Protein 8IEY (pdb70)

InterPro domains:
  IPR000905 Gcp-like domain [PF00814] (24-303)
  IPR000905 Gcp-like domain [PTHR11735] (2-329)
  IPR017860 Peptidase M22, conserved site [PS01016] (96-116)
  IPR017861 Kae1/TsaD family [PR00789] (4-17)
  IPR017861 Kae1/TsaD family [PR00789] (76-96)
  IPR017861 Kae1/TsaD family [PR00789] (97-116)
  IPR017861 Kae1/TsaD family [PR00789] (130-142)
  IPR017861 Kae1/TsaD family [PR00789] (153-174)
  IPR017861 Kae1/TsaD family [PR00789] (259-268)
  IPR017861 Kae1/TsaD family [TIGR00329] (4-302)
  IPR022450 tRNA N6-adenosine threonylcarbamoyltransferase, TsaD [MF_01445] (1-327)
  IPR022450 tRNA N6-adenosine threonylcarbamoyltransferase, TsaD [TIGR03723] (4-310)
  IPR043129 ATPase, nucleotide binding domain [SSF53067] (3-122)
  IPR043129 ATPase, nucleotide binding domain [SSF53067] (101-305)

Organism: Aquifex aeolicus (strain VF5) (NCBI:txid224324)

Secondary structure (DSSP, 8-state):
-EEEEEE---EEEEEEEETTTEEEEEEEEE-HHHHGGGTS--HHHHHHHHHHHHHHHHHHHHHHH---GGG--EEEEEEESS-HHHHHHHHHHHHHHHHHHT--EEEEEHHHHHHHGGGGT---PSSEEEEEEETTEEEEEEEEETTEEEEEE-BSS--HHHHHHHHHHHT---TT-HHHHHHHHTT--S------S---TT---B--TTHHHHHH----HHHHHHHHHHHHHHHHHHHHHHHHHHH---EEEEESGGGG-HHHHHHHHHHHHHHT-EEE---GGGTS--SHHHHHHHHHHHHTT--B-TT----S---HHHHHHHH-/-EEEEEE-SSSEEEEEEEETTEEEEEEEEE--S-HHHHTTHHHHHTT--GGG-SEEEEE--SS-HHHHHHHHHHHHHHHHHHT--EEEE-HHHHHHHT--PPSSEEEEEEETTEEEE--B-SS-BPPPEE--S----SEEEEEGGGTT---SSEEEEES---HHHHHHHHHHHHHHH-TT-S-GGG------S--

Foldseek 3Di:
DKEWEFEQLQKTKIFIADPVPGTLFIFMDGCCVVCQVVLDDDLVVSLVCLLVVNVVRVVVRCVRSVDDLLPHQAYFYEQDAHRQSRRVSRVVVRLVSCVVNVHFYFYDHQVLLFQQLLVSPPDDDPFAWEQAAADQWGWIWTRHDQLAIHTQETEPDGGPQVLQQVLCVLVPHTSSSPVVLLVLLVVADDADDFDAPDPDQLRLYHYQPSRSVVLVVDPDVSNSSNNSVVSVLVNSQVSVVSVCVVVVHQEYEYAAQCLLRPVSVVVNVVCCVVVVGHYTYHDNVSRYDHRVSSRVSSVVLVVVPFTDDSPRHGDNHDDSNRRSVVGD/DWEWFWEQFELFTKIFIADPLATPDMDTDRDPDDLVVVPPVVCVVVVNDLLVGQEYEYELDPGAAVSSVVRLVVRLVSCVVNVHAYAYDYDQVLQCVVDPDAPFEWEWDDYVPWIWIKTDDPPDIGDTDTDDPDEDADEYEYAPVPVVDDHHPYYDHHPDDNVRRSRVSVVVVVCVVVVRHDDSVPDHRDDDDDD

Sequence (523 aa):
MRTLAVETSDETALAIYDDQKGVLGNVILSQAVVHSPFGGVVPELSAREHTRNILPIFDRLLKESRINLEEIDFISFTLTPGLILSLVVGVAFAKALAYEYRKPLVPVHHLEGHIYSVFLEKKVEYPFLALIISGGHTDLYLVRDFGRYDFLGGTLDDAVGEAYDKVAKMLGLGYPGGPIIDRLAKEGKKLYPLPKPLMEEGNLNFSFSGLKTAILNLVRKEDIAYSFQETVVEILLEKSLWAMKKTGIKRLVVVGGVSANSRLREVFKKASQEYGFELYIPHPSLSTDNALMIAYAGMERFKRGVVAPLDVNPQPNIPLEEFGRIWTMKILSIDTSFSFINFSVIEEEKVTFLHYLKSNKKTLELLPKIFEELCIRPENFDAFAVSVGVGYLTSLRIGVTFVKTWAYTLGKPVVSYKNLELLAKKTPVPFPKIPYLKVGSNVFYQIFEESSSSEVKVFKGEELRGYGISLKEFEDIKLGEKQFFHDIFPFSAYGGIYAYEFLKENPEGENVFEIEPIYVKPP

B-factor: mean 30.65, std 13.43, range [11.19, 108.78]

Solvent-accessible surface area: 21077 Å² total

Radius of gyration: 26.32 Å; Cα contacts (8 Å, |Δi|>4): 1169; chains: 2; bounding box: 62×83×49 Å

Structure (mmCIF, N/CA/C/O backbone):
data_8IEY
#
_entry.id   8IEY
#
_cell.length_a   97.719
_cell.length_b   97.719
_cell.length_c   132.204
_cell.angle_alpha   90.000
_cell.angle_beta   90.000
_cell.angle_gamma   120.000
#
_symmetry.space_group_name_H-M   'P 31 2 1'
#
loop_
_entity.id
_entity.type
_entity.pdbx_description
1 polymer 'tRNA N6-adenosine threonylcarbamoyltransferase'
2 polymer 'Gcp-like domain-containing protein'
3 non-polymer 'FE (III) ION'
4 non-polymer DI(HYDROXYETHYL)ETHER
5 water water
#
loop_
_atom_site.group_PDB
_atom_site.id
_atom_site.type_symbol
_atom_site.label_atom_id
_atom_site.label_alt_id
_atom_site.label_comp_id
_atom_site.label_asym_id
_atom_site.label_entity_id
_atom_site.label_seq_id
_atom_site.pdbx_PDB_ins_code
_atom_site.Cartn_x
_atom_site.Cartn_y
_atom_site.Cartn_z
_atom_site.occupancy
_atom_site.B_iso_or_equiv
_atom_site.auth_seq_id
_atom_site.auth_comp_id
_atom_site.auth_asym_id
_atom_site.auth_atom_id
_atom_site.pdbx_PDB_model_num
ATOM 1 N N . MET A 1 1 ? 27.47818 4.98190 34.67729 1.000 29.50163 1 MET A N 1
ATOM 2 C CA . MET A 1 1 ? 27.43697 3.57689 34.29634 1.000 30.35669 1 MET A CA 1
ATOM 3 C C . MET A 1 1 ? 28.84495 2.98527 34.17165 1.000 28.37986 1 MET A C 1
ATOM 4 O O . MET A 1 1 ? 29.83361 3.72096 34.18950 1.000 25.59881 1 MET A O 1
ATOM 9 N N . ARG A 1 2 ? 28.94823 1.65682 34.06739 1.000 25.51016 2 ARG A N 1
ATOM 10 C CA . ARG A 1 2 ? 30.26416 1.04547 33.96122 1.000 24.07482 2 ARG A CA 1
ATOM 11 C C . ARG A 1 2 ? 30.22091 -0.23464 33.14074 1.000 25.87062 2 ARG A C 1
ATOM 12 O O . ARG A 1 2 ? 29.18674 -0.91659 33.04793 1.000 23.56295 2 ARG A O 1
ATOM 20 N N . THR A 1 3 ? 31.37860 -0.54750 32.54149 1.000 23.58243 3 THR A N 1
ATOM 21 C CA . THR A 1 3 ? 31.53084 -1.66453 31.61985 1.000 19.39295 3 THR A CA 1
ATOM 22 C C . THR A 1 3 ? 32.80426 -2.42976 31.95286 1.000 21.67931 3 THR A C 1
ATOM 23 O O . THR A 1 3 ? 33.78143 -1.86370 32.46176 1.000 20.83735 3 THR A O 1
ATOM 27 N N . LEU A 1 4 ? 32.74787 -3.73778 31.71717 1.000 19.89158 4 LEU A N 1
ATOM 28 C CA . LEU A 1 4 ? 33.91710 -4.59350 31.60776 1.000 19.17736 4 LEU A CA 1
ATOM 29 C C . LEU A 1 4 ? 34.24807 -4.73165 30.12887 1.000 20.98645 4 LEU A C 1
ATOM 30 O O . LEU A 1 4 ? 33.37590 -5.07347 29.32670 1.000 17.04631 4 LEU A O 1
ATOM 35 N N . ALA A 1 5 ? 35.49303 -4.42795 29.76489 1.000 18.86724 5 ALA A N 1
ATOM 36 C CA . ALA A 1 5 ? 35.92562 -4.43278 28.37808 1.000 17.49691 5 ALA A CA 1
ATOM 37 C C . ALA A 1 5 ? 36.92043 -5.55997 28.16130 1.000 16.35110 5 ALA A C 1
ATOM 38 O O . ALA A 1 5 ? 37.73358 -5.85897 29.03837 1.000 20.29809 5 ALA A O 1
ATOM 40 N N . VAL A 1 6 ? 36.86335 -6.16645 26.98569 1.000 15.86294 6 VAL A N 1
ATOM 41 C CA . VAL A 1 6 ? 37.64442 -7.35367 26.66004 1.000 16.44396 6 VAL A CA 1
ATOM 42 C C . VAL A 1 6 ? 38.34883 -7.09571 25.33914 1.000 18.97415 6 VAL A C 1
ATOM 43 O O . VAL A 1 6 ? 37.69858 -6.73042 24.35320 1.000 16.59960 6 VAL A O 1
ATOM 47 N N . GLU A 1 7 ? 39.67345 -7.29141 25.31602 1.000 21.12483 7 GLU A N 1
ATOM 48 C CA . GLU A 1 7 ? 40.48179 -7.05231 24.12279 1.000 19.26804 7 GLU A CA 1
ATOM 49 C C . GLU A 1 7 ? 41.46248 -8.20965 23.97177 1.000 21.42238 7 GLU A C 1
ATOM 50 O O . GLU A 1 7 ? 42.32882 -8.41505 24.83156 1.000 23.54986 7 GLU A O 1
ATOM 56 N N . THR A 1 8 ? 41.29235 -8.99680 22.90177 1.000 23.73553 8 THR A N 1
ATOM 57 C CA . THR A 1 8 ? 42.17376 -10.12243 22.56220 1.000 21.29297 8 THR A CA 1
ATOM 58 C C . THR A 1 8 ? 42.43411 -10.14813 21.06099 1.000 21.69966 8 THR A C 1
ATOM 59 O O . THR A 1 8 ? 42.50249 -11.21798 20.44707 1.000 17.51005 8 THR A O 1
ATOM 63 N N . SER A 1 9 ? 42.57037 -8.97999 20.44216 1.000 21.65972 9 SER A N 1
ATOM 64 C CA . SER A 1 9 ? 42.62746 -8.91996 18.97928 1.000 19.85680 9 SER A CA 1
ATOM 65 C C . SER A 1 9 ? 43.96953 -9.27754 18.37620 1.000 22.48019 9 SER A C 1
ATOM 66 O O . SER A 1 9 ? 44.03603 -9.59623 17.19236 1.000 23.51868 9 SER A O 1
ATOM 76 N N . ASP A 1 11 ? 48.17577 -9.77496 20.23320 1.000 26.27610 11 ASP A N 1
ATOM 77 C CA . ASP A 1 11 ? 49.02904 -10.57706 21.10215 1.000 30.12564 11 ASP A CA 1
ATOM 78 C C . ASP A 1 11 ? 49.05337 -10.07575 22.54899 1.000 34.33807 11 ASP A C 1
ATOM 79 O O . ASP A 1 11 ? 49.98038 -10.38017 23.29809 1.000 35.58814 11 ASP A O 1
ATOM 84 N N . GLU A 1 12 ? 48.02905 -9.32072 22.95146 1.000 29.13368 12 GLU A N 1
ATOM 85 C CA . GLU A 1 12 ? 47.89171 -8.89243 24.33746 1.000 26.00962 12 GLU A CA 1
ATOM 86 C C . GLU A 1 12 ? 46.50073 -9.23152 24.83167 1.000 22.94395 12 GLU A C 1
ATOM 87 O O . GLU A 1 12 ? 45.51180 -8.90096 24.16826 1.000 21.15959 12 GLU A O 1
ATOM 93 N N . THR A 1 13 ? 46.43186 -9.89002 25.98691 1.000 17.61465 13 THR A N 1
ATOM 94 C CA . THR A 1 13 ? 45.17169 -10.14417 26.66715 1.000 22.76875 13 THR A CA 1
ATOM 95 C C . THR A 1 13 ? 44.91323 -8.98444 27.62358 1.000 21.47494 13 THR A C 1
ATOM 96 O O . THR A 1 13 ? 45.67555 -8.78265 28.57278 1.000 22.51880 13 THR A O 1
ATOM 100 N N . ALA A 1 14 ? 43.84287 -8.22847 27.37593 1.000 19.70403 14 ALA A N 1
ATOM 101 C CA . ALA A 1 14 ? 43.56527 -7.00580 28.11547 1.000 21.26039 14 ALA A CA 1
ATOM 102 C C . ALA A 1 14 ? 42.13082 -7.02517 28.61041 1.000 22.03247 14 ALA A C 1
ATOM 103 O O . ALA A 1 14 ? 41.20439 -7.17918 27.80854 1.000 19.86098 14 ALA A O 1
ATOM 105 N N . LEU A 1 15 ? 41.95052 -6.85352 29.92734 1.000 20.59804 15 LEU A N 1
ATOM 106 C CA . LEU A 1 15 ? 40.63891 -6.65025 30.52523 1.000 19.89851 15 LEU A CA 1
ATOM 107 C C . LEU A 1 15 ? 40.65625 -5.37053 31.34699 1.000 23.67681 15 LEU A C 1
ATOM 108 O O . LEU A 1 15 ? 41.66708 -5.03386 31.97251 1.000 21.12508 15 LEU A O 1
ATOM 113 N N . ALA A 1 16 ? 39.52499 -4.67146 31.36469 1.000 17.43495 16 ALA A N 1
ATOM 114 C CA . ALA A 1 16 ? 39.44923 -3.42297 32.11014 1.000 23.21962 16 ALA A CA 1
ATOM 115 C C . ALA A 1 16 ? 38.02840 -3.20091 32.59329 1.000 21.86371 16 ALA A C 1
ATOM 116 O O . ALA A 1 16 ? 37.07001 -3.71783 32.01251 1.000 23.74835 16 ALA A O 1
ATOM 118 N N . ILE A 1 17 ? 37.89576 -2.42491 33.67250 1.000 17.90104 17 ILE A N 1
ATOM 119 C CA . ILE A 1 17 ? 36.59482 -1.93083 34.11884 1.000 20.67073 17 ILE A CA 1
ATOM 120 C C . ILE A 1 17 ? 36.64300 -0.40569 34.10979 1.000 20.88554 17 ILE A C 1
ATOM 121 O O . ILE A 1 17 ? 37.56477 0.19933 34.67294 1.000 20.52058 17 ILE A O 1
ATOM 126 N N . TYR A 1 18 ? 35.67079 0.21498 33.45104 1.000 21.94803 18 TYR A N 1
ATOM 127 C CA . TYR A 1 18 ? 35.64757 1.66067 33.31584 1.000 21.71111 18 TYR A CA 1
ATOM 128 C C . TYR A 1 18 ? 34.29143 2.16064 33.75248 1.000 22.95880 18 TYR A C 1
ATOM 129 O O . TYR A 1 18 ? 33.26736 1.59867 33.35848 1.000 20.85200 18 TYR A O 1
ATOM 138 N N . ASP A 1 19 ? 34.28963 3.23052 34.53812 1.000 20.30376 19 ASP A N 1
ATOM 139 C CA . ASP A 1 19 ? 33.07567 3.85602 35.04044 1.000 20.68471 19 ASP A CA 1
ATOM 140 C C . ASP A 1 19 ? 33.03651 5.28400 34.52222 1.000 23.81830 19 ASP A C 1
ATOM 141 O O . ASP A 1 19 ? 34.01734 6.01858 34.66804 1.000 23.64567 19 ASP A O 1
ATOM 146 N N . ASP A 1 20 ? 31.92482 5.68812 33.91310 1.000 24.56866 20 ASP A N 1
ATOM 147 C CA . ASP A 1 20 ? 31.96758 7.00777 33.28691 1.000 28.51642 20 ASP A CA 1
ATOM 148 C C . ASP A 1 20 ? 31.86137 8.15663 34.28945 1.000 33.27729 20 ASP A C 1
ATOM 149 O O . ASP A 1 20 ? 32.01217 9.31849 33.89311 1.000 32.35507 20 ASP A O 1
ATOM 154 N N . GLN A 1 21 ? 31.62492 7.86495 35.56668 1.000 32.42802 21 GLN A N 1
ATOM 155 C CA . GLN A 1 21 ? 31.69988 8.85410 36.63642 1.000 31.43638 21 GLN A CA 1
ATOM 156 C C . GLN A 1 21 ? 32.97657 8.72739 37.45420 1.000 32.04172 21 GLN A C 1
ATOM 157 O O .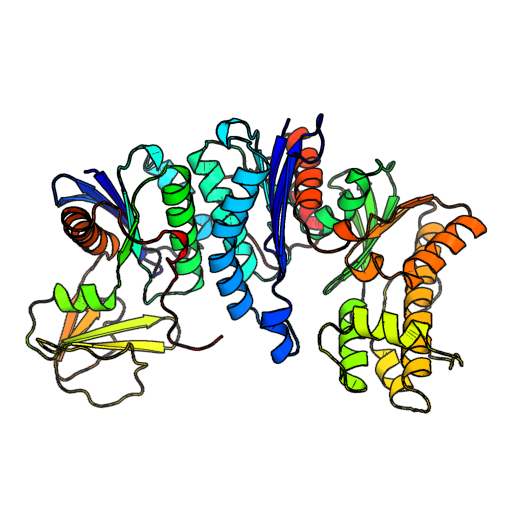 GLN A 1 21 ? 33.61623 9.74201 37.76691 1.000 29.94198 21 GLN A O 1
ATOM 163 N N . LYS A 1 22 ? 33.38975 7.49918 37.77485 1.000 27.10893 22 LYS A N 1
ATOM 164 C CA . LYS A 1 22 ? 34.53176 7.28002 38.65013 1.000 23.59734 22 LYS A CA 1
ATOM 165 C C . LYS A 1 22 ? 35.83375 7.01690 37.90859 1.000 26.78671 22 LYS A C 1
ATOM 166 O O . LYS A 1 22 ? 36.88602 7.00059 38.54888 1.000 27.98138 22 LYS A O 1
ATOM 172 N N . GLY A 1 23 ? 35.80860 6.79793 36.59164 1.000 25.60719 23 GLY A N 1
ATOM 173 C CA . GLY A 1 23 ? 37.06868 6.56275 35.89667 1.000 19.03782 23 GLY A CA 1
ATOM 174 C C . GLY A 1 23 ? 37.48101 5.10274 35.90085 1.000 24.47515 23 GLY A C 1
ATOM 175 O O . GLY A 1 23 ? 36.62432 4.20744 35.93166 1.000 23.36452 23 GLY A O 1
ATOM 176 N N . VAL A 1 24 ? 38.78830 4.84679 35.88376 1.000 22.03547 24 VAL A N 1
ATOM 177 C CA . VAL A 1 24 ? 39.30552 3.48133 35.79685 1.000 22.64727 24 VAL A CA 1
ATOM 178 C C . VAL A 1 24 ? 39.06181 2.76775 37.11817 1.000 25.61888 24 VAL A C 1
ATOM 179 O O . VAL A 1 24 ? 39.54825 3.19686 38.16711 1.000 26.59277 24 VAL A O 1
ATOM 183 N N . LEU A 1 25 ? 38.31749 1.66673 37.07859 1.000 23.61151 25 LEU A N 1
ATOM 184 C CA . LEU A 1 25 ? 38.14992 0.84242 38.27292 1.000 24.78258 25 LEU A CA 1
ATOM 185 C C . LEU A 1 25 ? 39.08316 -0.35031 38.29730 1.000 23.07889 25 LEU A C 1
ATOM 186 O O . LEU A 1 25 ? 39.39003 -0.87132 39.37629 1.000 25.90095 25 LEU A O 1
ATOM 191 N N . GLY A 1 26 ? 39.50038 -0.81182 37.12880 1.000 26.84830 26 GLY A N 1
ATOM 192 C CA . GLY A 1 26 ? 40.45138 -1.90018 37.03167 1.000 22.48280 26 GLY A CA 1
ATOM 193 C C . GLY A 1 26 ? 41.02605 -1.93439 35.63864 1.000 22.07851 26 GLY A C 1
ATOM 194 O O . GLY A 1 26 ? 40.40871 -1.47175 34.67352 1.000 24.19282 26 GLY A O 1
ATOM 195 N N . ASN A 1 27 ? 42.22052 -2.49801 35.53982 1.000 22.89071 27 ASN A N 1
ATOM 196 C CA . ASN A 1 27 ? 42.94086 -2.49694 34.27282 1.000 22.94907 27 ASN A CA 1
ATOM 197 C C . ASN A 1 27 ? 44.04525 -3.52673 34.38812 1.000 26.67739 27 ASN A C 1
ATOM 198 O O . ASN A 1 27 ? 44.92236 -3.38615 35.24207 1.000 26.70076 27 ASN A O 1
ATOM 203 N N . VAL A 1 28 ? 43.99881 -4.56580 33.56096 1.000 23.89770 28 VAL A N 1
ATOM 204 C CA . VAL A 1 28 ? 44.99935 -5.62982 33.60445 1.000 23.75791 28 VAL A CA 1
ATOM 205 C C . VAL A 1 28 ? 45.32504 -6.02704 32.16933 1.000 26.28171 28 VAL A C 1
ATOM 206 O O . VAL A 1 28 ? 44.43591 -6.12714 31.31492 1.000 25.25792 28 VAL A O 1
ATOM 210 N N . ILE A 1 29 ? 46.60954 -6.21778 31.89580 1.000 24.32709 29 ILE A N 1
ATOM 211 C CA . ILE A 1 29 ? 47.07072 -6.63274 30.58376 1.000 25.05270 29 ILE A CA 1
ATOM 212 C C . ILE A 1 29 ? 48.18052 -7.65429 30.79278 1.000 29.78620 29 ILE A C 1
ATOM 213 O O . ILE A 1 29 ? 48.85175 -7.65401 31.82726 1.000 31.21126 29 ILE A O 1
ATOM 218 N N . LEU A 1 30 ? 48.33630 -8.55576 29.82261 1.000 27.05091 30 LEU A N 1
ATOM 219 C CA . LEU A 1 30 ? 49.45842 -9.48688 29.75511 1.000 27.19048 30 LEU A CA 1
ATOM 220 C C . LEU A 1 30 ? 49.90164 -9.56594 28.30024 1.000 32.46287 30 LEU A C 1
ATOM 221 O O . LEU A 1 30 ? 49.12296 -9.97038 27.43162 1.000 31.01417 30 LEU A O 1
ATOM 226 N N . SER A 1 31 ? 51.13038 -9.14799 28.02365 1.000 31.65739 31 SER A N 1
ATOM 227 C CA . SER A 1 31 ? 51.64462 -9.21688 26.66632 1.000 31.59764 31 SER A CA 1
ATOM 228 C C . SER A 1 31 ? 52.23291 -10.59388 26.37818 1.000 28.00947 31 SER A C 1
ATOM 229 O O . SER A 1 31 ? 52.71313 -11.29042 27.27490 1.000 29.76808 31 SER A O 1
ATOM 232 N N . GLN A 1 32 ? 52.18728 -10.98637 25.10777 1.000 27.46597 32 GLN A N 1
ATOM 233 C CA . GLN A 1 32 ? 52.78575 -12.23569 24.66323 1.000 32.00940 32 GLN A CA 1
ATOM 234 C C . GLN A 1 32 ? 54.11381 -12.01602 23.94041 1.000 33.09059 32 GLN A C 1
ATOM 235 O O . GLN A 1 32 ? 54.53690 -12.88276 23.17691 1.000 32.58892 32 GLN A O 1
ATOM 241 N N . ALA A 1 33 ? 54.76266 -10.86583 24.13815 1.000 32.62974 33 ALA A N 1
ATOM 242 C CA . ALA A 1 33 ? 55.97479 -10.55690 23.37940 1.000 32.45619 33 ALA A CA 1
ATOM 243 C C . ALA A 1 33 ? 57.03653 -11.63533 23.56393 1.000 34.19575 33 ALA A C 1
ATOM 244 O O . ALA A 1 33 ? 57.62025 -12.12641 22.58690 1.000 33.34865 33 ALA A O 1
ATOM 246 N N . VAL A 1 34 ? 57.26463 -12.04718 24.81286 1.000 32.99026 34 VAL A N 1
ATOM 247 C CA . VAL A 1 34 ? 58.30977 -13.02055 25.10928 1.000 36.11480 34 VAL A CA 1
ATOM 248 C C . VAL A 1 34 ? 58.09268 -14.30452 24.32196 1.000 39.23734 34 VAL A C 1
ATOM 249 O O . VAL A 1 34 ? 59.04316 -14.88121 23.77541 1.000 40.99798 34 VAL A O 1
ATOM 253 N N . VAL A 1 35 ? 56.84153 -14.75917 24.22102 1.000 36.19770 35 VAL A N 1
ATOM 254 C CA . VAL A 1 35 ? 56.60226 -16.04451 23.57596 1.000 34.62529 35 VAL A CA 1
ATOM 255 C C . VAL A 1 35 ? 56.74474 -15.93905 22.05193 1.000 37.79235 35 VAL A C 1
ATOM 256 O O . VAL A 1 35 ? 57.21848 -16.88203 21.40598 1.000 35.52094 35 VAL A O 1
ATOM 260 N N . HIS A 1 36 ? 56.38384 -14.80053 21.44771 1.000 34.32941 36 HIS A N 1
ATOM 261 C CA . HIS A 1 36 ? 56.50987 -14.69201 19.99660 1.000 36.57790 36 HIS A CA 1
ATOM 262 C C . HIS A 1 36 ? 57.91763 -14.31208 19.55964 1.000 39.62552 36 HIS A C 1
ATOM 263 O O . HIS A 1 36 ? 58.28378 -14.56912 18.40667 1.000 39.71707 36 HIS A O 1
ATOM 270 N N . SER A 1 37 ? 58.69308 -13.69441 20.44741 1.000 38.53231 37 SER A N 1
ATOM 271 C CA . SER A 1 37 ? 60.03454 -13.21634 20.11071 1.000 46.78407 37 SER A CA 1
ATOM 272 C C . SER A 1 37 ? 60.87141 -14.23359 19.33561 1.000 44.98468 37 SER A C 1
ATOM 273 O O . SER A 1 37 ? 61.44235 -13.85598 18.30055 1.000 45.96380 37 SER A O 1
ATOM 276 N N . PRO A 1 38 ? 60.95231 -15.51667 19.72764 1.000 43.05489 38 PRO A N 1
ATOM 277 C CA . PRO A 1 38 ? 61.80667 -16.45211 18.97041 1.000 43.89865 38 PRO A CA 1
ATOM 278 C C . PRO A 1 38 ? 61.40313 -16.63491 17.51711 1.000 44.48097 38 PRO A C 1
ATOM 279 O O . PRO A 1 38 ? 62.25696 -16.98059 16.69085 1.000 46.02811 38 PRO A O 1
ATOM 283 N N . PHE A 1 39 ? 60.13596 -16.42125 17.17425 1.000 42.50773 39 PHE A N 1
ATOM 284 C CA . PHE A 1 39 ? 59.65861 -16.62111 15.81045 1.000 41.06945 39 PHE A CA 1
ATOM 285 C C . PHE A 1 39 ? 59.78638 -15.37700 14.93702 1.000 45.75776 39 PHE A C 1
ATOM 286 O O . PHE A 1 39 ? 59.44016 -15.43108 13.74922 1.000 47.21173 39 PHE A O 1
ATOM 294 N N . GLY A 1 40 ? 60.28116 -14.26647 15.48078 1.000 44.33014 40 GLY A N 1
ATOM 295 C CA . GLY A 1 40 ? 60.38778 -13.06477 14.68206 1.000 47.29992 40 GLY A CA 1
ATOM 296 C C . GLY A 1 40 ? 59.07295 -12.41444 14.32935 1.000 48.65764 40 GLY A C 1
ATOM 297 O O . GLY A 1 40 ? 59.05937 -11.48100 13.52196 1.000 49.89098 40 GLY A O 1
ATOM 298 N N . GLY A 1 41 ? 57.96923 -12.87521 14.90853 1.000 50.33065 41 GLY A N 1
ATOM 299 C CA . GLY A 1 41 ? 56.66980 -12.27510 14.66031 1.000 43.03299 41 GLY A CA 1
ATOM 300 C C . GLY A 1 41 ? 55.61664 -12.97773 15.48632 1.000 39.24617 41 GLY A C 1
ATOM 301 O O . GLY A 1 41 ? 55.90292 -13.92476 16.22848 1.000 36.95066 41 GLY A O 1
ATOM 302 N N . VAL A 1 42 ? 54.38457 -12.49166 15.36033 1.000 41.32250 42 VAL A N 1
ATOM 303 C CA . VAL A 1 42 ? 53.25550 -13.10259 16.05668 1.000 33.48662 42 VAL A CA 1
ATOM 304 C C . VAL A 1 42 ? 52.85734 -14.37112 15.30726 1.000 33.26255 42 VAL A C 1
ATOM 305 O O . VAL A 1 42 ? 52.55211 -14.32594 14.11131 1.000 40.34550 42 VAL A O 1
ATOM 309 N N . VAL A 1 43 ? 52.87908 -15.50268 16.00429 1.000 29.98638 43 VAL A N 1
ATOM 310 C CA . VAL A 1 43 ? 52.40343 -16.77177 15.45416 1.000 33.48630 43 VAL A CA 1
ATOM 311 C C . VAL A 1 43 ? 50.92292 -16.92753 15.82222 1.000 29.54205 43 VAL A C 1
ATOM 312 O O . VAL A 1 43 ? 50.60171 -17.00798 17.01624 1.000 28.58158 43 VAL A O 1
ATOM 316 N N . PRO A 1 44 ? 50.01910 -16.98110 14.84106 1.000 30.93062 44 PRO A N 1
ATOM 317 C CA . PRO A 1 44 ? 48.57191 -16.95080 15.16971 1.000 30.70239 44 PRO A CA 1
ATOM 318 C C . PRO A 1 44 ? 48.09363 -18.04980 16.10719 1.000 28.34224 44 PRO A C 1
ATOM 319 O O . PRO A 1 44 ? 47.41387 -17.75201 17.09868 1.000 23.86255 44 PRO A O 1
ATOM 323 N N . GLU A 1 45 ? 48.40956 -19.31246 15.80992 1.000 27.37741 45 GLU A N 1
ATOM 324 C CA . GLU A 1 45 ? 47.95403 -20.42240 16.64531 1.000 27.13940 45 GLU A CA 1
ATOM 325 C C . GLU A 1 45 ? 48.44942 -20.28275 18.08310 1.000 29.45460 45 GLU A C 1
ATOM 326 O O . GLU A 1 45 ? 47.67819 -20.44342 19.03701 1.000 28.24797 45 GLU A O 1
ATOM 332 N N . LEU A 1 46 ? 49.74588 -19.99897 18.25152 1.000 26.73389 46 LEU A N 1
ATOM 333 C CA . LEU A 1 46 ? 50.32729 -19.83915 19.57799 1.000 26.64572 46 LEU A CA 1
ATOM 334 C C . LEU A 1 46 ? 49.66914 -18.68690 20.33833 1.000 26.25278 46 LEU A C 1
ATOM 335 O O . LEU A 1 46 ? 49.41524 -18.78662 21.54505 1.000 26.50915 46 LEU A O 1
ATOM 340 N N . SER A 1 47 ? 49.39586 -17.58088 19.64882 1.000 21.48236 47 SER A N 1
ATOM 341 C CA . SER A 1 47 ? 48.71628 -16.46518 20.29084 1.000 25.22800 47 SER A CA 1
ATOM 342 C C . SER A 1 47 ? 47.34813 -16.89412 20.82264 1.000 22.26569 47 SER A C 1
ATOM 343 O O . SER A 1 47 ? 47.00088 -16.59209 21.97008 1.000 23.97537 47 SER A O 1
ATOM 346 N N . ALA A 1 48 ? 46.59007 -17.65677 20.02733 1.000 22.29326 48 ALA A N 1
ATOM 347 C CA . ALA A 1 48 ? 45.28370 -18.14254 20.46692 1.000 20.63131 48 ALA A CA 1
ATOM 348 C C . ALA A 1 48 ? 45.39983 -19.00662 21.71628 1.000 21.89751 48 ALA A C 1
ATOM 349 O O . ALA A 1 48 ? 44.60879 -18.86083 22.65587 1.000 19.80371 48 ALA A O 1
ATOM 351 N N . ARG A 1 49 ? 46.38644 -19.91004 21.75202 1.000 22.44084 49 ARG A N 1
ATOM 352 C CA . ARG A 1 49 ? 46.60236 -20.72201 22.94659 1.000 18.03679 49 ARG A CA 1
ATOM 353 C C . ARG A 1 49 ? 46.87667 -19.85441 24.16709 1.000 23.79701 49 ARG A C 1
ATOM 354 O O . ARG A 1 49 ? 46.34314 -20.11401 25.25307 1.000 23.79463 49 ARG A O 1
ATOM 362 N N . GLU A 1 50 ? 47.69716 -18.80590 24.00272 1.000 20.26512 50 GLU A N 1
ATOM 363 C CA . GLU A 1 50 ? 48.05696 -17.94870 25.12996 1.000 21.80953 50 GLU A CA 1
ATOM 364 C C . GLU A 1 50 ? 46.84625 -17.19333 25.67206 1.000 20.48545 50 GLU A C 1
ATOM 365 O O . GLU A 1 50 ? 46.66622 -17.07770 26.89168 1.000 23.39026 50 GLU A O 1
ATOM 371 N N . HIS A 1 51 ? 46.04381 -16.60729 24.78936 1.000 17.33914 51 HIS A N 1
ATOM 372 C CA . HIS A 1 51 ? 44.81314 -15.96848 25.25218 1.000 20.22549 51 HIS A CA 1
ATOM 373 C C . HIS A 1 51 ? 43.97120 -16.94687 26.06059 1.000 18.59147 51 HIS A C 1
ATOM 374 O O . HIS A 1 51 ? 43.54492 -16.64645 27.18200 1.000 17.05627 51 HIS A O 1
ATOM 381 N N . THR A 1 52 ? 43.75176 -18.15008 25.51881 1.000 21.00246 52 THR A N 1
ATOM 382 C CA . THR A 1 52 ? 42.94938 -19.13500 26.24448 1.000 17.70274 52 THR A CA 1
ATOM 383 C C . THR A 1 52 ? 43.51964 -19.39244 27.62700 1.000 20.01169 52 THR A C 1
ATOM 384 O O . THR A 1 52 ? 42.77892 -19.47160 28.60695 1.000 16.48663 52 THR A O 1
ATOM 388 N N . ARG A 1 53 ? 44.83745 -19.46774 27.73856 1.000 19.70126 53 ARG A N 1
ATOM 389 C CA . ARG A 1 53 ? 45.43084 -19.81506 29.01696 1.000 18.95163 53 ARG A CA 1
ATOM 390 C C . ARG A 1 53 ? 45.41693 -18.63310 29.97746 1.000 20.35904 53 ARG A C 1
ATOM 391 O O . ARG A 1 53 ? 45.12983 -18.79460 31.16799 1.000 18.94127 53 ARG A O 1
ATOM 399 N N . ASN A 1 54 ? 45.72123 -17.43509 29.47563 1.000 19.75785 54 ASN A N 1
ATOM 400 C CA . ASN A 1 54 ? 45.92087 -16.27868 30.32478 1.000 20.94948 54 ASN A CA 1
ATOM 401 C C . ASN A 1 54 ? 44.64120 -15.53174 30.66803 1.000 19.54951 54 ASN A C 1
ATOM 402 O O . ASN A 1 54 ? 44.67237 -14.69863 31.57452 1.000 20.74215 54 ASN A O 1
ATOM 407 N N . ILE A 1 55 ? 43.52646 -15.75560 29.96435 1.000 17.56588 55 ILE A N 1
ATOM 408 C CA . ILE A 1 55 ? 42.41917 -14.82023 30.16534 1.000 17.27419 55 ILE A CA 1
ATOM 409 C C . ILE A 1 55 ? 41.77409 -15.01732 31.54295 1.000 18.45824 55 ILE A C 1
ATOM 410 O O . ILE A 1 55 ? 41.44682 -14.03712 32.22036 1.000 16.36049 55 ILE A O 1
ATOM 415 N N . LEU A 1 56 ? 41.63559 -16.26993 32.01434 1.000 16.28376 56 LEU A N 1
ATOM 416 C CA . LEU A 1 56 ? 41.06328 -16.47796 33.34954 1.000 19.22646 56 LEU A CA 1
ATOM 417 C C . LEU A 1 56 ? 41.95997 -15.96070 34.47806 1.000 18.58453 56 LEU A C 1
ATOM 418 O O . LEU A 1 56 ? 41.44430 -15.27180 35.38027 1.000 19.16424 56 LEU A O 1
ATOM 423 N N . PRO A 1 57 ? 43.26492 -16.27444 34.53339 1.000 21.59209 57 PRO A N 1
ATOM 424 C CA . PRO A 1 57 ? 44.10423 -15.65404 35.58716 1.000 21.79776 57 PRO A CA 1
ATOM 425 C C . PRO A 1 57 ? 44.08438 -14.13010 35.56962 1.000 19.74900 57 PRO A C 1
ATOM 426 O O . PRO A 1 57 ? 44.03178 -13.50128 36.63448 1.000 23.94785 57 PRO A O 1
ATOM 430 N N . ILE A 1 58 ? 44.11795 -13.51460 34.38550 1.000 17.65889 58 ILE A N 1
ATOM 431 C CA . ILE A 1 58 ? 44.02783 -12.05671 34.28809 1.000 21.48659 58 ILE A CA 1
ATOM 432 C C . ILE A 1 58 ? 42.72271 -11.55282 34.89114 1.000 21.33182 58 ILE A C 1
ATOM 433 O O . ILE A 1 58 ? 42.68347 -10.51187 35.56587 1.000 21.57475 58 ILE A O 1
ATOM 438 N N . PHE A 1 59 ? 41.62812 -12.25672 34.61198 1.000 19.12514 59 PHE A N 1
ATOM 439 C CA . PHE A 1 59 ? 40.32079 -11.88233 35.14172 1.000 18.51284 59 PHE A CA 1
ATOM 440 C C . PHE A 1 59 ? 40.32644 -11.94642 36.65669 1.000 20.22185 59 PHE A C 1
ATOM 441 O O . PHE A 1 59 ? 39.80301 -11.05932 37.34103 1.000 20.20992 59 PHE A O 1
ATOM 449 N N . ASP A 1 60 ? 40.92595 -13.00075 37.19240 1.000 19.57745 60 ASP A N 1
ATOM 450 C CA . ASP A 1 60 ? 40.99944 -13.18013 38.63321 1.000 20.66974 60 ASP A CA 1
ATOM 451 C C . ASP A 1 60 ? 41.74893 -12.02495 39.28437 1.000 23.52842 60 ASP A C 1
ATOM 452 O O . ASP A 1 60 ? 41.33116 -11.51134 40.32389 1.000 21.91355 60 ASP A O 1
ATOM 457 N N . ARG A 1 61 ? 42.85376 -11.60055 38.67038 1.000 20.30533 61 ARG A N 1
ATOM 458 C CA . ARG A 1 61 ? 43.58309 -10.42984 39.14201 1.000 24.29396 61 ARG A CA 1
ATOM 459 C C . ARG A 1 61 ? 42.74080 -9.16759 39.01395 1.000 20.43481 61 ARG A C 1
ATOM 460 O O . ARG A 1 61 ? 42.72087 -8.34295 39.92797 1.000 25.14427 61 ARG A O 1
ATOM 468 N N . LEU A 1 62 ? 42.03797 -9.00302 37.88928 1.000 19.06747 62 LEU A N 1
ATOM 469 C CA . LEU A 1 62 ? 41.18735 -7.82941 37.70649 1.000 19.40212 62 LEU A CA 1
ATOM 470 C C . LEU A 1 62 ? 40.10095 -7.75672 38.77191 1.000 21.55467 62 LEU A C 1
ATOM 471 O O . LEU A 1 62 ? 39.78196 -6.66800 39.27003 1.000 23.61412 62 LEU A O 1
ATOM 476 N N . LEU A 1 63 ? 39.49478 -8.89821 39.11332 1.000 18.98330 63 LEU A N 1
ATOM 477 C CA . LEU A 1 63 ? 38.42174 -8.88893 40.10179 1.000 22.10820 63 LEU A CA 1
ATOM 478 C C . LEU A 1 63 ? 38.95752 -8.61471 41.49836 1.000 22.58342 63 LEU A C 1
ATOM 479 O O . LEU A 1 63 ? 38.28734 -7.96434 42.30816 1.000 22.53818 63 LEU A O 1
ATOM 484 N N . LYS A 1 64 ? 40.14146 -9.14229 41.81143 1.000 22.06385 64 LYS A N 1
ATOM 485 C CA . LYS A 1 64 ? 40.72038 -8.93651 43.13383 1.000 22.61914 64 LYS A CA 1
ATOM 486 C C . LYS A 1 64 ? 41.22034 -7.50909 43.30693 1.000 27.39581 64 LYS A C 1
ATOM 487 O O . LYS A 1 64 ? 41.10645 -6.93767 44.39869 1.000 27.08165 64 LYS A O 1
ATOM 493 N N . GLU A 1 65 ? 41.77684 -6.91827 42.24336 1.000 22.79611 65 GLU A N 1
ATOM 494 C CA . GLU A 1 65 ? 42.24618 -5.53853 42.32372 1.000 25.95236 65 GLU A CA 1
ATOM 495 C C . GLU A 1 65 ? 41.08989 -4.54866 42.29507 1.000 28.56458 65 GLU A C 1
ATOM 496 O O . GLU A 1 65 ? 41.07768 -3.59640 43.07368 1.000 31.10135 65 GLU A O 1
ATOM 502 N N . SER A 1 66 ? 40.10678 -4.73963 41.41219 1.000 25.48874 66 SER A N 1
ATOM 503 C CA . SER A 1 66 ? 39.03344 -3.74803 41.32262 1.000 27.27674 66 SER A CA 1
ATOM 504 C C . SER A 1 66 ? 38.04933 -3.84932 42.47602 1.000 29.27849 66 SER A C 1
ATOM 505 O O . SER A 1 66 ? 37.42827 -2.84391 42.82489 1.000 25.31130 66 SER A O 1
ATOM 508 N N . ARG A 1 67 ? 37.87931 -5.04846 43.04753 1.000 28.48112 67 ARG A N 1
ATOM 509 C CA . ARG A 1 67 ? 36.87582 -5.35652 44.06717 1.000 30.95845 67 ARG A CA 1
ATOM 510 C C . ARG A 1 67 ? 35.44346 -5.19521 43.54962 1.000 35.34807 67 ARG A C 1
ATOM 511 O O . ARG A 1 67 ? 34.49689 -5.15518 44.34349 1.000 37.81270 67 ARG A O 1
ATOM 519 N N . ILE A 1 68 ? 35.24451 -5.10563 42.23573 1.000 28.99659 68 ILE A N 1
ATOM 520 C CA . ILE A 1 68 ? 33.90877 -4.90115 41.68071 1.000 32.49894 68 ILE A CA 1
ATOM 521 C C . ILE A 1 68 ? 33.22967 -6.25598 41.54226 1.000 33.92445 68 ILE A C 1
ATOM 522 O O . ILE A 1 68 ? 33.88871 -7.27299 41.32527 1.000 35.64815 68 ILE A O 1
ATOM 527 N N . ASN A 1 69 ? 31.90623 -6.28070 41.71652 1.000 32.90020 69 ASN A N 1
ATOM 528 C CA . ASN A 1 69 ? 31.08977 -7.44944 41.40073 1.000 30.06604 69 ASN A CA 1
ATOM 529 C C . ASN A 1 69 ? 30.57127 -7.34691 39.97593 1.000 27.35134 69 ASN A C 1
ATOM 530 O O . ASN A 1 69 ? 30.18645 -6.26261 39.52108 1.000 29.93743 69 ASN A O 1
ATOM 535 N N . LEU A 1 70 ? 30.53098 -8.48555 39.28048 1.000 24.16486 70 LEU A N 1
ATOM 536 C CA . LEU A 1 70 ? 30.01150 -8.48494 37.91679 1.000 25.62785 70 LEU A CA 1
ATOM 537 C C . LEU A 1 70 ? 28.53439 -8.10059 37.86319 1.000 24.79196 70 LEU A C 1
ATOM 538 O O . LEU A 1 70 ? 28.07864 -7.58872 36.83567 1.000 21.95986 70 LEU A O 1
ATOM 543 N N . GLU A 1 71 ? 27.78436 -8.29332 38.95244 1.000 22.08592 71 GLU A N 1
ATOM 544 C CA . GLU A 1 71 ? 26.39006 -7.85772 38.95829 1.000 26.15527 71 GLU A CA 1
ATOM 545 C C . GLU A 1 71 ? 26.26824 -6.35154 38.79796 1.000 25.23672 71 GLU A C 1
ATOM 546 O O . GLU A 1 71 ? 25.22309 -5.86841 38.34917 1.000 24.98361 71 GLU A O 1
ATOM 552 N N . GLU A 1 72 ? 27.31400 -5.60675 39.15438 1.000 27.08833 72 GLU A N 1
ATOM 553 C CA . GLU A 1 72 ? 27.33705 -4.14972 39.09687 1.000 27.35664 72 GLU A CA 1
ATOM 554 C C . GLU A 1 72 ? 27.79699 -3.61482 37.74775 1.000 25.84617 72 GLU A C 1
ATOM 555 O O . GLU A 1 72 ? 27.88440 -2.39449 37.58020 1.000 31.45278 72 GLU A O 1
ATOM 561 N N . ILE A 1 73 ? 28.10881 -4.48105 36.79308 1.000 23.48752 73 ILE A N 1
ATOM 562 C CA . ILE A 1 73 ? 28.50966 -4.05350 35.45545 1.000 26.21784 73 ILE A CA 1
ATOM 563 C C . ILE A 1 73 ? 27.25080 -3.83392 34.62865 1.000 25.07576 73 ILE A C 1
ATOM 564 O O . ILE A 1 73 ? 26.33348 -4.65777 34.66082 1.000 25.22522 73 ILE A O 1
ATOM 569 N N . ASP A 1 74 ? 27.19158 -2.72236 33.89084 1.000 22.18984 74 ASP A N 1
ATOM 570 C CA . ASP A 1 74 ? 25.99935 -2.44728 33.09678 1.000 24.24028 74 ASP A CA 1
ATOM 571 C C . ASP A 1 74 ? 26.03136 -3.11535 31.72792 1.000 23.03033 74 ASP A C 1
ATOM 572 O O . ASP A 1 74 ? 24.97008 -3.42171 31.18131 1.000 24.64814 74 ASP A O 1
ATOM 577 N N . PHE A 1 75 ? 27.21292 -3.36544 31.16812 1.000 19.84317 75 PHE A N 1
ATOM 578 C CA . PHE A 1 75 ? 27.31026 -3.98594 29.85359 1.000 20.84817 75 PHE A CA 1
ATOM 579 C C . PHE A 1 75 ? 28.75282 -4.40830 29.61020 1.000 20.98431 75 PHE A C 1
ATOM 580 O O . PHE A 1 75 ? 29.69211 -3.86676 30.20691 1.000 17.37786 75 PHE A O 1
ATOM 588 N N . ILE A 1 76 ? 28.90894 -5.41086 28.74737 1.000 21.24928 76 ILE A N 1
ATOM 589 C CA . ILE A 1 76 ? 30.21257 -5.94486 28.37076 1.000 18.36784 76 ILE A CA 1
ATOM 590 C C . ILE A 1 76 ? 30.60701 -5.32851 27.03533 1.000 19.72369 76 ILE A C 1
ATOM 591 O O . ILE A 1 76 ? 29.88108 -5.47672 26.04309 1.000 18.55164 76 ILE A O 1
ATOM 596 N N . SER A 1 77 ? 31.75884 -4.64983 27.00335 1.000 17.08449 77 SER A N 1
ATOM 597 C CA . SER A 1 77 ? 32.36193 -4.14295 25.77721 1.000 18.59478 77 SER A CA 1
ATOM 598 C C . SER A 1 77 ? 33.45126 -5.09895 25.31698 1.000 15.64433 77 SER A C 1
ATOM 599 O O . SER A 1 77 ? 34.13980 -5.70209 26.14035 1.000 21.01368 77 SER A O 1
ATOM 602 N N . PHE A 1 78 ? 33.60953 -5.24733 24.00056 1.000 14.25149 78 PHE A N 1
ATOM 603 C CA . PHE A 1 78 ? 34.62898 -6.17316 23.51432 1.000 15.23926 78 PHE A CA 1
ATOM 604 C C . PHE A 1 78 ? 34.98577 -5.83207 22.06913 1.000 18.54226 78 PHE A C 1
ATOM 605 O O . PHE A 1 78 ? 34.15867 -5.29715 21.32501 1.000 17.95290 78 PHE A O 1
ATOM 613 N N . THR A 1 79 ? 36.21432 -6.19226 21.67357 1.000 14.78919 79 THR A N 1
ATOM 614 C CA . THR A 1 79 ? 36.69572 -5.98933 20.31058 1.000 15.96312 79 THR A CA 1
ATOM 615 C C . THR A 1 79 ? 36.19746 -7.10612 19.40697 1.000 20.16257 79 THR A C 1
ATOM 616 O O . THR A 1 79 ? 36.56849 -8.26957 19.60015 1.000 20.21735 79 THR A O 1
ATOM 620 N N . LEU A 1 80 ? 35.40620 -6.74663 18.38981 1.000 19.69862 80 LEU A N 1
ATOM 621 C CA . LEU A 1 80 ? 34.82059 -7.71214 17.46417 1.000 20.41743 80 LEU A CA 1
ATOM 622 C C . LEU A 1 80 ? 35.70499 -7.96306 16.25058 1.000 24.06097 80 LEU A C 1
ATOM 623 O O . LEU A 1 80 ? 35.69066 -9.06536 15.68497 1.000 19.71353 80 LEU A O 1
ATOM 628 N N . THR A 1 81 ? 36.49823 -6.97035 15.87070 1.000 20.04502 81 THR A N 1
ATOM 629 C CA . THR A 1 81 ? 37.20665 -6.88028 14.60448 1.000 22.17159 81 THR A CA 1
ATOM 630 C C . THR A 1 81 ? 38.04095 -5.59894 14.67335 1.000 24.94093 81 THR A C 1
ATOM 631 O O . THR A 1 81 ? 37.75893 -4.73414 15.51452 1.000 18.88474 81 THR A O 1
ATOM 635 N N . PRO A 1 82 ? 39.11302 -5.46022 13.88231 1.000 24.42915 82 PRO A N 1
ATOM 636 C CA . PRO A 1 82 ? 39.82414 -6.49472 13.13736 1.000 22.55429 82 PRO A CA 1
ATOM 637 C C . PRO A 1 82 ? 40.85407 -7.17717 14.01814 1.000 23.14528 82 PRO A C 1
ATOM 638 O O . PRO A 1 82 ? 41.00848 -6.80517 15.18120 1.000 24.33447 82 PRO A O 1
ATOM 642 N N . GLY A 1 83 ? 41.54016 -8.16943 13.48728 1.000 22.49123 83 GLY A N 1
ATOM 643 C CA . GLY A 1 83 ? 42.60926 -8.80206 14.22221 1.000 23.91165 83 GLY A CA 1
ATOM 644 C C . GLY A 1 83 ? 42.79488 -10.22911 13.76085 1.000 23.29729 83 GLY A C 1
ATOM 645 O O . GLY A 1 83 ? 42.25679 -10.64011 12.74272 1.000 25.72737 83 GLY A O 1
ATOM 646 N N . LEU A 1 84 ? 43.59493 -10.96255 14.53415 1.000 24.18834 84 LEU A N 1
ATOM 647 C CA . LEU A 1 84 ? 43.77100 -12.39249 14.32582 1.000 21.13367 84 LEU A CA 1
ATOM 648 C C . LEU A 1 84 ? 42.51414 -13.12043 14.78089 1.0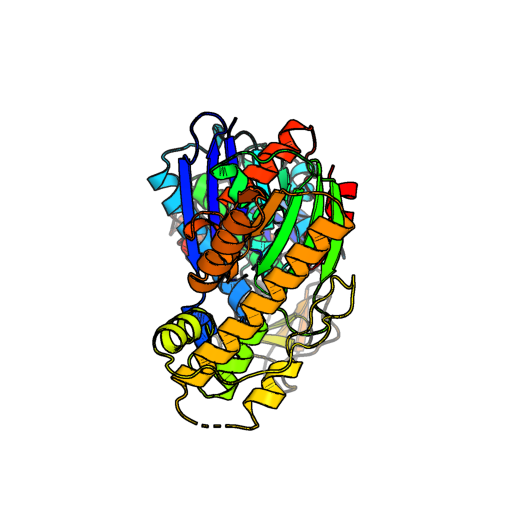00 21.96863 84 LEU A C 1
ATOM 649 O O . LEU A 1 84 ? 42.15717 -13.08712 15.96537 1.000 19.55756 84 LEU A O 1
ATOM 654 N N . ILE A 1 85 ? 41.84434 -13.78212 13.83803 1.000 19.54272 85 ILE A N 1
ATOM 655 C CA . ILE A 1 85 ? 40.54527 -14.37313 14.14197 1.000 22.58064 85 ILE A CA 1
ATOM 656 C C . ILE A 1 85 ? 40.66440 -15.46791 15.19958 1.000 19.87286 85 ILE A C 1
ATOM 657 O O . ILE A 1 85 ? 39.74491 -15.66174 16.00088 1.000 23.12516 85 ILE A O 1
ATOM 662 N N . LEU A 1 86 ? 41.80079 -16.17944 15.25320 1.000 20.29846 86 LEU A N 1
ATOM 663 C CA . LEU A 1 86 ? 41.95175 -17.22591 16.26312 1.000 19.43731 86 LEU A CA 1
ATOM 664 C C . LEU A 1 86 ? 42.09214 -16.63779 17.66522 1.000 20.84486 86 LEU A C 1
ATOM 665 O O . LEU A 1 86 ? 41.75645 -17.29448 18.65781 1.000 21.72878 86 LEU A O 1
ATOM 670 N N . SER A 1 87 ? 42.57590 -15.41141 17.77020 1.000 16.96926 87 SER A N 1
ATOM 671 C CA . SER A 1 87 ? 42.66685 -14.75525 19.05807 1.000 17.59598 87 SER A CA 1
ATOM 672 C C . SER A 1 87 ? 41.38933 -14.01118 19.39154 1.000 16.71814 87 SER A C 1
ATOM 673 O O . SER A 1 87 ? 40.97299 -13.99916 20.55427 1.000 17.83947 87 SER A O 1
ATOM 676 N N . LEU A 1 88 ? 40.78480 -13.37020 18.38706 1.000 19.51470 88 LEU A N 1
ATOM 677 C CA . LEU A 1 88 ? 39.53678 -12.63504 18.59498 1.000 18.11304 88 LEU A CA 1
ATOM 678 C C . LEU A 1 88 ? 38.46975 -13.52038 19.24349 1.000 18.04116 88 LEU A C 1
ATOM 679 O O . LEU A 1 88 ? 37.77993 -13.08818 20.17377 1.000 20.26687 88 LEU A O 1
ATOM 684 N N . VAL A 1 89 ? 38.33854 -14.77558 18.78981 1.000 19.30780 89 VAL A N 1
ATOM 685 C CA . VAL A 1 89 ? 37.23325 -15.60592 19.27103 1.000 17.54038 89 VAL A CA 1
ATOM 686 C C . VAL A 1 89 ? 37.37021 -15.89862 20.76711 1.000 19.10391 89 VAL A C 1
ATOM 687 O O . VAL A 1 89 ? 36.37413 -16.18618 21.44238 1.000 18.69961 89 VAL A O 1
ATOM 691 N N . VAL A 1 90 ? 38.58797 -15.86985 21.30679 1.000 20.38878 90 VAL A N 1
ATOM 692 C CA . VAL A 1 90 ? 38.76608 -16.17552 22.72559 1.000 16.80997 90 VAL A CA 1
ATOM 693 C C . VAL A 1 90 ? 38.14442 -15.08795 23.58435 1.000 18.81981 90 VAL A C 1
ATOM 694 O O . VAL A 1 90 ? 37.40551 -15.36963 24.53201 1.000 17.27149 90 VAL A O 1
ATOM 698 N N . GLY A 1 91 ? 38.46601 -13.83061 23.28650 1.000 17.06677 91 GLY A N 1
ATOM 699 C CA . GLY A 1 91 ? 37.88491 -12.73029 24.03767 1.000 16.63346 91 GLY A CA 1
ATOM 700 C C . GLY A 1 91 ? 36.38536 -12.62055 23.84367 1.000 18.22146 91 GLY A C 1
ATOM 701 O O . GLY A 1 91 ? 35.65535 -12.29667 24.78266 1.000 16.31322 91 GLY A O 1
ATOM 702 N N . VAL A 1 92 ? 35.90428 -12.88122 22.62160 1.000 16.23403 92 VAL A N 1
ATOM 703 C CA . VAL A 1 92 ? 34.46683 -12.81582 22.36880 1.000 17.24512 92 VAL A CA 1
ATOM 704 C C . VAL A 1 92 ? 33.73984 -13.89814 23.16330 1.000 17.25350 92 VAL A C 1
ATOM 705 O O . VAL A 1 92 ? 32.72547 -13.63029 23.82831 1.000 19.41733 92 VAL A O 1
ATOM 709 N N . ALA A 1 93 ? 34.26564 -15.13039 23.12460 1.000 16.10115 93 ALA A N 1
ATOM 710 C CA . ALA A 1 93 ? 33.72319 -16.21855 23.93566 1.000 20.55071 93 ALA A CA 1
ATOM 711 C C . ALA A 1 93 ? 33.65196 -15.83051 25.40500 1.000 18.44982 93 ALA A C 1
ATOM 712 O O . ALA A 1 93 ? 32.64692 -16.07879 26.08194 1.000 19.96654 93 ALA A O 1
ATOM 714 N N . PHE A 1 94 ? 34.71764 -15.21317 25.91468 1.000 16.05443 94 PHE A N 1
ATOM 715 C CA . PHE A 1 94 ? 34.75109 -14.80142 27.31102 1.000 15.81312 94 PHE A CA 1
ATOM 716 C C . PHE A 1 94 ? 33.70695 -13.72542 27.57703 1.000 17.17179 94 PHE A C 1
ATOM 717 O O . PHE A 1 94 ? 32.97849 -13.78434 28.57542 1.000 16.19899 94 PHE A O 1
ATOM 725 N N . ALA A 1 95 ? 33.60988 -12.74650 26.67320 1.000 16.25706 95 ALA A N 1
ATOM 726 C CA . ALA A 1 95 ? 32.65134 -11.65955 26.83862 1.000 17.14342 95 ALA A CA 1
ATOM 727 C C . ALA A 1 95 ? 31.21657 -12.17158 26.76757 1.000 18.12430 95 ALA A C 1
ATOM 728 O O . ALA A 1 95 ? 30.35647 -11.75234 27.55010 1.000 19.31489 95 ALA A O 1
ATOM 730 N N . LYS A 1 96 ? 30.93951 -13.07028 25.82123 1.000 16.69259 96 LYS A N 1
ATOM 731 C CA . LYS A 1 96 ? 29.58911 -13.58722 25.67209 1.000 17.82530 96 LYS A CA 1
ATOM 732 C C . LYS A 1 96 ? 29.22836 -14.53580 26.80545 1.000 17.82640 96 LYS A C 1
ATOM 733 O O . LYS A 1 96 ? 28.06502 -14.57746 27.22146 1.000 19.04462 96 LYS A O 1
ATOM 739 N N . ALA A 1 97 ? 30.20095 -15.29743 27.31794 1.000 19.25163 97 ALA A N 1
ATOM 740 C CA . ALA A 1 97 ? 29.96000 -16.12656 28.50246 1.000 19.18627 97 ALA A CA 1
ATOM 741 C C . ALA A 1 97 ? 29.48826 -15.28612 29.68633 1.000 19.71415 97 ALA A C 1
ATOM 742 O O . ALA A 1 97 ? 28.49119 -15.61358 30.33439 1.000 19.16827 97 ALA A O 1
ATOM 744 N N . LEU A 1 98 ? 30.18852 -14.18476 29.97650 1.000 19.22235 98 LEU A N 1
ATOM 745 C CA . LEU A 1 98 ? 29.80658 -13.33372 31.10239 1.000 16.85404 98 LEU A CA 1
ATOM 746 C C . LEU A 1 98 ? 28.47257 -12.64083 30.84901 1.000 16.45335 98 LEU A C 1
ATOM 747 O O . LEU A 1 98 ? 27.64000 -12.53213 31.75886 1.000 17.48022 98 LEU A O 1
ATOM 752 N N . ALA A 1 99 ? 28.26727 -12.14088 29.62681 1.000 16.84357 99 ALA A N 1
ATOM 753 C CA . ALA A 1 99 ? 27.03221 -11.43498 29.29441 1.000 19.62268 99 ALA A CA 1
ATOM 754 C C . ALA A 1 99 ? 25.81270 -12.33701 29.43995 1.000 19.49876 99 ALA A C 1
ATOM 755 O O . ALA A 1 99 ? 24.76580 -11.91176 29.93823 1.000 18.17155 99 ALA A O 1
ATOM 757 N N . TYR A 1 100 ? 25.91063 -13.56379 28.94440 1.000 18.68808 100 TYR A N 1
ATOM 758 C CA . TYR A 1 100 ? 24.80725 -14.50318 29.09241 1.000 18.94971 100 TYR A CA 1
ATOM 759 C C . TYR A 1 100 ? 24.60673 -14.87322 30.55787 1.000 20.93313 100 TYR A C 1
ATOM 760 O O . TYR A 1 100 ? 23.48006 -14.85779 31.06998 1.000 18.82938 100 TYR A O 1
ATOM 769 N N . GLU A 1 101 ? 25.69506 -15.19710 31.24871 1.000 18.61937 101 GLU A N 1
ATOM 770 C CA . GLU A 1 101 ? 25.62631 -15.55711 32.66175 1.000 19.24273 101 GLU A CA 1
ATOM 771 C C . GLU A 1 101 ? 24.96418 -14.46701 33.48958 1.000 22.29881 101 GLU A C 1
ATOM 772 O O . GLU A 1 101 ? 24.06282 -14.73784 34.29286 1.000 20.18079 101 GLU A O 1
ATOM 778 N N . TYR A 1 102 ? 25.40247 -13.22239 33.30980 1.000 17.62348 102 TYR A N 1
ATOM 779 C CA . TYR A 1 102 ? 24.96381 -12.12822 34.15384 1.000 18.63725 102 TYR A CA 1
ATOM 780 C C . TYR A 1 102 ? 23.82341 -11.33272 33.54560 1.000 20.19291 102 TYR A C 1
ATOM 781 O O . TYR A 1 102 ? 23.37029 -10.36522 34.16382 1.000 19.33069 102 TYR A O 1
ATOM 790 N N . ARG A 1 103 ? 23.34569 -11.73207 32.36327 1.000 17.36072 103 ARG A N 1
ATOM 791 C CA . ARG A 1 103 ? 22.23991 -11.06660 31.69026 1.000 22.12937 103 ARG A CA 1
ATOM 792 C C . ARG A 1 103 ? 22.57574 -9.59426 31.46407 1.000 18.36956 103 ARG A C 1
ATOM 793 O O . ARG A 1 103 ? 21.83456 -8.69231 31.85535 1.000 22.49029 103 ARG A O 1
ATOM 801 N N . LYS A 1 104 ? 23.72256 -9.36037 30.84289 1.000 19.49632 104 LYS A N 1
ATOM 802 C CA . LYS A 1 104 ? 24.18806 -8.02642 30.50516 1.000 19.70248 104 LYS A CA 1
ATOM 803 C C . LYS A 1 104 ? 24.24987 -7.85270 28.98839 1.000 20.69666 104 LYS A C 1
ATOM 804 O O . LYS A 1 104 ? 24.58545 -8.80527 28.26992 1.000 20.48887 104 LYS A O 1
ATOM 810 N N . PRO A 1 105 ? 23.96816 -6.64738 28.47851 1.000 20.96431 105 PRO A N 1
ATOM 811 C CA . PRO A 1 105 ? 24.09826 -6.39525 27.03366 1.000 18.79731 105 PRO A CA 1
ATOM 812 C C . PRO A 1 105 ? 25.53799 -6.51114 26.54380 1.000 21.81267 105 PRO A C 1
ATOM 813 O O . PRO A 1 105 ? 26.49814 -6.28056 27.28313 1.000 21.13232 105 PRO A O 1
ATOM 817 N N . LEU A 1 106 ? 25.67168 -6.83117 25.25991 1.000 21.78562 106 LEU A N 1
ATOM 818 C CA . LEU A 1 106 ? 26.94818 -6.91783 24.56897 1.000 21.12931 106 LEU A CA 1
ATOM 819 C C . LEU A 1 106 ? 27.09095 -5.70576 23.65769 1.000 22.22379 106 LEU A C 1
ATOM 820 O O . LEU A 1 106 ? 26.13295 -5.32497 22.97994 1.000 21.73338 106 LEU A O 1
ATOM 825 N N . VAL A 1 107 ? 28.27521 -5.09408 23.64673 1.000 20.14844 107 VAL A N 1
ATOM 826 C CA . VAL A 1 107 ? 28.49892 -3.88467 22.84083 1.000 19.73627 107 VAL A CA 1
ATOM 827 C C . VAL A 1 107 ? 29.81063 -4.08960 22.09635 1.000 20.12970 107 VAL A C 1
ATOM 828 O O . VAL A 1 107 ? 30.87456 -4.12089 22.72961 1.000 16.34270 107 VAL A O 1
ATOM 832 N N . PRO A 1 108 ? 29.77819 -4.23623 20.77197 1.000 18.31278 108 PRO A N 1
ATOM 833 C CA . PRO A 1 108 ? 31.00172 -4.48632 20.00800 1.000 16.40731 108 PRO A CA 1
ATOM 834 C C . PRO A 1 108 ? 31.76020 -3.20192 19.72296 1.000 20.19029 108 PRO A C 1
ATOM 835 O O . PRO A 1 108 ? 31.18029 -2.11722 19.60517 1.000 18.84019 108 PRO A O 1
ATOM 839 N N . VAL A 1 109 ? 33.07461 -3.35085 19.59125 1.000 18.12027 109 VAL A N 1
ATOM 840 C CA . VAL A 1 109 ? 33.98795 -2.24172 19.33686 1.000 20.09563 109 VAL A CA 1
ATOM 841 C C . VAL A 1 109 ? 34.95886 -2.66530 18.23944 1.000 20.77711 109 VAL A C 1
ATOM 842 O O . VAL A 1 109 ? 35.44840 -3.79522 18.23372 1.000 19.51661 109 VAL A O 1
ATOM 846 N N . HIS A 1 110 ? 35.20699 -1.77078 17.28813 1.000 21.91659 110 HIS A N 1
ATOM 847 C CA . HIS A 1 110 ? 36.25552 -1.96723 16.29960 1.000 18.81060 110 HIS A CA 1
ATOM 848 C C . HIS A 1 110 ? 37.58932 -1.54925 16.92026 1.000 23.59926 110 HIS A C 1
ATOM 849 O O . HIS A 1 110 ? 37.66221 -0.52636 17.60647 1.000 21.36100 110 HIS A O 1
ATOM 856 N N . HIS A 1 111 ? 38.64264 -2.35607 16.70366 1.000 20.58212 111 HIS A N 1
ATOM 857 C CA . HIS A 1 111 ? 39.90098 -2.11836 17.40839 1.000 20.41913 111 HIS A CA 1
ATOM 858 C C . HIS A 1 111 ? 40.46625 -0.72457 17.12352 1.000 21.67162 111 HIS A C 1
ATOM 859 O O . HIS A 1 111 ? 40.94807 -0.05282 18.03931 1.000 21.70850 111 HIS A O 1
ATOM 866 N N 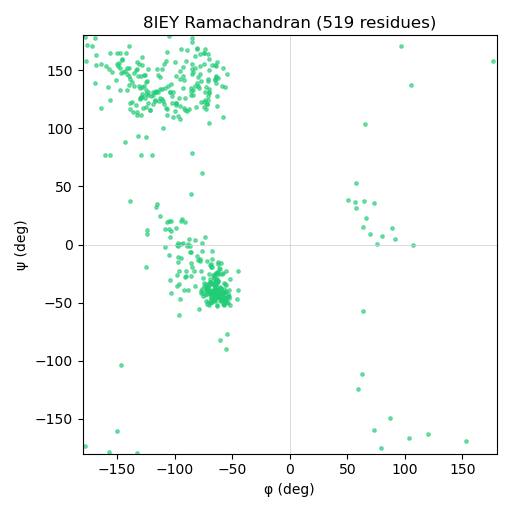. LEU A 1 112 ? 40.43922 -0.28057 15.86277 1.000 20.36702 112 LEU A N 1
ATOM 867 C CA . LEU A 1 112 ? 40.95885 1.05447 15.53807 1.000 21.43078 112 LEU A CA 1
ATOM 868 C C . LEU A 1 112 ? 40.07969 2.14533 16.11603 1.000 22.30875 112 LEU A C 1
ATOM 869 O O . LEU A 1 112 ? 40.56264 3.23049 16.45578 1.000 20.18962 112 LEU A O 1
ATOM 874 N N . GLU A 1 113 ? 38.78273 1.88659 16.20478 1.000 17.28212 113 GLU A N 1
ATOM 875 C CA . GLU A 1 113 ? 37.90418 2.78733 16.92234 1.000 22.07903 113 GLU A CA 1
ATOM 876 C C . GLU A 1 113 ? 38.34155 2.91065 18.37866 1.000 19.62750 113 GLU A C 1
ATOM 877 O O . GLU A 1 113 ? 38.36519 4.01183 18.94147 1.000 22.78918 113 GLU A O 1
ATOM 883 N N . GLY A 1 114 ? 38.73484 1.79804 18.99689 1.000 19.12491 114 GLY A N 1
ATOM 884 C CA . GLY A 1 114 ? 39.30994 1.87903 20.33392 1.000 20.95384 114 GLY A CA 1
ATOM 885 C C . GLY A 1 114 ? 40.51968 2.79922 20.39624 1.000 23.31960 114 GLY A C 1
ATOM 886 O O . GLY A 1 114 ? 40.64676 3.62973 21.30662 1.000 19.39676 114 GLY A O 1
ATOM 887 N N . HIS A 1 115 ? 41.42833 2.66823 19.42561 1.000 20.08426 115 HIS A N 1
ATOM 888 C CA . HIS A 1 115 ? 42.61974 3.52013 19.41919 1.000 20.10973 115 HIS A CA 1
ATOM 889 C C . HIS A 1 115 ? 42.26097 4.99346 19.28533 1.000 22.56741 115 HIS A C 1
ATOM 890 O O . HIS A 1 115 ? 42.88375 5.85024 19.92602 1.000 22.35751 115 HIS A O 1
ATOM 897 N N . ILE A 1 116 ? 41.30329 5.31740 18.41608 1.000 22.36578 116 ILE A N 1
ATOM 898 C CA . ILE A 1 116 ? 40.85099 6.70542 18.32822 1.000 20.25426 116 ILE A CA 1
ATOM 899 C C . ILE A 1 116 ? 40.45329 7.19798 19.71006 1.000 21.06878 116 ILE A C 1
ATOM 900 O O . ILE A 1 116 ? 40.94266 8.22870 20.18296 1.000 24.12027 116 ILE A O 1
ATOM 905 N N . TYR A 1 117 ? 39.61665 6.42978 20.41366 1.000 21.73102 117 TYR A N 1
ATOM 906 C CA . TYR A 1 117 ? 39.04164 6.93300 21.65527 1.000 18.59602 117 TYR A CA 1
ATOM 907 C C . TYR A 1 117 ? 39.96928 6.77356 22.85827 1.000 22.97380 117 TYR A C 1
ATOM 908 O O . TYR A 1 117 ? 39.60256 7.19485 23.96207 1.000 21.61012 117 TYR A O 1
ATOM 917 N N . SER A 1 118 ? 41.19703 6.28596 22.65782 1.000 19.50941 118 SER A N 1
ATOM 918 C CA . SER A 1 118 ? 42.13121 6.20191 23.77326 1.000 21.68180 118 SER A CA 1
ATOM 919 C C . SER A 1 118 ? 42.52345 7.57876 24.29543 1.000 25.84934 118 SER A C 1
ATOM 920 O O . SER A 1 118 ? 42.85558 7.70797 25.48049 1.000 26.51105 118 SER A O 1
ATOM 923 N N . VAL A 1 119 ? 42.50129 8.61195 23.44183 1.000 20.82877 119 VAL A N 1
ATOM 924 C CA . VAL A 1 119 ? 42.78974 9.95903 23.93517 1.000 26.26150 119 VAL A CA 1
ATOM 925 C C . VAL A 1 119 ? 41.61341 10.55264 24.68541 1.000 27.35650 119 VAL A C 1
ATOM 926 O O . VAL A 1 119 ? 41.81281 11.46352 25.49273 1.000 27.27324 119 VAL A O 1
ATOM 930 N N . PHE A 1 120 ? 40.38543 10.08069 24.43823 1.000 25.39523 120 PHE A N 1
ATOM 931 C CA . PHE A 1 120 ? 39.25609 10.63842 25.16185 1.000 24.10458 120 PHE A CA 1
ATOM 932 C C . PHE A 1 120 ? 39.30723 10.27104 26.63341 1.000 24.70261 120 PHE A C 1
ATOM 933 O O . PHE A 1 120 ? 38.61924 10.89557 27.44478 1.000 28.40406 120 PHE A O 1
ATOM 941 N N . LEU A 1 121 ? 40.10947 9.27383 26.99138 1.000 28.65340 121 LEU A N 1
ATOM 942 C CA . LEU A 1 121 ? 40.22816 8.89898 28.39218 1.000 29.64053 121 LEU A CA 1
ATOM 943 C C . LEU A 1 121 ? 40.81979 10.03851 29.20566 1.000 32.71856 121 LEU A C 1
ATOM 944 O O . LEU A 1 121 ? 40.45447 10.22725 30.37081 1.000 34.41862 121 LEU A O 1
ATOM 949 N N . GLU A 1 122 ? 41.71526 10.81705 28.59912 1.000 29.52434 122 GLU A N 1
ATOM 950 C CA . GLU A 1 122 ? 42.34004 11.95833 29.24649 1.000 28.20521 122 GLU A CA 1
ATOM 951 C C . GLU A 1 122 ? 41.68031 13.27420 28.88531 1.000 34.67928 122 GLU A C 1
ATOM 952 O O . GLU A 1 122 ? 41.56692 14.14974 29.74874 1.000 36.00561 122 GLU A O 1
ATOM 958 N N . LYS A 1 123 ? 41.21091 13.42572 27.64660 1.000 30.47619 123 LYS A N 1
ATOM 959 C CA . LYS A 1 123 ? 40.65401 14.69897 27.20989 1.000 29.99083 123 LYS A CA 1
ATOM 960 C C . LYS A 1 123 ? 39.70392 14.47095 26.04789 1.000 29.19139 123 LYS A C 1
ATOM 961 O O . LYS A 1 123 ? 40.09247 13.90414 25.02469 1.000 30.86698 123 LYS A O 1
ATOM 967 N N . LYS A 1 124 ? 38.47052 14.93121 26.20245 1.000 29.20182 124 LYS A N 1
ATOM 968 C CA . LYS A 1 124 ? 37.49668 14.89860 25.12375 1.000 29.72271 124 LYS A CA 1
ATOM 969 C C . LYS A 1 124 ? 37.93835 15.79980 23.96952 1.000 34.92536 124 LYS A C 1
ATOM 970 O O . LYS A 1 124 ? 38.49643 16.88152 24.17693 1.000 32.84414 124 LYS A O 1
ATOM 976 N N . VAL A 1 125 ? 37.68173 15.34688 22.74364 1.000 30.02833 125 VAL A N 1
ATOM 977 C CA . VAL A 1 125 ? 38.09398 16.04053 21.52623 1.000 29.28259 125 VAL A CA 1
ATOM 978 C C . VAL A 1 125 ? 36.85380 16.41676 20.73344 1.000 34.59297 125 VAL A C 1
ATOM 979 O O . VAL A 1 125 ? 35.97496 15.57256 20.50791 1.000 28.96155 125 VAL A O 1
ATOM 983 N N . GLU A 1 126 ? 36.78918 17.67651 20.30479 1.000 27.89206 126 GLU A N 1
ATOM 984 C CA . GLU A 1 126 ? 35.66290 18.14979 19.51689 1.000 30.59720 126 GLU A CA 1
ATOM 985 C C . GLU A 1 126 ? 35.68126 17.56742 18.10435 1.000 29.94941 126 GLU A C 1
ATOM 986 O O . GLU A 1 126 ? 36.73787 17.44817 17.47856 1.000 29.41831 126 GLU A O 1
ATOM 992 N N . TYR A 1 127 ? 34.47497 17.21211 17.58742 1.000 26.92634 127 TYR A N 1
ATOM 993 C CA . TYR A 1 127 ? 34.31367 16.81012 16.19497 1.000 28.01363 127 TYR A CA 1
ATOM 994 C C . TYR A 1 127 ? 34.16185 18.04187 15.29740 1.000 29.26174 127 TYR A C 1
ATOM 995 O O . TYR A 1 127 ? 33.59667 19.05802 15.71205 1.000 29.42911 127 TYR A O 1
ATOM 1004 N N . PRO A 1 128 ? 34.62942 17.96795 14.04474 1.000 28.32296 128 PRO A N 1
ATOM 1005 C CA . PRO A 1 128 ? 35.34956 16.82227 13.47548 1.000 23.19514 128 PRO A CA 1
ATOM 1006 C C . PRO A 1 128 ? 36.82378 16.85892 13.84705 1.000 27.00695 128 PRO A C 1
ATOM 1007 O O . PRO A 1 128 ? 37.29829 17.91730 14.24894 1.000 25.19428 128 PRO A O 1
ATOM 1011 N N . PHE A 1 129 ? 37.54203 15.73908 13.73491 1.000 23.02728 129 PHE A N 1
ATOM 1012 C CA . PHE A 1 129 ? 38.98604 15.79660 13.89484 1.000 24.19753 129 PHE A CA 1
ATOM 1013 C C . PHE A 1 129 ? 39.62889 14.75268 12.99967 1.000 24.57675 129 PHE A C 1
ATOM 1014 O O . PHE A 1 129 ? 38.96759 13.83282 12.50915 1.000 22.60688 129 PHE A O 1
ATOM 1022 N N . LEU A 1 130 ? 40.93766 14.90081 12.80366 1.000 23.84814 130 LEU A N 1
ATOM 1023 C CA . LEU A 1 130 ? 41.73208 13.92661 12.06708 1.000 20.68351 130 LEU A CA 1
ATOM 1024 C C . LEU A 1 130 ? 42.38452 12.94870 13.03435 1.000 22.09035 130 LEU A C 1
ATOM 1025 O O . LEU A 1 130 ? 42.80589 13.32740 14.13043 1.000 23.65853 130 LEU A O 1
ATOM 1030 N N . ALA A 1 131 ? 42.44744 11.68176 12.62532 1.000 21.79165 131 ALA A N 1
ATOM 1031 C CA . ALA A 1 131 ? 43.10941 10.62880 13.38250 1.000 21.37689 131 ALA A CA 1
ATOM 1032 C C . ALA A 1 131 ? 44.16658 10.00149 12.49214 1.000 23.07686 131 ALA A C 1
ATOM 1033 O O . ALA A 1 131 ? 43.85810 9.53183 11.38957 1.000 21.83285 131 ALA A O 1
ATOM 1035 N N . LEU A 1 132 ? 45.40916 10.03325 12.95446 1.000 22.62210 132 LEU A N 1
ATOM 1036 C CA . LEU A 1 132 ? 46.48531 9.23475 12.38941 1.000 23.96022 132 LEU A CA 1
ATOM 1037 C C . LEU A 1 132 ? 46.64419 8.02791 13.29970 1.000 20.20503 132 LEU A C 1
ATOM 1038 O O . LEU A 1 132 ? 47.00453 8.17923 14.47062 1.000 20.22103 132 LEU A O 1
ATOM 1043 N N . ILE A 1 133 ? 46.36821 6.83715 12.77044 1.000 20.34336 133 ILE A N 1
ATOM 1044 C CA . ILE A 1 133 ? 46.44392 5.59259 13.53633 1.000 23.98134 133 ILE A CA 1
ATOM 1045 C C . ILE A 1 133 ? 47.67419 4.83843 13.05893 1.000 21.01324 133 ILE A C 1
ATOM 1046 O O . ILE A 1 133 ? 47.74029 4.43277 11.88841 1.000 24.51057 133 ILE A O 1
ATOM 1051 N N . ILE A 1 134 ? 48.63167 4.62437 13.96236 1.000 21.20242 134 ILE A N 1
ATOM 1052 C CA . ILE A 1 134 ? 49.94562 4.08306 13.60879 1.000 24.54290 134 ILE A CA 1
ATOM 1053 C C . ILE A 1 134 ? 50.27440 2.95132 14.58557 1.000 31.66466 134 ILE A C 1
ATOM 1054 O O . ILE A 1 134 ? 50.83443 3.16807 15.66566 1.000 28.35655 134 ILE A O 1
ATOM 1059 N N . SER A 1 135 ? 49.93578 1.72147 14.19324 1.000 37.40362 135 SER A N 1
ATOM 1060 C CA . SER A 1 135 ? 50.05886 0.54741 15.04952 1.000 43.59249 135 SER A CA 1
ATOM 1061 C C . SER A 1 135 ? 49.84964 -0.70544 14.21652 1.000 49.04270 135 SER A C 1
ATOM 1062 O O . SER A 1 135 ? 48.95534 -0.74579 13.36034 1.000 42.16896 135 SER A O 1
ATOM 1065 N N . GLY A 1 136 ? 50.66783 -1.72377 14.49166 1.000 52.74387 136 GLY A N 1
ATOM 1066 C CA . GLY A 1 136 ? 50.46582 -3.05234 13.94966 1.000 47.46511 136 GLY A CA 1
ATOM 1067 C C . GLY A 1 136 ? 50.55634 -3.10747 12.44330 1.000 47.13765 136 GLY A C 1
ATOM 1068 O O . GLY A 1 136 ? 51.63598 -2.92878 11.86256 1.000 49.43076 136 GLY A O 1
ATOM 1069 N N . GLY A 1 137 ? 49.42226 -3.36466 11.80273 1.000 38.55709 137 GLY A N 1
ATOM 1070 C CA . GLY A 1 137 ? 49.39016 -3.45403 10.36099 1.000 44.35587 137 GLY A CA 1
ATOM 1071 C C . GLY A 1 137 ? 48.76466 -2.21832 9.76071 1.000 43.92000 137 GLY A C 1
ATOM 1072 O O . GLY A 1 137 ? 48.31665 -2.22876 8.60768 1.000 42.67925 137 GLY A O 1
ATOM 1073 N N . HIS A 1 138 ? 48.73883 -1.13439 10.52992 1.000 40.73309 138 HIS A N 1
ATOM 1074 C CA . HIS A 1 138 ? 47.99739 0.04314 10.12047 1.000 37.25758 138 HIS A CA 1
ATOM 1075 C C . HIS A 1 138 ? 48.83534 1.30800 10.21190 1.000 38.14344 138 HIS A C 1
ATOM 1076 O O . HIS A 1 138 ? 49.56000 1.53467 11.18795 1.000 36.96661 138 HIS A O 1
ATOM 1083 N N . THR A 1 139 ? 48.73346 2.11115 9.15352 1.000 32.32713 139 THR A N 1
ATOM 1084 C CA . THR A 1 139 ? 49.18762 3.49169 9.11458 1.000 28.07901 139 THR A CA 1
ATOM 1085 C C . THR A 1 139 ? 48.13283 4.20362 8.27205 1.000 32.13058 139 THR A C 1
ATOM 1086 O O . THR A 1 139 ? 48.26322 4.30593 7.04495 1.000 29.32166 139 THR A O 1
ATOM 1090 N N . ASP A 1 140 ? 47.07568 4.67109 8.94268 1.000 25.67607 140 ASP A N 1
ATOM 1091 C CA . ASP A 1 140 ? 45.91065 5.24667 8.28968 1.000 24.46473 140 ASP A CA 1
ATOM 1092 C C . ASP A 1 140 ? 45.65835 6.66059 8.78729 1.000 25.45650 140 ASP A C 1
ATOM 1093 O O . ASP A 1 140 ? 45.94018 6.98814 9.94389 1.000 22.69681 140 ASP A O 1
ATOM 1098 N N . LEU A 1 141 ? 45.07413 7.46764 7.90530 1.000 24.63348 141 LEU A N 1
ATOM 1099 C CA . LEU A 1 141 ? 44.46031 8.74616 8.24027 1.000 23.48637 141 LEU A CA 1
ATOM 1100 C C . LEU A 1 141 ? 42.95199 8.63137 8.06679 1.000 24.79633 141 LEU A C 1
ATOM 1101 O O . LEU A 1 141 ? 42.48178 8.11111 7.04743 1.000 22.58980 141 LEU A O 1
ATOM 1106 N N . TYR A 1 142 ? 42.19994 9.12358 9.05822 1.000 21.98252 142 TYR A N 1
ATOM 1107 C CA . TYR A 1 142 ? 40.74520 9.13046 9.03965 1.000 19.53703 142 TYR A CA 1
ATOM 1108 C C . TYR A 1 142 ? 40.25393 10.51729 9.41520 1.000 20.57318 142 TYR A C 1
ATOM 1109 O O . TYR A 1 142 ? 40.86560 11.19785 10.24697 1.000 22.91520 142 TYR A O 1
ATOM 1118 N N . LEU A 1 143 ? 39.15371 10.92230 8.79198 1.000 21.58122 143 LEU A N 1
ATOM 1119 C CA . LEU A 1 143 ? 38.37551 12.09090 9.18940 1.000 22.50462 143 LEU A CA 1
ATOM 1120 C C . LEU A 1 143 ? 37.21936 11.60509 10.05748 1.000 27.07396 143 LEU A C 1
ATOM 1121 O O . LEU A 1 143 ? 36.29213 10.96025 9.55681 1.000 28.44343 143 LEU A O 1
ATOM 1126 N N . VAL A 1 144 ? 37.26529 11.91425 11.35011 1.000 21.79787 144 VAL A N 1
ATOM 1127 C CA . VAL A 1 144 ? 36.22674 11.49556 12.28239 1.000 22.19536 144 VAL A CA 1
ATOM 1128 C C . VAL A 1 144 ? 35.22534 12.63540 12.43240 1.000 26.61923 144 VAL A C 1
ATOM 1129 O O . VAL A 1 144 ? 35.53067 13.66650 13.03981 1.000 23.70357 144 VAL A O 1
ATOM 1133 N N . ARG A 1 145 ? 34.02662 12.46406 11.87270 1.000 25.77128 145 ARG A N 1
ATOM 1134 C CA . ARG A 1 145 ? 33.00792 13.50452 11.94314 1.000 26.13389 145 ARG A CA 1
ATOM 1135 C C . ARG A 1 145 ? 32.10915 13.38216 13.16153 1.000 29.01074 145 ARG A C 1
ATOM 1136 O O . ARG A 1 145 ? 31.48205 14.37800 13.55330 1.000 28.97936 145 ARG A O 1
ATOM 1144 N N . ASP A 1 146 ? 32.01109 12.18941 13.74131 1.000 24.54061 146 ASP A N 1
ATOM 1145 C CA . ASP A 1 146 ? 31.19747 11.92063 14.92056 1.000 24.31703 146 ASP A CA 1
ATOM 1146 C C . ASP A 1 146 ? 31.54909 10.50906 15.35065 1.000 24.56984 146 ASP A C 1
ATOM 1147 O O . ASP A 1 146 ? 32.24200 9.78847 14.62987 1.000 22.82891 146 ASP A O 1
ATOM 1152 N N . PHE A 1 147 ? 31.06506 10.10907 16.52128 1.000 25.02798 147 PHE A N 1
ATOM 1153 C CA . PHE A 1 147 ? 31.20587 8.71166 16.88434 1.000 23.33702 147 PHE A CA 1
ATOM 1154 C C . PHE A 1 147 ? 30.51597 7.83331 15.84047 1.000 20.45372 147 PHE A C 1
ATOM 1155 O O . PHE A 1 147 ? 29.41812 8.14235 15.36853 1.000 21.37629 147 PHE A O 1
ATOM 1163 N N . GLY A 1 148 ? 31.18668 6.74950 15.45403 1.000 19.91465 148 GLY A N 1
ATOM 1164 C CA . GLY A 1 148 ? 30.66866 5.85905 14.43422 1.000 21.93408 148 GLY A CA 1
ATOM 1165 C C . GLY A 1 148 ? 30.76935 6.36383 13.01153 1.000 26.66721 148 GLY A C 1
ATOM 1166 O O . GLY A 1 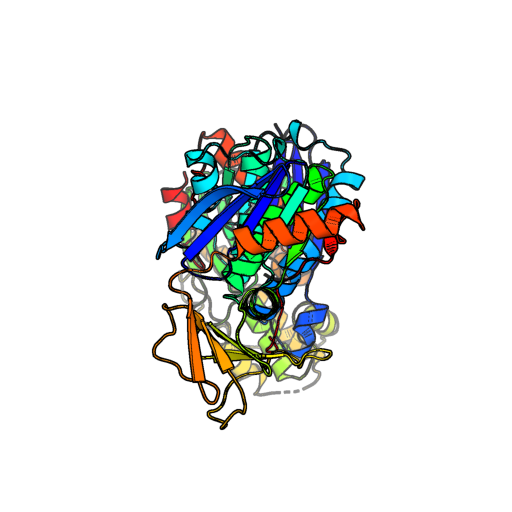148 ? 30.33902 5.64980 12.08828 1.000 22.03032 148 GLY A O 1
ATOM 1167 N N . ARG A 1 149 ? 31.31653 7.56764 12.79506 1.000 23.12980 149 ARG A N 1
ATOM 1168 C CA . ARG A 1 149 ? 31.32004 8.22135 11.48104 1.000 24.44969 149 ARG A CA 1
ATOM 1169 C C . ARG A 1 149 ? 32.76836 8.55693 11.14084 1.000 28.21790 149 ARG A C 1
ATOM 1170 O O . ARG A 1 149 ? 33.26737 9.61756 11.52791 1.000 26.13355 149 ARG A O 1
ATOM 1178 N N . TYR A 1 150 ? 33.43217 7.63939 10.43000 1.000 24.06741 150 TYR A N 1
ATOM 1179 C CA . TYR A 1 150 ? 34.86175 7.70820 10.15176 1.000 25.73712 150 TYR A CA 1
ATOM 1180 C C . TYR A 1 150 ? 35.07778 7.63164 8.64526 1.000 29.79454 150 TYR A C 1
ATOM 1181 O O . TYR A 1 150 ? 34.71079 6.63142 8.02566 1.000 31.54151 150 TYR A O 1
ATOM 1190 N N . ASP A 1 151 ? 35.66090 8.67788 8.04998 1.000 26.25140 151 ASP A N 1
ATOM 1191 C CA . ASP A 1 151 ? 35.95968 8.69234 6.61824 1.000 27.97970 151 ASP A CA 1
ATOM 1192 C C . ASP A 1 151 ? 37.42360 8.33339 6.41272 1.000 27.97476 151 ASP A C 1
ATOM 1193 O O . ASP A 1 151 ? 38.31808 9.02094 6.92328 1.000 22.96481 151 ASP A O 1
ATOM 1198 N N . PHE A 1 152 ? 37.66317 7.27099 5.65616 1.000 25.31361 152 PHE A N 1
ATOM 1199 C CA . PHE A 1 152 ? 39.02331 6.83128 5.38474 1.000 24.84736 152 PHE A CA 1
ATOM 1200 C C . PHE A 1 152 ? 39.68638 7.79180 4.40023 1.000 25.62262 152 PHE A C 1
ATOM 1201 O O . PHE A 1 152 ? 39.16201 8.02243 3.30660 1.000 23.91442 152 PHE A O 1
ATOM 1209 N N . LEU A 1 153 ? 40.84026 8.34915 4.77381 1.000 26.75578 153 LEU A N 1
ATOM 1210 C CA . LEU A 1 153 ? 41.53688 9.29872 3.90452 1.000 26.12498 153 LEU A CA 1
ATOM 1211 C C . LEU A 1 153 ? 42.75562 8.70751 3.20651 1.000 25.20872 153 LEU A C 1
ATOM 1212 O O . LEU A 1 153 ? 43.09440 9.13619 2.10248 1.000 28.13845 153 LEU A O 1
ATOM 1217 N N . GLY A 1 154 ? 43.42739 7.74775 3.80839 1.000 25.26505 154 GLY A N 1
ATOM 1218 C CA . GLY A 1 154 ? 44.63181 7.21797 3.21097 1.000 26.01671 154 GLY A CA 1
ATOM 1219 C C . GLY A 1 154 ? 45.25341 6.20054 4.13684 1.000 26.61247 154 GLY A C 1
ATOM 1220 O O . GLY A 1 154 ? 44.99814 6.19049 5.34348 1.000 27.44397 154 GLY A O 1
ATOM 1221 N N . GLY A 1 155 ? 46.06455 5.33153 3.54315 1.000 26.66811 155 GLY A N 1
ATOM 1222 C CA . GLY A 1 155 ? 46.71165 4.27079 4.29010 1.000 23.39594 155 GLY A CA 1
ATOM 1223 C C . GLY A 1 155 ? 47.94447 3.82407 3.54401 1.000 28.40858 155 GLY A C 1
ATOM 1224 O O . GLY A 1 155 ? 48.28030 4.36823 2.48945 1.000 32.18880 155 GLY A O 1
ATOM 1225 N N . THR A 1 156 ? 48.62615 2.82577 4.10096 1.000 31.71241 156 THR A N 1
ATOM 1226 C CA . THR A 1 156 ? 49.89147 2.38536 3.52596 1.000 37.73430 156 THR A CA 1
ATOM 1227 C C . THR A 1 156 ? 49.65920 1.48341 2.31821 1.000 34.55925 156 THR A C 1
ATOM 1228 O O . THR A 1 156 ? 48.78874 0.60972 2.32530 1.000 33.32180 156 THR A O 1
ATOM 1232 N N . LEU A 1 157 ? 50.43467 1.72710 1.26818 1.000 37.50449 157 LEU A N 1
ATOM 1233 C CA . LEU A 1 157 ? 50.41436 0.90372 0.07062 1.000 37.53551 157 LEU A CA 1
ATOM 1234 C C . LEU A 1 157 ? 51.33710 -0.30148 0.18020 1.000 42.19668 157 LEU A C 1
ATOM 1235 O O . LEU A 1 157 ? 51.33680 -1.15043 -0.72216 1.000 45.34523 157 LEU A O 1
ATOM 1240 N N . ASP A 1 158 ? 52.12830 -0.38987 1.25058 1.000 40.49143 158 ASP A N 1
ATOM 1241 C CA . ASP A 1 158 ? 52.95010 -1.56776 1.48742 1.000 40.11569 158 ASP A CA 1
ATOM 1242 C C . ASP A 1 158 ? 53.08580 -1.83062 2.98549 1.000 40.27624 158 ASP A C 1
ATOM 1243 O O . ASP A 1 158 ? 52.15228 -2.34778 3.61298 1.000 37.73348 158 ASP A O 1
ATOM 1248 N N . ASP A 1 159 ? 54.23731 -1.49737 3.56572 1.000 38.37625 159 ASP A N 1
ATOM 1249 C CA . ASP A 1 159 ? 54.46445 -1.71493 4.99102 1.000 40.54167 159 ASP A CA 1
ATOM 1250 C C . ASP A 1 159 ? 53.82762 -0.60584 5.82360 1.000 38.19626 159 ASP A C 1
ATOM 1251 O O . ASP A 1 159 ? 53.89548 0.57414 5.46330 1.000 36.54299 159 ASP A O 1
ATOM 1256 N N . ALA A 1 160 ? 53.21265 -0.99067 6.94425 1.000 37.20066 160 ALA A N 1
ATOM 1257 C CA . ALA A 1 160 ? 52.90527 -0.03810 8.00060 1.000 36.51788 160 ALA A CA 1
ATOM 1258 C C . ALA A 1 160 ? 54.18243 0.32790 8.75235 1.000 41.30891 160 ALA A C 1
ATOM 1259 O O . ALA A 1 160 ? 55.20667 -0.35938 8.66183 1.000 36.80725 160 ALA A O 1
ATOM 1261 N N . VAL A 1 161 ? 54.10393 1.42128 9.52170 1.000 35.72685 161 VAL A N 1
ATOM 1262 C CA . VAL A 1 161 ? 55.28092 1.92799 10.22597 1.000 36.65404 161 VAL A CA 1
ATOM 1263 C C . VAL A 1 161 ? 55.83933 0.88073 11.17863 1.000 37.23790 161 VAL A C 1
ATOM 1264 O O . VAL A 1 161 ? 57.05610 0.67959 11.25522 1.000 40.00385 161 VAL A O 1
ATOM 1268 N N . GLY A 1 162 ? 54.96640 0.20496 11.92628 1.000 37.30254 162 GLY A N 1
ATOM 1269 C CA . GLY A 1 162 ? 55.44168 -0.82178 12.84363 1.000 42.05536 162 GLY A CA 1
ATOM 1270 C C . GLY A 1 162 ? 56.20647 -1.92071 12.13373 1.000 45.01926 162 GLY A C 1
ATOM 1271 O O . GLY A 1 162 ? 57.30599 -2.29723 12.54952 1.000 46.55935 162 GLY A O 1
ATOM 1272 N N . GLU A 1 163 ? 55.64019 -2.43541 11.03340 1.000 43.98492 163 GLU A N 1
ATOM 1273 C CA . GLU A 1 163 ? 56.32972 -3.45534 10.24492 1.000 49.08761 163 GLU A CA 1
ATOM 1274 C C . GLU A 1 163 ? 57.63061 -2.93208 9.65046 1.000 47.73055 163 GLU A C 1
ATOM 1275 O O . GLU A 1 163 ? 58.57980 -3.70404 9.46941 1.000 47.11861 163 GLU A O 1
ATOM 1281 N N . ALA A 1 164 ? 57.69295 -1.63970 9.31858 1.000 41.59423 164 ALA A N 1
ATOM 1282 C CA . ALA A 1 164 ? 58.94420 -1.09139 8.80448 1.000 47.43875 164 ALA A CA 1
ATOM 1283 C C . ALA A 1 164 ? 60.03424 -1.13168 9.86729 1.000 46.98654 164 ALA A C 1
ATOM 1284 O O . ALA A 1 164 ? 61.18148 -1.49304 9.57286 1.000 45.24172 164 ALA A O 1
ATOM 1286 N N . TYR A 1 165 ? 59.68909 -0.77491 11.10933 1.000 44.02888 165 TYR A N 1
ATOM 1287 C CA . TYR A 1 165 ? 60.66123 -0.83481 12.19717 1.000 48.49268 165 TYR A CA 1
ATOM 1288 C C . TYR A 1 165 ? 61.17997 -2.25333 12.38935 1.000 55.51201 165 TYR A C 1
ATOM 1289 O O . TYR A 1 165 ? 62.38807 -2.46521 12.55638 1.000 56.06897 165 TYR A O 1
ATOM 1298 N N . ASP A 1 166 ? 60.27490 -3.23679 12.36422 1.000 51.19483 166 ASP A N 1
ATOM 1299 C CA . ASP A 1 166 ? 60.67655 -4.63190 12.49871 1.000 53.59248 166 ASP A CA 1
ATOM 1300 C C . ASP A 1 166 ? 61.55866 -5.07478 11.33449 1.000 53.70813 166 ASP A C 1
ATOM 1301 O O . ASP A 1 166 ? 62.58173 -5.73721 11.54184 1.000 55.71883 166 ASP A O 1
ATOM 1306 N N . LYS A 1 167 ? 61.17796 -4.72526 10.10035 1.000 48.40194 167 LYS A N 1
ATOM 1307 C CA . LYS A 1 167 ? 61.96604 -5.14874 8.94504 1.000 51.00536 167 LYS A CA 1
ATOM 1308 C C . LYS A 1 167 ? 63.33233 -4.48041 8.92767 1.000 57.50196 167 LYS A C 1
ATOM 1309 O O . LYS A 1 167 ? 64.31572 -5.09160 8.49147 1.000 62.35132 167 LYS A O 1
ATOM 1315 N N . VAL A 1 168 ? 63.41811 -3.23533 9.39496 1.000 57.93538 168 VAL A N 1
ATOM 1316 C CA . VAL A 1 168 ? 64.70720 -2.55283 9.43020 1.000 59.78727 168 VAL A CA 1
ATOM 1317 C C . VAL A 1 168 ? 65.61922 -3.19556 10.46743 1.000 65.00873 168 VAL A C 1
ATOM 1318 O O . VAL A 1 168 ? 66.77271 -3.53491 10.17638 1.000 67.33996 168 VAL A O 1
ATOM 1322 N N . ALA A 1 169 ? 65.11451 -3.37283 11.69233 1.000 60.87339 169 ALA A N 1
ATOM 1323 C CA . ALA A 1 169 ? 65.92126 -3.97709 12.74688 1.000 63.88927 169 ALA A CA 1
ATOM 1324 C C . ALA A 1 169 ? 66.40716 -5.36564 12.34553 1.000 68.17369 169 ALA A C 1
ATOM 1325 O O . ALA A 1 169 ? 67.58786 -5.69106 12.51889 1.000 70.79342 169 ALA A O 1
ATOM 1327 N N . LYS A 1 170 ? 65.51543 -6.19419 11.79334 1.000 65.04521 170 LYS A N 1
ATOM 1328 C CA . LYS A 1 170 ? 65.93451 -7.50745 11.31543 1.000 65.77549 170 LYS A CA 1
ATOM 1329 C C . LYS A 1 170 ? 66.93744 -7.38180 10.17737 1.000 69.42155 170 LYS A C 1
ATOM 1330 O O . LYS A 1 170 ? 67.86987 -8.18656 10.07651 1.000 76.55107 170 LYS A O 1
ATOM 1332 N N . MET A 1 171 ? 66.76687 -6.37490 9.31318 1.000 68.81014 171 MET A N 1
ATOM 1333 C CA . MET A 1 171 ? 67.69718 -6.18129 8.20341 1.000 68.55057 171 MET A CA 1
ATOM 1334 C C . MET A 1 171 ? 69.12642 -6.02258 8.71100 1.000 73.38434 171 MET A C 1
ATOM 1335 O O . MET A 1 171 ? 70.03764 -6.72771 8.26192 1.000 75.17403 171 MET A O 1
ATOM 1337 N N . LEU A 1 172 ? 69.34194 -5.11343 9.66403 1.000 71.29636 172 LEU A N 1
ATOM 1338 C CA . LEU A 1 172 ? 70.66044 -4.92330 10.25136 1.000 68.17985 172 LEU A CA 1
ATOM 1339 C C . LEU A 1 172 ? 70.88366 -5.78918 11.48896 1.000 70.07792 172 LEU A C 1
ATOM 1340 O O . LEU A 1 172 ? 71.77524 -5.48393 12.29200 1.000 70.16700 172 LEU A O 1
ATOM 1345 N N . GLY A 1 173 ? 70.09819 -6.85424 11.65765 1.000 68.48566 173 GLY A N 1
ATOM 1346 C CA . GLY A 1 173 ? 70.30942 -7.81515 12.72667 1.000 67.02916 173 GLY A CA 1
ATOM 1347 C C . GLY A 1 173 ? 70.11470 -7.25356 14.12010 1.000 69.85366 173 GLY A C 1
ATOM 1348 O O . GLY A 1 173 ? 70.98511 -6.54720 14.63902 1.000 68.18700 173 GLY A O 1
ATOM 1349 N N . LEU A 1 174 ? 68.98521 -7.57802 14.74133 1.000 72.81164 174 LEU A N 1
ATOM 1350 C CA . LEU A 1 174 ? 68.60360 -7.01842 16.03465 1.000 65.03364 174 LEU A CA 1
ATOM 1351 C C . LEU A 1 174 ? 67.40673 -7.80960 16.55204 1.000 69.82917 174 LEU A C 1
ATOM 1352 O O . LEU A 1 174 ? 66.90091 -8.71437 15.87822 1.000 65.84599 174 LEU A O 1
ATOM 1357 N N . GLY A 1 175 ? 66.95182 -7.45193 17.75666 1.000 67.09493 175 GLY A N 1
ATOM 1358 C CA . GLY A 1 175 ? 65.82663 -8.14273 18.36127 1.000 72.45558 175 GLY A CA 1
ATOM 1359 C C . GLY A 1 175 ? 64.54525 -7.97991 17.56291 1.000 75.24033 175 GLY A C 1
ATOM 1360 O O . GLY A 1 175 ? 64.37485 -7.04040 16.78101 1.000 73.39254 175 GLY A O 1
ATOM 1361 N N . TYR A 1 176 ? 63.62152 -8.92546 17.76505 1.000 71.83255 176 TYR A N 1
ATOM 1362 C CA . TYR A 1 176 ? 62.37279 -8.89075 17.00526 1.000 71.00875 176 TYR A CA 1
ATOM 1363 C C . TYR A 1 176 ? 61.53632 -7.65100 17.29838 1.000 79.15588 176 TYR A C 1
ATOM 1364 O O . TYR A 1 176 ? 61.15292 -6.96091 16.33576 1.000 79.23520 176 TYR A O 1
ATOM 1373 N N . PRO A 1 177 ? 61.20238 -7.30351 18.57910 1.000 76.56829 177 PRO A N 1
ATOM 1374 C CA . PRO A 1 177 ? 60.29428 -6.16684 18.82253 1.000 73.04164 177 PRO A CA 1
ATOM 1375 C C . PRO A 1 177 ? 60.59072 -4.91112 18.00578 1.000 74.41684 177 PRO A C 1
ATOM 1376 O O . PRO A 1 177 ? 59.68966 -4.09157 17.80016 1.000 78.64872 177 PRO A O 1
ATOM 1380 N N . GLY A 1 178 ? 61.82599 -4.75251 17.52188 1.000 71.45083 178 GLY A N 1
ATOM 1381 C CA . GLY A 1 178 ? 62.15478 -3.72335 16.54824 1.000 65.51771 178 GLY A CA 1
ATOM 1382 C C . GLY A 1 178 ? 61.98358 -2.28997 17.00745 1.000 63.94471 178 GLY A C 1
ATOM 1383 O O . GLY A 1 178 ? 62.93222 -1.50172 16.97389 1.000 62.36464 178 GLY A O 1
ATOM 1384 N N . GLY A 1 179 ? 60.77134 -1.93943 17.43015 1.000 65.84015 179 GLY A N 1
ATOM 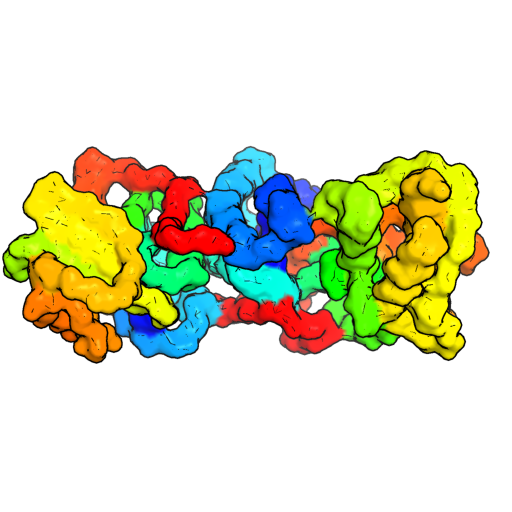1385 C CA . GLY A 1 179 ? 60.44438 -0.58583 17.81309 1.000 61.25914 179 GLY A CA 1
ATOM 1386 C C . GLY A 1 179 ? 61.38043 -0.03901 18.87259 1.000 66.18302 179 GLY A C 1
ATOM 1387 O O . GLY A 1 179 ? 62.26924 0.77539 18.59089 1.000 61.26823 179 GLY A O 1
ATOM 1388 N N . PRO A 1 180 ? 61.17466 -0.46909 20.12968 1.000 70.99715 180 PRO A N 1
ATOM 1389 C CA . PRO A 1 180 ? 62.04006 0.00826 21.22939 1.000 66.66710 180 PRO A CA 1
ATOM 1390 C C . PRO A 1 180 ? 63.51809 0.01409 20.91180 1.000 63.97859 180 PRO A C 1
ATOM 1391 O O . PRO A 1 180 ? 64.22760 0.94931 21.29501 1.000 62.60351 180 PRO A O 1
ATOM 1395 N N . ILE A 1 181 ? 63.99480 -1.00946 20.20664 1.000 66.49076 181 ILE A N 1
ATOM 1396 C CA . ILE A 1 181 ? 65.42280 -1.12337 19.93345 1.000 64.93245 181 ILE A CA 1
ATOM 1397 C C . ILE A 1 181 ? 65.89158 0.00228 19.02194 1.000 64.74745 181 ILE A C 1
ATOM 1398 O O . ILE A 1 181 ? 66.96117 0.58845 19.23545 1.000 61.38641 181 ILE A O 1
ATOM 1403 N N . ILE A 1 182 ? 65.10989 0.32210 17.98978 1.000 65.59785 182 ILE A N 1
ATOM 1404 C CA . ILE A 1 182 ? 65.50564 1.39541 17.08443 1.000 60.77033 182 ILE A CA 1
ATOM 1405 C C . ILE A 1 182 ? 65.35957 2.75336 17.76818 1.000 59.03072 182 ILE A C 1
ATOM 1406 O O . ILE A 1 182 ? 66.19713 3.64405 17.58437 1.000 53.31999 182 ILE A O 1
ATOM 1411 N N . ASP A 1 183 ? 64.31127 2.93476 18.58148 1.000 55.90729 183 ASP A N 1
ATOM 1412 C CA . ASP A 1 183 ? 64.16685 4.19893 19.30005 1.000 56.50327 183 ASP A CA 1
ATOM 1413 C C . ASP A 1 183 ? 65.33068 4.44386 20.25421 1.000 59.96063 183 ASP A C 1
ATOM 1414 O O . ASP A 1 183 ? 65.62124 5.60065 20.57637 1.000 59.88085 183 ASP A O 1
ATOM 1419 N N . ARG A 1 184 ? 66.01431 3.38650 20.69632 1.000 61.94238 184 ARG A N 1
ATOM 1420 C CA . ARG A 1 184 ? 67.15835 3.53058 21.59215 1.000 66.98579 184 ARG A CA 1
ATOM 1421 C C . ARG A 1 184 ? 68.48664 3.64124 20.85014 1.000 61.59976 184 ARG A C 1
ATOM 1422 O O . ARG A 1 184 ? 69.36349 4.40207 21.27158 1.000 64.82419 184 ARG A O 1
ATOM 1430 N N . LEU A 1 185 ? 68.67475 2.88738 19.76692 1.000 53.22997 185 LEU A N 1
ATOM 1431 C CA . LEU A 1 185 ? 69.83259 3.13930 18.91869 1.000 56.03233 185 LEU A CA 1
ATOM 1432 C C . LEU A 1 185 ? 69.77711 4.54381 18.32677 1.000 60.54725 185 LEU A C 1
ATOM 1433 O O . LEU A 1 185 ? 70.80181 5.23374 18.25201 1.000 60.53739 185 LEU A O 1
ATOM 1438 N N . ALA A 1 186 ? 68.58214 4.98962 17.91212 1.000 59.79060 186 ALA A N 1
ATOM 1439 C CA . ALA A 1 186 ? 68.44713 6.29604 17.26976 1.000 53.37296 186 ALA A CA 1
ATOM 1440 C C . ALA A 1 186 ? 68.81311 7.43201 18.21196 1.000 51.83326 186 ALA A C 1
ATOM 1441 O O . ALA A 1 186 ? 69.30962 8.47133 17.76403 1.000 53.27363 186 ALA A O 1
ATOM 1443 N N . LYS A 1 187 ? 68.57342 7.25738 19.51384 1.000 56.70497 187 LYS A N 1
ATOM 1444 C CA . LYS A 1 187 ? 68.96364 8.26780 20.49019 1.000 60.83986 187 LYS A CA 1
ATOM 1445 C C . LYS A 1 187 ? 70.47218 8.47985 20.52114 1.000 58.19067 187 LYS A C 1
ATOM 1446 O O . LYS A 1 187 ? 70.93535 9.50399 21.03173 1.000 64.37130 187 LYS A O 1
ATOM 1452 N N . GLU A 1 188 ? 71.24212 7.54588 19.97189 1.000 57.68214 188 GLU A N 1
ATOM 1453 C CA . GLU A 1 188 ? 72.69586 7.60574 19.96048 1.000 63.98563 188 GLU A CA 1
ATOM 1454 C C . GLU A 1 188 ? 73.26256 7.99730 18.60042 1.000 64.69899 188 GLU A C 1
ATOM 1455 O O . GLU A 1 188 ? 74.48246 7.95285 18.41452 1.000 66.18241 188 GLU A O 1
ATOM 1461 N N . GLY A 1 189 ? 72.41242 8.36481 17.64390 1.000 59.77709 189 GLY A N 1
ATOM 1462 C CA . GLY A 1 189 ? 72.88874 8.67131 16.30516 1.000 57.52836 189 GLY A CA 1
ATOM 1463 C C . GLY A 1 189 ? 73.48728 10.06327 16.24150 1.000 61.50991 189 GLY A C 1
ATOM 1464 O O . GLY A 1 189 ? 72.91366 11.02519 16.76482 1.000 59.52240 189 GLY A O 1
ATOM 1465 N N . LYS A 1 190 ? 74.64888 10.17294 15.59404 1.000 64.53863 190 LYS A N 1
ATOM 1466 C CA . LYS A 1 190 ? 75.34057 11.44995 15.43055 1.000 68.11675 190 LYS A CA 1
ATOM 1467 C C . LYS A 1 190 ? 75.03590 12.09193 14.07834 1.000 67.25286 190 LYS A C 1
ATOM 1468 O O . LYS A 1 190 ? 74.47867 13.19398 14.02491 1.000 66.87110 190 LYS A O 1
ATOM 1470 N N . LYS A 1 191 ? 75.37731 11.41164 12.98031 1.000 63.90989 191 LYS A N 1
ATOM 1471 C CA . LYS A 1 191 ? 75.16270 11.93776 11.63610 1.000 60.90842 191 LYS A CA 1
ATOM 1472 C C . LYS A 1 191 ? 73.81574 11.48575 11.07621 1.000 65.01745 191 LYS A C 1
ATOM 1473 O O . LYS A 1 191 ? 73.36504 10.36040 11.32221 1.000 64.70627 191 LYS A O 1
ATOM 1475 N N . LEU A 1 192 ? 73.18497 12.36952 10.30386 1.000 61.67735 192 LEU A N 1
ATOM 1476 C CA . LEU A 1 192 ? 71.86973 12.12911 9.71229 1.000 61.34973 192 LEU A CA 1
ATOM 1477 C C . LEU A 1 192 ? 72.03525 11.95267 8.20646 1.000 59.53714 192 LEU A C 1
ATOM 1478 O O . LEU A 1 192 ? 72.15337 12.93251 7.46545 1.000 60.86220 192 LEU A O 1
ATOM 1483 N N . TYR A 1 193 ? 72.03678 10.70872 7.75783 1.000 61.98672 193 TYR A N 1
ATOM 1484 C CA . TYR A 1 193 ? 72.16035 10.45393 6.33023 1.000 59.28014 193 TYR A CA 1
ATOM 1485 C C . TYR A 1 193 ? 70.81048 10.65822 5.64303 1.000 65.02044 193 TYR A C 1
ATOM 1486 O O . TYR A 1 193 ? 69.76418 10.34514 6.22072 1.000 62.15040 193 TYR A O 1
ATOM 1495 N N . PRO A 1 194 ? 70.80253 11.17519 4.41610 1.000 64.81677 194 PRO A N 1
ATOM 1496 C CA . PRO A 1 194 ? 69.53057 11.40226 3.72045 1.000 58.99001 194 PRO A CA 1
ATOM 1497 C C . PRO A 1 194 ? 68.95191 10.10639 3.17187 1.000 59.32603 194 PRO A C 1
ATOM 1498 O O . PRO A 1 194 ? 69.67549 9.24353 2.67141 1.000 62.33415 194 PRO A O 1
ATOM 1502 N N . LEU A 1 195 ? 67.63233 9.97084 3.27895 1.000 59.15464 195 LEU A N 1
ATOM 1503 C CA . LEU A 1 195 ? 66.90630 8.83860 2.72529 1.000 57.66007 195 LEU A CA 1
ATOM 1504 C C . LEU A 1 195 ? 65.74707 9.34400 1.87776 1.000 61.45581 195 LEU A C 1
ATOM 1505 O O . LEU A 1 195 ? 65.24848 10.45236 2.10138 1.000 58.14328 195 LEU A O 1
ATOM 1510 N N . PRO A 1 196 ? 65.29757 8.55604 0.89054 1.000 64.08725 196 PRO A N 1
ATOM 1511 C CA . PRO A 1 196 ? 64.24608 9.04743 -0.01175 1.000 68.79571 196 PRO A CA 1
ATOM 1512 C C . PRO A 1 196 ? 62.84071 8.81492 0.52053 1.000 63.02508 196 PRO A C 1
ATOM 1513 O O . PRO A 1 196 ? 62.50090 7.70853 0.94932 1.000 62.83987 196 PRO A O 1
ATOM 1517 N N . LYS A 1 197 ? 62.01474 9.85804 0.47670 1.000 64.82440 197 LYS A N 1
ATOM 1518 C CA . LYS A 1 197 ? 60.62924 9.76602 0.92094 1.000 67.06905 197 LYS A CA 1
ATOM 1519 C C . LYS A 1 197 ? 59.74448 9.29936 -0.22716 1.000 66.12324 197 LYS A C 1
ATOM 1520 O O . LYS A 1 197 ? 59.62348 10.01678 -1.22947 1.000 66.08288 197 LYS A O 1
ATOM 1526 N N . PRO A 1 198 ? 59.09880 8.12661 -0.11683 1.000 62.84376 198 PRO A N 1
ATOM 1527 C CA . PRO A 1 198 ? 58.39229 7.53261 -1.26535 1.000 65.29268 198 PRO A CA 1
ATOM 1528 C C . PRO A 1 198 ? 57.33878 8.40861 -1.93515 1.000 68.22105 198 PRO A C 1
ATOM 1529 O O . PRO A 1 198 ? 57.66376 9.13621 -2.88055 1.000 72.82697 198 PRO A O 1
ATOM 1533 N N . LEU A 1 199 ? 56.08165 8.33158 -1.48427 1.000 64.57358 199 LEU A N 1
ATOM 1534 C CA . LEU A 1 199 ? 54.96338 8.93265 -2.21195 1.000 62.71836 199 LEU A CA 1
ATOM 1535 C C . LEU A 1 199 ? 55.12398 10.44305 -2.35390 1.000 69.79205 199 LEU A C 1
ATOM 1536 O O . LEU A 1 199 ? 55.56334 10.92469 -3.40517 1.000 78.07773 199 LEU A O 1
ATOM 1541 N N . MET A 1 200 ? 54.74873 11.19899 -1.32168 1.000 65.29121 200 MET A N 1
ATOM 1542 C CA . MET A 1 200 ? 55.14880 12.60112 -1.19095 1.000 66.02277 200 MET A CA 1
ATOM 1543 C C . MET A 1 200 ? 54.72240 13.44575 -2.39671 1.000 67.19488 200 MET A C 1
ATOM 1544 O O . MET A 1 200 ? 55.40752 14.40331 -2.76965 1.000 68.31998 200 MET A O 1
ATOM 1549 N N . GLU A 1 201 ? 53.60014 13.10051 -3.02882 1.000 68.55508 201 GLU A N 1
ATOM 1550 C CA . GLU A 1 201 ? 53.03175 13.91046 -4.09885 1.000 62.24876 201 GLU A CA 1
ATOM 1551 C C . GLU A 1 201 ? 51.96151 14.83752 -3.52813 1.000 62.68607 201 GLU A C 1
ATOM 1552 O O . GLU A 1 201 ? 51.29749 14.51532 -2.53738 1.000 57.81015 201 GLU A O 1
ATOM 1554 N N . GLU A 1 202 ? 51.80894 16.00345 -4.16440 1.000 67.52461 202 GLU A N 1
ATOM 1555 C CA . GLU A 1 202 ? 50.96202 17.08020 -3.65203 1.000 64.10048 202 GLU A CA 1
ATOM 1556 C C . GLU A 1 202 ? 49.51250 16.64597 -3.46246 1.000 62.58985 202 GLU A C 1
ATOM 1557 O O . GLU A 1 202 ? 48.78262 16.43815 -4.43917 1.000 63.30240 202 GLU A O 1
ATOM 1559 N N . GLY A 1 203 ? 49.08374 16.52153 -2.20642 1.000 59.47954 203 GLY A N 1
ATOM 1560 C CA . GLY A 1 203 ? 47.71819 16.15502 -1.89549 1.000 53.56487 203 GLY A CA 1
ATOM 1561 C C . GLY A 1 203 ? 47.46623 14.67292 -1.74108 1.000 49.72983 203 GLY A C 1
ATOM 1562 O O . GLY A 1 203 ? 46.30828 14.27144 -1.55917 1.000 50.58696 203 GLY A O 1
ATOM 1563 N N . ASN A 1 204 ? 48.49934 13.84232 -1.80879 1.000 49.09011 204 ASN A N 1
ATOM 1564 C CA . ASN A 1 204 ? 48.31379 12.40794 -1.67322 1.000 45.94620 204 ASN A CA 1
ATOM 1565 C C . ASN A 1 204 ? 48.45691 12.00308 -0.21429 1.000 39.15615 204 ASN A C 1
ATOM 1566 O O . ASN A 1 204 ? 49.47696 12.29088 0.41867 1.000 41.71141 204 ASN A O 1
ATOM 1571 N N . LEU A 1 205 ? 47.44286 11.31651 0.31060 1.000 34.85777 205 LEU A N 1
ATOM 1572 C CA . LEU A 1 205 ? 47.39386 11.00363 1.73159 1.000 30.48876 205 LEU A CA 1
ATOM 1573 C C . LEU A 1 205 ? 47.68348 9.53678 2.02781 1.000 32.73467 205 LEU A C 1
ATOM 1574 O O . LEU A 1 205 ? 47.34041 9.05022 3.11432 1.000 31.65009 205 LEU A O 1
ATOM 1579 N N . ASN A 1 206 ? 48.30465 8.82311 1.09379 1.000 35.67061 206 ASN A N 1
ATOM 1580 C CA . ASN A 1 206 ? 48.71214 7.44142 1.31979 1.000 33.05647 206 ASN A CA 1
ATOM 1581 C C . ASN A 1 206 ? 50.16169 7.39303 1.78033 1.000 32.68344 206 ASN A C 1
ATOM 1582 O O . ASN A 1 206 ? 50.89382 8.37753 1.70476 1.000 34.81331 206 ASN A O 1
ATOM 1587 N N . PHE A 1 207 ? 50.57547 6.21600 2.24320 1.000 32.43102 207 PHE A N 1
ATOM 1588 C CA . PHE A 1 207 ? 51.89325 6.01638 2.82041 1.000 35.58490 207 PHE A CA 1
ATOM 1589 C C . PHE A 1 207 ? 52.60925 4.86794 2.12593 1.000 37.05865 207 PHE A C 1
ATOM 1590 O O . PHE A 1 207 ? 51.99594 3.86842 1.73926 1.000 34.20833 207 PHE A O 1
ATOM 1598 N N . SER A 1 208 ? 53.92520 5.00600 2.00850 1.000 34.71256 208 SER A N 1
ATOM 1599 C CA . SER A 1 208 ? 54.78262 3.90257 1.59706 1.000 40.96803 208 SER A CA 1
ATOM 1600 C C . SER A 1 208 ? 56.06418 3.97107 2.41285 1.000 42.95443 208 SER A C 1
ATOM 1601 O O . SER A 1 208 ? 56.64469 5.04988 2.56511 1.000 38.09265 208 SER A O 1
ATOM 1604 N N . PHE A 1 209 ? 56.48930 2.83293 2.95965 1.000 39.90747 209 PHE A N 1
ATOM 1605 C CA . PHE A 1 209 ? 57.69608 2.78814 3.77804 1.000 44.54377 209 PHE A CA 1
ATOM 1606 C C . PHE A 1 209 ? 58.73557 1.77608 3.30954 1.000 49.27972 209 PHE A C 1
ATOM 1607 O O . PHE A 1 209 ? 59.91132 1.92299 3.67067 1.000 48.59521 209 PHE A O 1
ATOM 1615 N N . SER A 1 210 ? 58.35823 0.78003 2.50161 1.000 50.34357 210 SER A N 1
ATOM 1616 C CA . SER A 1 210 ? 59.29434 -0.26917 2.10841 1.000 51.79680 210 SER A CA 1
ATOM 1617 C C . SER A 1 210 ? 60.39359 0.23621 1.17634 1.000 52.52552 210 SER A C 1
ATOM 1618 O O . SER A 1 210 ? 61.42197 -0.43348 1.03155 1.000 56.05175 210 SER A O 1
ATOM 1621 N N . GLY A 1 211 ? 60.20923 1.39863 0.55392 1.000 51.42725 211 GLY A N 1
ATOM 1622 C CA . GLY A 1 211 ? 61.23604 1.97998 -0.28987 1.000 53.16734 211 GLY A CA 1
ATOM 1623 C C . GLY A 1 211 ? 62.39881 2.57030 0.48746 1.000 64.38430 211 GLY A C 1
ATOM 1624 O O . GLY A 1 211 ? 63.27865 3.21557 -0.09415 1.000 64.52785 211 GLY A O 1
ATOM 1625 N N . LEU A 1 212 ? 62.40778 2.36594 1.80695 1.000 62.24254 212 LEU A N 1
ATOM 1626 C CA . LEU A 1 212 ? 63.52412 2.76803 2.65255 1.000 59.59783 212 LEU A CA 1
ATOM 1627 C C . LEU A 1 212 ? 64.50247 1.63301 2.92015 1.000 61.22601 212 LEU A C 1
ATOM 1628 O O . LEU A 1 212 ? 65.70384 1.88952 3.02702 1.000 62.39438 212 LEU A O 1
ATOM 1633 N N . LYS A 1 213 ? 64.02441 0.38447 3.01899 1.000 62.87021 213 LYS A N 1
ATOM 1634 C CA . LYS A 1 213 ? 64.92840 -0.75035 3.19633 1.000 65.14295 213 LYS A CA 1
ATOM 1635 C C . LYS A 1 213 ? 65.88168 -0.91267 2.01831 1.000 68.62684 213 LYS A C 1
ATOM 1636 O O . LYS A 1 213 ? 66.88230 -1.62931 2.13615 1.000 63.94680 213 LYS A O 1
ATOM 1638 N N . THR A 1 214 ? 65.59755 -0.25417 0.89226 1.000 70.28364 214 THR A N 1
ATOM 1639 C CA . THR A 1 214 ? 66.50132 -0.27054 -0.25276 1.000 69.99514 214 THR A CA 1
ATOM 1640 C C . THR A 1 214 ? 67.66006 0.70091 -0.04654 1.000 68.43165 214 THR A C 1
ATOM 1641 O O . THR A 1 214 ? 68.83175 0.31393 -0.11412 1.000 71.80709 214 THR A O 1
ATOM 1645 N N . ALA A 1 215 ? 67.34901 1.97318 0.21083 1.000 65.65974 215 ALA A N 1
ATOM 1646 C CA . ALA A 1 215 ? 68.40584 2.94929 0.45860 1.000 69.25260 215 ALA A CA 1
ATOM 1647 C C . ALA A 1 215 ? 69.19982 2.61015 1.71084 1.000 70.94975 215 ALA A C 1
ATOM 1648 O O . ALA A 1 215 ? 70.36649 3.00220 1.83190 1.000 70.71885 215 ALA A O 1
ATOM 1650 N N . ILE A 1 216 ? 68.58467 1.89207 2.65296 1.000 68.82883 216 ILE A N 1
ATOM 1651 C CA . ILE A 1 216 ? 69.30198 1.46878 3.84925 1.000 67.15634 216 ILE A CA 1
ATOM 1652 C C . ILE A 1 216 ? 70.39545 0.47089 3.48631 1.000 72.95146 216 ILE A C 1
ATOM 1653 O O . ILE A 1 216 ? 71.51270 0.53522 4.01576 1.000 76.85849 216 ILE A O 1
ATOM 1658 N N . LEU A 1 217 ? 70.10529 -0.44591 2.55578 1.000 73.18308 217 LEU A N 1
ATOM 1659 C CA . LEU A 1 217 ? 71.10776 -1.42191 2.13579 1.000 72.56465 217 LEU A CA 1
ATOM 1660 C C . LEU A 1 217 ? 72.27274 -0.75791 1.41275 1.000 74.84671 217 LEU A C 1
ATOM 1661 O O . LEU A 1 217 ? 73.39248 -1.28486 1.42980 1.000 72.36418 217 LEU A O 1
ATOM 1666 N N . ASN A 1 218 ? 72.03664 0.40021 0.79052 1.000 75.62120 218 ASN A N 1
ATOM 1667 C CA . ASN A 1 218 ? 73.10586 1.20045 0.19265 1.000 74.33356 218 ASN A CA 1
ATOM 1668 C C . ASN A 1 218 ? 73.87575 1.94412 1.28781 1.000 77.76008 218 ASN A C 1
ATOM 1669 O O . ASN A 1 218 ? 73.91619 3.17313 1.34562 1.000 79.42898 218 ASN A O 1
ATOM 1674 N N . LEU A 1 219 ? 74.48728 1.15853 2.17168 1.000 79.19678 219 LEU A N 1
ATOM 1675 C CA . LEU A 1 219 ? 75.22226 1.67836 3.32019 1.000 78.32468 219 LEU A CA 1
ATOM 1676 C C . LEU A 1 219 ? 75.88416 0.52394 4.06253 1.000 76.93050 219 LEU A C 1
ATOM 1677 O O . LEU A 1 219 ? 75.97231 -0.58640 3.53863 1.000 74.84028 219 LEU A O 1
ATOM 1679 N N . VAL A 1 226 ? 79.72209 2.77760 8.45926 1.000 72.14324 226 VAL A N 1
ATOM 1680 C CA . VAL A 1 226 ? 78.65824 3.59627 9.03428 1.000 72.88030 226 VAL A CA 1
ATOM 1681 C C . VAL A 1 226 ? 78.16439 2.98866 10.34229 1.000 68.71834 226 VAL A C 1
ATOM 1682 O O . VAL A 1 226 ? 77.98540 1.76965 10.44547 1.000 69.86205 226 VAL A O 1
ATOM 1686 N N . ARG A 1 227 ? 77.95051 3.84437 11.34160 1.000 66.24627 227 ARG A N 1
ATOM 1687 C CA . ARG A 1 227 ? 77.46254 3.37625 12.63117 1.000 62.75005 227 ARG A CA 1
ATOM 1688 C C . ARG A 1 227 ? 75.98611 3.00504 12.52833 1.000 65.10581 227 ARG A C 1
ATOM 1689 O O . ARG A 1 227 ? 75.17659 3.76876 11.98924 1.000 60.15549 227 ARG A O 1
ATOM 1691 N N . LYS A 1 228 ? 75.64271 1.81478 13.03211 1.000 61.49450 228 LYS A N 1
ATOM 1692 C CA . LYS A 1 228 ? 74.24885 1.39451 13.09811 1.000 55.86910 228 LYS A CA 1
ATOM 1693 C C . LYS A 1 228 ? 73.38553 2.39887 13.85329 1.000 59.51457 228 LYS A C 1
ATOM 1694 O O . LYS A 1 228 ? 72.16469 2.42923 13.65307 1.000 52.68720 228 LYS A O 1
ATOM 1696 N N . GLU A 1 229 ? 73.99720 3.21860 14.71372 1.000 58.90200 229 GLU A N 1
ATOM 1697 C CA . GLU A 1 229 ? 73.26143 4.26384 15.41562 1.000 58.69874 229 GLU A CA 1
ATOM 1698 C C . GLU A 1 229 ? 72.81047 5.35886 14.45611 1.000 59.68816 229 GLU A C 1
ATOM 1699 O O . GLU A 1 229 ? 71.67993 5.85647 14.55489 1.000 57.65766 229 GLU A O 1
ATOM 1705 N N . ASP A 1 230 ? 73.68664 5.76227 13.53247 1.000 55.43437 230 ASP A N 1
ATOM 1706 C CA . ASP A 1 230 ? 73.29297 6.75021 12.53609 1.000 57.93359 230 ASP A CA 1
ATOM 1707 C C . ASP A 1 230 ? 72.22182 6.20231 11.59883 1.000 57.13492 230 ASP A C 1
ATOM 1708 O O . ASP A 1 230 ? 71.41515 6.97172 11.06523 1.000 52.07201 230 ASP A O 1
ATOM 1713 N N . ILE A 1 231 ? 72.20118 4.88606 11.37866 1.000 52.55128 231 ILE A N 1
ATOM 1714 C CA . ILE A 1 231 ? 71.18846 4.29742 10.50949 1.000 49.17419 231 ILE A CA 1
ATOM 1715 C C . ILE A 1 231 ? 69.82777 4.32409 11.18930 1.000 48.10000 231 ILE A C 1
ATOM 1716 O O . ILE A 1 231 ? 68.83427 4.77707 10.60850 1.000 44.09388 231 ILE A O 1
ATOM 1721 N N . ALA A 1 232 ? 69.76235 3.82919 12.42746 1.000 48.22443 232 ALA A N 1
ATOM 1722 C CA . ALA A 1 232 ? 68.52721 3.90181 13.19699 1.000 49.26214 232 ALA A CA 1
ATOM 1723 C C . ALA A 1 232 ? 68.04248 5.34153 13.29994 1.000 47.29168 232 ALA A C 1
ATOM 1724 O O . ALA A 1 232 ? 66.86418 5.63384 13.06698 1.000 46.32711 232 ALA A O 1
ATOM 1726 N N . TYR A 1 233 ? 68.95901 6.25924 13.61732 1.000 48.09455 233 TYR A N 1
ATOM 1727 C CA . TYR A 1 233 ? 68.60906 7.66967 13.72647 1.000 48.71866 233 TYR A CA 1
ATOM 1728 C C . TYR A 1 233 ? 68.06208 8.20729 12.41036 1.000 46.08105 233 TYR A C 1
ATOM 1729 O O . TYR A 1 233 ? 67.04973 8.91853 12.39670 1.000 42.79622 233 TYR A O 1
ATOM 1738 N N . SER A 1 234 ? 68.69711 7.85356 11.28888 1.000 44.61016 234 SER A N 1
ATOM 1739 C CA . SER A 1 234 ? 68.27180 8.39662 10.00078 1.000 43.91739 234 SER A CA 1
ATOM 1740 C C . SER A 1 234 ? 66.93574 7.80436 9.55759 1.000 42.14850 234 SER A C 1
ATOM 1741 O O . SER A 1 234 ? 66.07027 8.52298 9.04289 1.000 38.64099 234 SER A O 1
ATOM 1744 N N . PHE A 1 235 ? 66.76191 6.49382 9.73612 1.000 42.56439 235 PHE A N 1
ATOM 1745 C CA . PHE A 1 235 ? 65.48562 5.85270 9.44445 1.000 40.56976 235 PHE A CA 1
ATOM 1746 C C . PHE A 1 235 ? 64.35631 6.47426 10.25990 1.000 40.54954 235 PHE A C 1
ATOM 1747 O O . PHE A 1 235 ? 63.31204 6.85083 9.71333 1.000 36.03878 235 PHE A O 1
ATOM 1755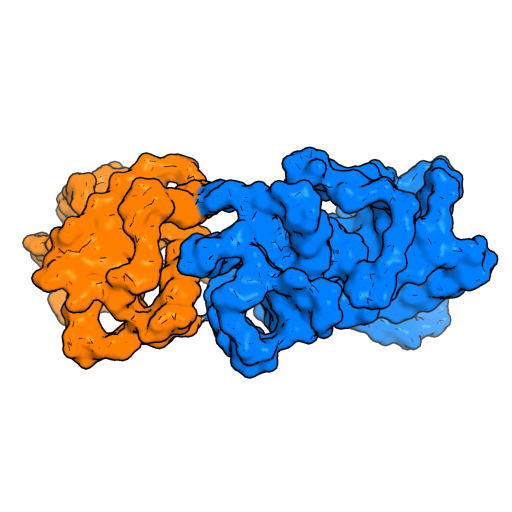 N N . GLN A 1 236 ? 64.55066 6.57693 11.57795 1.000 37.66117 236 GLN A N 1
ATOM 1756 C CA . GLN A 1 236 ? 63.51182 7.11297 12.44874 1.000 33.66739 236 GLN A CA 1
ATOM 1757 C C . GLN A 1 236 ? 63.12568 8.52924 12.05229 1.000 38.24325 236 GLN A C 1
ATOM 1758 O O . GLN A 1 236 ? 61.93743 8.88329 12.06047 1.000 32.36396 236 GLN A O 1
ATOM 1764 N N . GLU A 1 237 ? 64.11406 9.35974 11.70120 1.000 35.23604 237 GLU A N 1
ATOM 1765 C CA . GLU A 1 237 ? 63.80042 10.73120 11.31804 1.000 34.57365 237 GLU A CA 1
ATOM 1766 C C . GLU A 1 237 ? 62.96404 10.76967 10.04384 1.000 35.78232 237 GLU A C 1
ATOM 1767 O O . GLU A 1 237 ? 62.02943 11.57158 9.92974 1.000 36.34242 237 GLU A O 1
ATOM 1773 N N . THR A 1 238 ? 63.28391 9.90904 9.07421 1.000 36.60277 238 THR A N 1
ATOM 1774 C CA . THR A 1 238 ? 62.57983 9.93884 7.79290 1.000 36.48342 238 THR A CA 1
ATOM 1775 C C . THR A 1 238 ? 61.14205 9.47676 7.95117 1.000 32.14998 238 THR A C 1
ATOM 1776 O O . THR A 1 238 ? 60.22782 10.03281 7.33061 1.000 34.09558 238 THR A O 1
ATOM 1780 N N . VAL A 1 239 ? 60.93450 8.45687 8.77906 1.000 32.53448 239 VAL A N 1
ATOM 1781 C CA . VAL A 1 239 ? 59.59807 7.92984 9.02052 1.000 30.65341 239 VAL A CA 1
ATOM 1782 C C . VAL A 1 239 ? 58.72124 8.99524 9.66797 1.000 29.60043 239 VAL A C 1
ATOM 1783 O O . VAL A 1 239 ? 57.62524 9.30692 9.17943 1.000 27.17514 239 VAL A O 1
ATOM 1787 N N . VAL A 1 240 ? 59.21447 9.59444 10.75716 1.000 26.20380 240 VAL A N 1
ATOM 1788 C CA . VAL A 1 240 ? 58.44663 10.59100 11.49866 1.000 31.73324 240 VAL A CA 1
ATOM 1789 C C . VAL A 1 240 ? 58.12457 11.79162 10.61804 1.000 29.66839 240 VAL A C 1
ATOM 1790 O O . VAL A 1 240 ? 57.00178 12.31153 10.64247 1.000 29.24784 240 VAL A O 1
ATOM 1794 N N . GLU A 1 241 ? 59.08938 12.22902 9.80063 1.000 30.61792 241 GLU A N 1
ATOM 1795 C CA . GLU A 1 241 ? 58.83190 13.32395 8.87015 1.000 31.02397 241 GLU A CA 1
ATOM 1796 C C . GLU A 1 241 ? 57.74888 12.95617 7.86277 1.000 30.78293 241 GLU A C 1
ATOM 1797 O O . GLU A 1 241 ? 56.86974 13.77099 7.57658 1.000 29.67020 241 GLU A O 1
ATOM 1803 N N . ILE A 1 242 ? 57.78550 11.73406 7.31535 1.000 32.69081 242 ILE A N 1
ATOM 1804 C CA . ILE A 1 242 ? 56.72595 11.31274 6.39088 1.000 33.63717 242 ILE A CA 1
ATOM 1805 C C . ILE A 1 242 ? 55.36581 11.37548 7.07785 1.000 27.47673 242 ILE A C 1
ATOM 1806 O O . ILE A 1 242 ? 54.38829 11.89119 6.51563 1.000 27.01698 242 ILE A O 1
ATOM 1811 N N . LEU A 1 243 ? 55.29486 10.87774 8.31422 1.000 22.92802 243 LEU A N 1
ATOM 1812 C CA . LEU A 1 243 ? 54.04471 10.88475 9.06437 1.000 24.89889 243 LEU A CA 1
ATOM 1813 C C . LEU A 1 243 ? 53.53295 12.30431 9.27016 1.000 27.60974 243 LEU A C 1
ATOM 1814 O O . LEU A 1 243 ? 52.32861 12.56631 9.12957 1.000 26.72288 243 LEU A O 1
ATOM 1819 N N . LEU A 1 244 ? 54.43732 13.23946 9.57782 1.000 25.13869 244 LEU A N 1
ATOM 1820 C CA . LEU A 1 244 ? 54.02486 14.60958 9.86911 1.000 26.07680 244 LEU A CA 1
ATOM 1821 C C . LEU A 1 244 ? 53.53891 15.31743 8.61283 1.000 26.27300 244 LEU A C 1
ATOM 1822 O O . LEU A 1 244 ? 52.46561 15.93400 8.60904 1.000 26.62700 244 LEU A O 1
ATOM 1827 N N . GLU A 1 245 ? 54.32298 15.24804 7.53603 1.000 26.53739 245 GLU A N 1
ATOM 1828 C CA . GLU A 1 245 ? 53.92993 15.90907 6.29843 1.000 30.80540 245 GLU A CA 1
ATOM 1829 C C . GLU A 1 245 ? 52.58657 15.40287 5.81090 1.000 26.09946 245 GLU A C 1
ATOM 1830 O O . GLU A 1 245 ? 51.72292 16.19503 5.42624 1.000 25.84827 245 GLU A O 1
ATOM 1836 N N . LYS A 1 246 ? 52.39342 14.08150 5.80238 1.000 26.72292 246 LYS A N 1
ATOM 1837 C CA . LYS A 1 246 ? 51.08809 13.54405 5.41006 1.000 27.02258 246 LYS A CA 1
ATOM 1838 C C . LYS A 1 246 ? 49.98353 14.08366 6.31184 1.000 24.85124 246 LYS A C 1
ATOM 1839 O O . LYS A 1 246 ? 48.89348 14.43310 5.84083 1.000 26.46053 246 LYS A O 1
ATOM 1845 N N . SER A 1 247 ? 50.25054 14.16471 7.61401 1.000 24.30542 247 SER A N 1
ATOM 1846 C CA . SER A 1 247 ? 49.27107 14.72999 8.53190 1.000 23.29396 247 SER A CA 1
ATOM 1847 C C . SER A 1 247 ? 48.99095 16.19303 8.20722 1.000 27.66700 247 SER A C 1
ATOM 1848 O O . SER A 1 247 ? 47.83151 16.61790 8.17408 1.000 25.53302 247 SER A O 1
ATOM 1851 N N . LEU A 1 248 ? 50.04342 16.97848 7.95801 1.000 25.80278 248 LEU A N 1
ATOM 1852 C CA . LEU A 1 248 ? 49.85228 18.38033 7.60201 1.000 27.70543 248 LEU A CA 1
ATOM 1853 C C . LEU A 1 248 ? 49.01726 18.51939 6.33821 1.000 26.11797 248 LEU A C 1
ATOM 1854 O O . LEU A 1 248 ? 48.10444 19.34797 6.27539 1.000 26.17634 248 LEU A O 1
ATOM 1859 N N . TRP A 1 249 ? 49.32318 17.72682 5.30813 1.000 28.10839 249 TRP A N 1
ATOM 1860 C CA . TRP A 1 249 ? 48.54291 17.81963 4.07871 1.000 29.96050 249 TRP A CA 1
ATOM 1861 C C . TRP A 1 249 ? 47.07966 17.49447 4.33102 1.000 30.26482 249 TRP A C 1
ATOM 1862 O O . TRP A 1 249 ? 46.18833 18.10602 3.73063 1.000 27.73761 249 TRP A O 1
ATOM 1873 N N . ALA A 1 250 ? 46.81189 16.53485 5.22113 1.000 27.88066 250 ALA A N 1
ATOM 1874 C CA . ALA A 1 250 ? 45.42932 16.16251 5.50693 1.000 29.73696 250 ALA A CA 1
ATOM 1875 C C . ALA A 1 250 ? 44.66800 17.30870 6.17007 1.000 29.30731 250 ALA A C 1
ATOM 1876 O O . ALA A 1 250 ? 43.48495 17.52656 5.88035 1.000 30.41557 250 ALA A O 1
ATOM 1878 N N . MET A 1 251 ? 45.32434 18.04867 7.06443 1.000 29.11889 251 MET A N 1
ATOM 1879 C CA . MET A 1 251 ? 44.68967 19.22760 7.65577 1.000 32.84059 251 MET A CA 1
ATOM 1880 C C . MET A 1 251 ? 44.42024 20.30545 6.61394 1.000 33.08972 251 MET A C 1
ATOM 1881 O O . MET A 1 251 ? 43.38375 20.97888 6.66422 1.000 34.12853 251 MET A O 1
ATOM 1886 N N . LYS A 1 252 ? 45.33858 20.49089 5.66227 1.000 33.57445 252 LYS A N 1
ATOM 1887 C CA . LYS A 1 252 ? 45.12034 21.51424 4.63844 1.000 37.53896 252 LYS A CA 1
ATOM 1888 C C . LYS A 1 252 ? 44.03210 21.08849 3.65789 1.000 37.81117 252 LYS A C 1
ATOM 1889 O O . LYS A 1 252 ? 43.17554 21.89738 3.28365 1.000 39.42238 252 LYS A O 1
ATOM 1895 N N . LYS A 1 253 ? 44.03019 19.81523 3.25624 1.000 36.78916 253 LYS A N 1
ATOM 1896 C CA . LYS A 1 253 ? 42.99490 19.31990 2.35361 1.000 33.10676 253 LYS A CA 1
ATOM 1897 C C . LYS A 1 253 ? 41.61505 19.36198 3.00425 1.000 36.89236 253 LYS A C 1
ATOM 1898 O O . LYS A 1 253 ? 40.61554 19.63550 2.33055 1.000 36.48721 253 LYS A O 1
ATOM 1904 N N . THR A 1 254 ? 41.52932 19.10419 4.31222 1.000 38.21252 254 THR A N 1
ATOM 1905 C CA . THR A 1 254 ? 40.22620 19.08474 4.96929 1.000 33.42085 254 THR A CA 1
ATOM 1906 C C . THR A 1 254 ? 39.86183 20.39644 5.64594 1.000 32.49020 254 THR A C 1
ATOM 1907 O O . THR A 1 254 ? 38.67260 20.64827 5.85405 1.000 31.78378 254 THR A O 1
ATOM 1911 N N . GLY A 1 255 ? 40.84091 21.23195 5.98782 1.000 32.45247 255 GLY A N 1
ATOM 1912 C CA . GLY A 1 255 ? 40.58208 22.43066 6.75414 1.000 31.41107 255 GLY A CA 1
ATOM 1913 C C . GLY A 1 255 ? 40.43200 22.19393 8.23387 1.000 33.74090 255 GLY A C 1
ATOM 1914 O O . GLY A 1 255 ? 40.06569 23.11797 8.96376 1.000 40.19795 255 GLY A O 1
ATOM 1915 N N . ILE A 1 256 ? 40.69854 20.98360 8.70465 1.000 34.23826 256 ILE A N 1
ATOM 1916 C CA . ILE A 1 256 ? 40.45082 20.60793 10.09007 1.000 29.85239 256 ILE A CA 1
ATOM 1917 C C . ILE A 1 256 ? 41.78107 20.63586 10.82008 1.000 30.97527 256 ILE A C 1
ATOM 1918 O O . ILE A 1 256 ? 42.75481 20.02287 10.37151 1.000 34.70880 256 ILE A O 1
ATOM 1923 N N . LYS A 1 257 ? 41.82791 21.35269 11.94030 1.000 32.85945 257 LYS A N 1
ATOM 1924 C CA . LYS A 1 257 ? 43.07371 21.59870 12.65350 1.000 32.88371 257 LYS A CA 1
ATOM 1925 C C . LYS A 1 257 ? 43.08527 20.94486 14.03692 1.000 30.16373 257 LYS A C 1
ATOM 1926 O O . LYS A 1 257 ? 43.63768 21.49576 14.98934 1.000 27.55790 257 LYS A O 1
ATOM 1932 N N . ARG A 1 258 ? 42.46020 19.77513 14.16849 1.000 27.95137 258 ARG A N 1
ATOM 1933 C CA . ARG A 1 258 ? 42.58777 18.93515 15.35087 1.000 23.79393 258 ARG A CA 1
ATOM 1934 C C . ARG A 1 258 ? 43.09363 17.58202 14.88425 1.000 23.47645 258 ARG A C 1
ATOM 1935 O O . ARG A 1 258 ? 42.52661 16.99753 13.95853 1.000 24.84904 258 ARG A O 1
ATOM 1943 N N . LEU A 1 259 ? 44.15835 17.09270 15.50906 1.000 22.25913 259 LEU A N 1
ATOM 1944 C CA . LEU A 1 259 ? 44.80014 15.86337 15.08069 1.000 21.16512 259 LEU A CA 1
ATOM 1945 C C . LEU A 1 259 ? 44.98680 14.96056 16.28419 1.000 23.41777 259 LEU A C 1
ATOM 1946 O O . LEU A 1 259 ? 45.56039 15.36914 17.29620 1.000 24.76625 259 LEU A O 1
ATOM 1951 N N . VAL A 1 260 ? 44.48584 13.73742 16.16896 1.000 24.03780 260 VAL A N 1
ATOM 1952 C CA . VAL A 1 260 ? 44.69560 12.69199 17.15838 1.000 20.14632 260 VAL A CA 1
ATOM 1953 C C . VAL A 1 260 ? 45.72857 11.72301 16.58684 1.000 20.15476 260 VAL A C 1
ATOM 1954 O O . VAL A 1 260 ? 45.62776 11.32044 15.42137 1.000 22.13446 260 VAL A O 1
ATOM 1958 N N . VAL A 1 261 ? 46.74445 11.38201 17.37360 1.000 16.93177 261 VAL A N 1
ATOM 1959 C CA . VAL A 1 261 ? 47.79098 10.45271 16.94146 1.000 17.77153 261 VAL A CA 1
ATOM 1960 C C . VAL A 1 261 ? 47.79743 9.29072 17.91879 1.000 20.74332 261 VAL A C 1
ATOM 1961 O O . VAL A 1 261 ? 48.06453 9.47794 19.11253 1.000 21.84784 261 VAL A O 1
ATOM 1965 N N . VAL A 1 262 ? 47.48004 8.09203 17.41901 1.000 21.79243 262 VAL A N 1
ATOM 1966 C CA . VAL A 1 262 ? 47.19335 6.94404 18.26973 1.000 22.35623 262 VAL A CA 1
ATOM 1967 C C . VAL A 1 262 ? 47.81129 5.68306 17.67559 1.000 23.74077 262 VAL A C 1
ATOM 1968 O O . VAL A 1 262 ? 48.30162 5.66427 16.53998 1.000 20.69667 262 VAL A O 1
ATOM 1972 N N . GLY A 1 263 ? 47.77035 4.61550 18.46480 1.000 22.06623 263 GLY A N 1
ATOM 1973 C CA . GLY A 1 263 ? 48.44901 3.38024 18.13415 1.000 26.88084 263 GLY A CA 1
ATOM 1974 C C . GLY A 1 263 ? 49.80418 3.29170 18.81521 1.000 29.05568 263 GLY A C 1
ATOM 1975 O O . GLY A 1 263 ? 50.30338 4.24650 19.41588 1.000 24.36209 263 GLY A O 1
ATOM 1976 N N . GLY A 1 264 ? 50.41187 2.10549 18.71502 1.000 28.14526 264 GLY A N 1
ATOM 1977 C CA . GLY A 1 264 ? 51.62489 1.83827 19.47916 1.000 26.46494 264 GLY A CA 1
ATOM 1978 C C . GLY A 1 264 ? 52.77176 2.77563 19.14695 1.000 24.01124 264 GLY A C 1
ATOM 1979 O O . GLY A 1 264 ? 53.48755 3.22850 20.04116 1.000 27.81804 264 GLY A O 1
ATOM 1980 N N . VAL A 1 265 ? 52.96334 3.07778 17.85802 1.000 24.82431 265 VAL A N 1
ATOM 1981 C CA . VAL A 1 265 ? 54.01661 3.99985 17.42310 1.000 29.28310 265 VAL A CA 1
ATOM 1982 C C . VAL A 1 265 ? 53.84303 5.41228 17.99490 1.000 27.01124 265 VAL A C 1
ATOM 1983 O O . VAL A 1 265 ? 54.80536 6.18516 18.03640 1.000 29.41994 265 VAL A O 1
ATOM 1987 N N . SER A 1 266 ? 52.63541 5.77540 18.43691 1.000 27.26281 266 SER A N 1
ATOM 1988 C CA . SER A 1 266 ? 52.43688 7.07652 19.06293 1.000 26.48277 266 SER A CA 1
ATOM 1989 C C . SER A 1 266 ? 53.15283 7.19335 20.40112 1.000 31.45028 266 SER A C 1
ATOM 1990 O O . SER A 1 266 ? 53.28054 8.31044 20.92434 1.000 28.58405 266 SER A O 1
ATOM 1993 N N . ALA A 1 267 ? 53.63995 6.08221 20.95529 1.000 27.75695 267 ALA A N 1
ATOM 1994 C CA . ALA A 1 267 ? 54.48038 6.14779 22.14249 1.000 29.65221 267 ALA A CA 1
ATOM 1995 C C . ALA A 1 267 ? 55.91226 6.56292 21.82883 1.000 29.31999 267 ALA A C 1
ATOM 1996 O O . ALA A 1 267 ? 56.66517 6.86713 22.75799 1.000 29.00516 267 ALA A O 1
ATOM 1998 N N . ASN A 1 268 ? 56.31293 6.57056 20.55780 1.000 26.95319 268 ASN A N 1
ATOM 1999 C CA . ASN A 1 268 ? 57.70222 6.85788 20.23269 1.000 27.45900 268 ASN A CA 1
ATOM 2000 C C . ASN A 1 268 ? 58.04178 8.28090 20.66515 1.000 33.64366 268 ASN A C 1
ATOM 2001 O O . ASN A 1 268 ? 57.32626 9.23187 20.33050 1.000 30.95785 268 ASN A O 1
ATOM 2006 N N . SER A 1 269 ? 59.12703 8.42377 21.43030 1.000 32.63249 269 SER A N 1
ATOM 2007 C CA . SER A 1 269 ? 59.42813 9.72076 22.02759 1.000 32.36807 269 SER A CA 1
ATOM 2008 C C . SER A 1 269 ? 59.86265 10.73388 20.96948 1.000 31.32705 269 SER A C 1
ATOM 2009 O O . SER A 1 269 ? 59.54454 11.92646 21.08133 1.000 38.83636 269 SER A O 1
ATOM 2012 N N . ARG A 1 270 ? 60.54014 10.28089 19.91340 1.000 28.81360 270 ARG A N 1
ATOM 2013 C CA . ARG A 1 270 ? 60.86511 11.18962 18.82171 1.000 29.92733 270 ARG A CA 1
ATOM 2014 C C . ARG A 1 270 ? 59.62115 11.61565 18.04934 1.000 30.70485 270 ARG A C 1
ATOM 2015 O O . ARG A 1 270 ? 59.47061 12.79536 17.71691 1.000 29.11371 270 ARG A O 1
ATOM 2023 N N . LEU A 1 271 ? 58.72364 10.67877 17.73755 1.000 30.01181 271 LEU A N 1
ATOM 2024 C CA . LEU A 1 271 ? 57.46891 11.06376 17.09964 1.000 27.89167 271 LEU A CA 1
ATOM 2025 C C . LEU A 1 271 ? 56.75548 12.14717 17.89752 1.000 25.71809 271 LEU A C 1
ATOM 2026 O O . LEU A 1 271 ? 56.26002 13.12952 17.32717 1.000 21.80657 271 LEU A O 1
ATOM 2031 N N . ARG A 1 272 ? 56.70298 11.99070 19.22291 1.000 25.56758 272 ARG A N 1
ATOM 2032 C CA . ARG A 1 272 ? 55.97611 12.95159 20.04207 1.000 27.61113 272 ARG A CA 1
ATOM 2033 C C . ARG A 1 272 ? 56.63010 14.32627 19.98085 1.000 27.22481 272 ARG A C 1
ATOM 2034 O O . ARG A 1 272 ? 55.93691 15.34596 19.89815 1.000 24.97971 272 ARG A O 1
ATOM 2042 N N . GLU A 1 273 ? 57.96187 14.37121 19.97760 1.000 26.82120 273 GLU A N 1
ATOM 2043 C CA . GLU A 1 273 ? 58.66428 15.64391 19.82233 1.000 27.44533 273 GLU A CA 1
ATOM 2044 C C . GLU A 1 273 ? 58.26107 16.35005 18.53874 1.000 26.73798 273 GLU A C 1
ATOM 2045 O O . GLU A 1 273 ? 57.95518 17.54924 18.53782 1.000 26.89330 273 GLU A O 1
ATOM 2051 N N . VAL A 1 274 ? 58.30809 15.62704 17.42286 1.000 25.93769 274 VAL A N 1
ATOM 2052 C CA . VAL A 1 274 ? 58.13667 16.25649 16.12434 1.000 23.64413 274 VAL A CA 1
ATOM 2053 C C . VAL A 1 274 ? 56.70707 16.72298 15.94236 1.000 24.68154 274 VAL A C 1
ATOM 2054 O O . VAL A 1 274 ? 56.46161 17.81920 15.42399 1.000 22.47613 274 VAL A O 1
ATOM 2058 N N . PHE A 1 275 ? 55.73567 15.92649 16.39823 1.000 21.55089 275 PHE A N 1
ATOM 2059 C CA . PHE A 1 275 ? 54.35353 16.35203 16.23926 1.000 19.16237 275 PHE A CA 1
ATOM 2060 C C . PHE A 1 275 ? 54.01140 17.48684 17.19381 1.000 18.46383 275 PHE A C 1
ATOM 2061 O O . PHE A 1 275 ? 53.27866 18.40698 16.82086 1.000 22.33470 275 PHE A O 1
ATOM 2069 N N . LYS A 1 276 ? 54.51542 17.43639 18.42750 1.000 20.77323 276 LYS A N 1
ATOM 2070 C CA . LYS A 1 276 ? 54.26889 18.52552 19.37119 1.000 26.78322 276 LYS A CA 1
ATOM 2071 C C . LYS A 1 276 ? 54.87518 19.82569 18.85999 1.000 24.50790 276 LYS A C 1
ATOM 2072 O O . LYS A 1 276 ? 54.26372 20.89108 18.96839 1.000 23.55564 276 LYS A O 1
ATOM 2078 N N . LYS A 1 277 ? 56.09261 19.74775 18.32298 1.000 25.17653 277 LYS A N 1
ATOM 2079 C CA . LYS A 1 277 ? 56.75158 20.91859 17.76108 1.000 22.47812 277 LYS A CA 1
ATOM 2080 C C . LYS A 1 277 ? 55.92659 21.50040 16.62868 1.000 24.66312 277 LYS A C 1
ATOM 2081 O O . LYS A 1 277 ? 55.67561 22.70943 16.58522 1.000 22.34265 277 LYS A O 1
ATOM 2087 N N . ALA A 1 278 ? 55.46781 20.64086 15.71420 1.000 23.59671 278 ALA A N 1
ATOM 2088 C CA . ALA A 1 278 ? 54.66880 21.11636 14.59225 1.000 21.56477 278 ALA A CA 1
ATOM 2089 C C . ALA A 1 278 ? 53.37635 21.75733 15.06511 1.000 23.01412 278 ALA A C 1
ATOM 2090 O O . ALA A 1 278 ? 52.93996 22.76404 14.49695 1.000 24.25180 278 ALA A O 1
ATOM 2092 N N . SER A 1 279 ? 52.73358 21.19511 16.09767 1.000 24.30849 279 SER A N 1
ATOM 2093 C CA . SER A 1 279 ? 51.52279 21.85505 16.59014 1.000 24.40700 279 SER A CA 1
ATOM 2094 C C . SER A 1 279 ? 51.85036 23.22461 17.17793 1.000 25.81670 279 SER A C 1
ATOM 2095 O O . SER A 1 279 ? 51.06016 24.17188 17.04327 1.000 24.57195 279 SER A O 1
ATOM 2098 N N . GLN A 1 280 ? 53.01166 23.35116 17.81853 1.000 24.00317 280 GLN A N 1
ATOM 2099 C CA . GLN A 1 280 ? 53.42879 24.65402 18.32752 1.000 25.65385 280 GLN A CA 1
ATOM 2100 C C . GLN A 1 280 ? 53.71855 25.62273 17.18455 1.000 23.13260 280 GLN A C 1
ATOM 2101 O O . GLN A 1 280 ? 53.25930 26.76751 17.20023 1.000 25.75148 280 GLN A O 1
ATOM 2107 N N . GLU A 1 281 ? 54.40399 25.15968 16.14459 1.000 28.35863 281 GLU A N 1
ATOM 2108 C CA . GLU A 1 281 ? 54.75124 26.04688 15.04082 1.000 29.52668 281 GLU A CA 1
ATOM 2109 C C . GLU A 1 281 ? 53.55728 26.36065 14.14588 1.000 28.18436 281 GLU A C 1
ATOM 2110 O O . GLU A 1 281 ? 53.43457 27.48908 13.65417 1.000 29.27305 281 GLU A O 1
ATOM 2116 N N . TYR A 1 282 ? 52.65633 25.40117 13.92857 1.000 28.33371 282 TYR A N 1
ATOM 2117 C CA . TYR A 1 282 ? 51.53141 25.62247 13.02581 1.000 29.36819 282 TYR A CA 1
ATOM 2118 C C . TYR A 1 282 ? 50.24049 26.02758 13.73344 1.000 27.35076 282 TYR A C 1
ATOM 2119 O O . TYR A 1 282 ? 49.30786 26.49355 13.07119 1.000 29.30817 282 TYR A O 1
ATOM 2128 N N . GLY A 1 283 ? 50.15642 25.85636 15.04620 1.000 27.15937 283 GLY A N 1
ATOM 2129 C CA . GLY A 1 283 ? 48.96409 26.23615 15.78124 1.000 24.89424 283 GLY A CA 1
ATOM 2130 C C . GLY A 1 283 ? 47.75715 25.33623 15.60283 1.000 25.26296 283 GLY A C 1
ATOM 2131 O O . GLY A 1 283 ? 46.63045 25.83256 15.59683 1.000 28.85380 283 GLY A O 1
ATOM 2132 N N . PHE A 1 284 ? 47.95400 24.02425 15.47525 1.000 26.73111 284 PHE A N 1
ATOM 2133 C CA . PHE A 1 284 ? 46.83738 23.08427 15.48414 1.000 27.98130 284 PHE A CA 1
ATOM 2134 C C . PHE A 1 284 ? 46.81677 22.31261 16.79883 1.000 25.37016 284 PHE A C 1
ATOM 2135 O O . PHE A 1 284 ? 47.82204 22.20444 17.50462 1.000 27.80787 284 PHE A O 1
ATOM 2143 N N . GLU A 1 285 ? 45.64891 21.78223 17.12830 1.000 25.20189 285 GLU A N 1
ATOM 2144 C CA . GLU A 1 285 ? 45.49049 21.03315 18.36522 1.000 29.93984 285 GLU A CA 1
ATOM 2145 C C . GLU A 1 285 ? 45.92585 19.59002 18.16619 1.000 26.89911 285 GLU A C 1
ATOM 2146 O O . GLU A 1 285 ? 45.53650 18.93609 17.19206 1.000 24.36670 285 GLU A O 1
ATOM 2152 N N . LEU A 1 286 ? 46.72868 19.09726 19.09896 1.000 26.32775 286 LEU A N 1
ATOM 2153 C CA . LEU A 1 286 ? 47.29098 17.75731 19.03168 1.000 31.78118 286 LEU A CA 1
ATOM 2154 C C . LEU A 1 286 ? 46.94084 16.98913 20.29411 1.000 30.55530 286 LEU A C 1
ATOM 2155 O O . LEU A 1 286 ? 47.12452 17.49579 21.40753 1.000 26.57329 286 LEU A O 1
ATOM 2160 N N . TYR A 1 287 ? 46.47326 15.75637 20.11148 1.000 26.29126 287 TYR A N 1
ATOM 2161 C CA . TYR A 1 287 ? 46.13085 14.86450 21.20567 1.000 26.23176 287 TYR A CA 1
ATOM 2162 C C . TYR A 1 287 ? 46.85574 13.54718 20.97897 1.000 25.82369 287 TYR A C 1
ATOM 2163 O O . TYR A 1 287 ? 46.62381 12.86929 19.97311 1.000 23.23357 287 TYR A O 1
ATOM 2172 N N . ILE A 1 288 ? 47.74365 13.19903 21.89818 1.000 25.28913 288 ILE A N 1
ATOM 2173 C CA . ILE A 1 288 ? 48.45293 11.92694 21.88401 1.000 23.51578 288 ILE A CA 1
ATOM 2174 C C . ILE A 1 288 ? 48.20569 11.34470 23.26488 1.000 30.31641 288 ILE A C 1
ATOM 2175 O O . ILE A 1 288 ? 48.25981 12.08802 24.25329 1.000 30.20844 288 ILE A O 1
ATOM 2180 N N . PRO A 1 289 ? 47.90364 10.05918 23.39625 1.000 28.39218 289 PRO A N 1
ATOM 2181 C CA . PRO A 1 289 ? 47.60630 9.51720 24.72088 1.000 26.71880 289 PRO A CA 1
ATOM 2182 C C . PRO A 1 289 ? 48.87362 9.28471 25.53018 1.000 30.31344 289 PRO A C 1
ATOM 2183 O O . PRO A 1 289 ? 49.99096 9.25392 25.00743 1.000 31.15414 289 PRO A O 1
ATOM 2187 N N . HIS A 1 290 ? 48.67552 9.10845 26.83673 1.000 30.07439 290 HIS A N 1
ATOM 2188 C CA . HIS A 1 290 ? 49.77138 8.65321 27.67777 1.000 35.07871 290 HIS A CA 1
ATOM 2189 C C . HIS A 1 290 ? 50.30394 7.36327 27.06700 1.000 36.03462 290 HIS A C 1
ATOM 2190 O O . HIS A 1 290 ? 49.52058 6.61643 26.46001 1.000 33.96919 290 HIS A O 1
ATOM 2197 N N . PRO A 1 291 ? 51.61254 7.08019 27.15938 1.000 36.13094 291 PRO A N 1
ATOM 2198 C CA . PRO A 1 291 ? 52.14346 5.86295 26.50715 1.000 36.92683 291 PRO A CA 1
ATOM 2199 C C . PRO A 1 291 ? 51.44928 4.58485 26.92992 1.000 37.47124 291 PRO A C 1
ATOM 2200 O O . PRO A 1 291 ? 51.27764 3.68961 26.09674 1.000 35.68277 291 PRO A O 1
ATOM 2204 N N . SER A 1 292 ? 51.02399 4.47852 28.19282 1.000 35.94556 292 SER A N 1
ATOM 2205 C CA . SER A 1 292 ? 50.33250 3.28266 28.65638 1.000 35.51804 292 SER A CA 1
ATOM 2206 C C . SER A 1 292 ? 49.05657 3.01685 27.87469 1.000 38.17964 292 SER A C 1
ATOM 2207 O O . SER A 1 292 ? 48.52593 1.90226 27.93595 1.000 37.68674 292 SER A O 1
ATOM 2210 N N . LEU A 1 293 ? 48.55567 4.00834 27.14142 1.000 32.61276 293 LEU A N 1
ATOM 2211 C CA . LEU A 1 293 ? 47.33364 3.86689 26.36898 1.000 35.59338 293 LEU A CA 1
ATOM 2212 C C . LEU A 1 293 ? 47.59403 3.80259 24.87277 1.000 34.61557 293 LEU A C 1
ATOM 2213 O O . LEU A 1 293 ? 46.64184 3.65366 24.09490 1.000 33.98051 293 LEU A O 1
ATOM 2218 N N . SER A 1 294 ? 48.85526 3.92081 24.45296 1.000 33.66417 294 SER A N 1
ATOM 2219 C CA . SER A 1 294 ? 49.20886 3.85726 23.03883 1.000 33.53338 294 SER A CA 1
ATOM 2220 C C . SER A 1 294 ? 49.19894 2.41922 22.53660 1.000 33.43299 294 SER A C 1
ATOM 2221 O O . SER A 1 294 ? 48.76778 2.15266 21.40692 1.000 33.31056 294 SER A O 1
ATOM 2224 N N . THR A 1 295 ? 49.68781 1.49228 23.35575 1.000 32.93755 295 THR A N 1
ATOM 2225 C CA . THR A 1 295 ? 49.63567 0.07216 23.06788 1.000 33.51127 295 THR A CA 1
ATOM 2226 C C . THR A 1 295 ? 48.26181 -0.47848 23.42060 1.000 36.70842 295 THR A C 1
ATOM 2227 O O . THR A 1 295 ? 47.45638 0.17775 24.08400 1.000 37.85264 295 THR A O 1
ATOM 2231 N N . ASP A 1 296 ? 48.00645 -1.70667 22.97339 1.000 37.04203 296 ASP A N 1
ATOM 2232 C CA . ASP A 1 296 ? 46.70176 -2.31307 23.16530 1.000 37.02353 296 ASP A CA 1
ATOM 2233 C C . ASP A 1 296 ? 46.35325 -2.32734 24.64173 1.000 37.39106 296 ASP A C 1
ATOM 2234 O O . ASP A 1 296 ? 47.18951 -2.62929 25.49147 1.000 38.32394 296 ASP A O 1
ATOM 2239 N N . ASN A 1 297 ? 45.11713 -1.96057 24.93880 1.000 29.53584 297 ASN A N 1
ATOM 2240 C CA . ASN A 1 297 ? 44.59187 -2.01235 26.29028 1.000 29.26309 297 ASN A CA 1
ATOM 2241 C C . ASN A 1 297 ? 43.08610 -2.10591 26.13985 1.000 23.85588 297 ASN A C 1
ATOM 2242 O O . ASN A 1 297 ? 42.54335 -1.87111 25.06040 1.000 24.78664 297 ASN A O 1
ATOM 2247 N N . ALA A 1 298 ? 42.41069 -2.46743 27.21843 1.000 22.41602 298 ALA A N 1
ATOM 2248 C CA . ALA A 1 298 ? 40.96693 -2.57250 27.13421 1.000 20.51946 298 ALA A CA 1
ATOM 2249 C C . ALA A 1 298 ? 40.25353 -1.31086 27.58369 1.000 19.76689 298 ALA A C 1
ATOM 2250 O O . ALA A 1 298 ? 39.05253 -1.18819 27.33074 1.000 17.51683 298 ALA A O 1
ATOM 2252 N N . LEU A 1 299 ? 40.95293 -0.35852 28.21904 1.000 20.50939 299 LEU A N 1
ATOM 2253 C CA . LEU A 1 299 ? 40.28802 0.88957 28.62156 1.000 18.31802 299 LEU A CA 1
ATOM 2254 C C . LEU A 1 299 ? 39.75722 1.65699 27.41821 1.000 18.30769 299 LEU A C 1
ATOM 2255 O O . LEU A 1 299 ? 38.66930 2.26383 27.46971 1.000 19.37771 299 LEU A O 1
ATOM 2260 N N . MET A 1 300 ? 40.52292 1.66880 26.32772 1.000 19.39874 300 MET A N 1
ATOM 2261 C CA . MET A 1 300 ? 40.06897 2.36501 25.13241 1.000 16.76192 300 MET A CA 1
ATOM 2262 C C . MET A 1 300 ? 38.87967 1.65796 24.51285 1.000 20.39003 300 MET A C 1
ATOM 2263 O O . MET A 1 300 ? 38.01592 2.30889 23.91373 1.000 19.91513 300 MET A O 1
ATOM 2268 N N . ILE A 1 301 ? 38.83472 0.32384 24.62873 1.000 18.18216 301 ILE A N 1
ATOM 2269 C CA . ILE A 1 301 ? 37.66481 -0.43173 24.19647 1.000 17.55409 301 ILE A CA 1
ATOM 2270 C C . ILE A 1 301 ? 36.46738 -0.05846 25.05099 1.000 17.30771 301 ILE A C 1
ATOM 2271 O O . ILE A 1 301 ? 35.35421 0.13994 24.53933 1.000 20.03308 301 ILE A O 1
ATOM 2276 N N . ALA A 1 302 ? 36.67772 0.04938 26.36936 1.000 18.01812 302 ALA A N 1
ATOM 2277 C CA . ALA A 1 302 ? 35.60761 0.47071 27.27342 1.000 20.74664 302 ALA A CA 1
ATOM 2278 C C . ALA A 1 302 ? 35.06093 1.84290 26.90162 1.000 20.68776 302 ALA A C 1
ATOM 2279 O O . ALA A 1 302 ? 33.84001 2.05612 26.92056 1.000 21.57518 302 ALA A O 1
ATOM 2281 N N . TYR A 1 303 ? 35.93449 2.78884 26.53782 1.000 20.62682 303 TYR A N 1
ATOM 2282 C CA . TYR A 1 303 ? 35.43532 4.13886 26.26849 1.000 21.22562 303 TYR A CA 1
ATOM 2283 C C . TYR A 1 303 ? 34.55932 4.14888 25.02402 1.000 20.07898 303 TYR A C 1
ATOM 2284 O O . TYR A 1 303 ? 33.44291 4.68144 25.04463 1.000 20.57982 303 TYR A O 1
ATOM 2293 N N . ALA A 1 304 ? 35.04123 3.54994 23.93115 1.000 17.35282 304 ALA A N 1
ATOM 2294 C CA . ALA A 1 304 ? 34.21730 3.45434 22.73229 1.000 16.78525 304 ALA A CA 1
ATOM 2295 C C . ALA A 1 304 ? 32.95673 2.62034 22.97805 1.000 20.92452 304 ALA A C 1
ATOM 2296 O O . ALA A 1 304 ? 31.89925 2.89838 22.39398 1.000 20.40102 304 ALA A O 1
ATOM 2298 N N . GLY A 1 305 ? 33.03277 1.60995 23.84942 1.000 22.23600 305 GLY A N 1
ATOM 2299 C CA . GLY A 1 305 ? 31.83122 0.86080 24.18175 1.000 20.08582 305 GLY A CA 1
ATOM 2300 C C . GLY A 1 305 ? 30.78890 1.72292 24.87553 1.000 22.03815 305 GLY A C 1
ATOM 2301 O O . GLY A 1 305 ? 29.58761 1.57189 24.64205 1.000 23.02822 305 GLY A O 1
ATOM 2302 N N . MET A 1 306 ? 31.23670 2.61308 25.76624 1.000 24.61316 306 MET A N 1
ATOM 2303 C CA . MET A 1 306 ? 30.34690 3.59195 26.38411 1.000 25.11065 306 MET A CA 1
ATOM 2304 C C . MET A 1 306 ? 29.65123 4.44100 25.33197 1.000 26.44019 306 MET A C 1
ATOM 2305 O O . MET A 1 306 ? 28.43390 4.65786 25.38934 1.000 24.62910 306 MET A O 1
ATOM 2310 N N . GLU A 1 307 ? 30.41769 4.94236 24.36386 1.000 26.04404 307 GLU A N 1
ATOM 2311 C CA . GLU A 1 307 ? 29.84303 5.80439 23.33739 1.000 24.21449 307 GLU A CA 1
ATOM 2312 C C . GLU A 1 307 ? 28.75598 5.08682 22.55123 1.000 25.85553 307 GLU A C 1
ATOM 2313 O O . GLU A 1 307 ? 27.72118 5.68013 22.23002 1.000 24.75479 307 GLU A O 1
ATOM 2319 N N . ARG A 1 308 ? 28.98022 3.81108 22.21850 1.000 23.11466 308 ARG A N 1
ATOM 2320 C CA . ARG A 1 308 ? 28.01308 3.06183 21.42816 1.000 22.52989 308 ARG A CA 1
ATOM 2321 C C . ARG A 1 308 ? 26.80487 2.65204 22.26563 1.000 23.04452 308 ARG A C 1
ATOM 2322 O O . ARG A 1 308 ? 25.66794 2.73685 21.79260 1.000 20.24915 308 ARG A O 1
ATOM 2330 N N . PHE A 1 309 ? 27.02775 2.21030 23.50597 1.000 21.47502 309 PHE A N 1
ATOM 2331 C CA . PHE A 1 309 ? 25.90877 1.87353 24.38600 1.000 22.31953 309 PHE A CA 1
ATOM 2332 C C . PHE A 1 309 ? 25.00702 3.07489 24.61103 1.000 25.76947 309 PHE A C 1
ATOM 2333 O O . PHE A 1 309 ? 23.78086 2.97100 24.53239 1.000 23.00763 309 PHE A O 1
ATOM 2341 N N . LYS A 1 310 ? 25.60099 4.22845 24.91302 1.000 21.41529 310 LYS A N 1
ATOM 2342 C CA . LYS A 1 310 ? 24.80332 5.41087 25.20010 1.000 22.99032 310 LYS A CA 1
ATOM 2343 C C . LYS A 1 310 ? 23.88167 5.78385 24.04684 1.000 26.72587 310 LYS A C 1
ATOM 2344 O O . LYS A 1 310 ? 22.86524 6.44463 24.27955 1.000 29.91789 310 LYS A O 1
ATOM 2350 N N . ARG A 1 311 ? 24.21456 5.38731 22.81640 1.000 22.56371 311 ARG A N 1
ATOM 2351 C CA . ARG A 1 311 ? 23.37363 5.62303 21.65100 1.000 28.96480 311 ARG A CA 1
ATOM 2352 C C . ARG A 1 311 ? 22.34774 4.51707 21.42370 1.000 30.82615 311 ARG A C 1
ATOM 2353 O O . ARG A 1 311 ? 21.64333 4.54565 20.40562 1.000 29.57891 311 ARG A O 1
ATOM 2361 N N . GLY A 1 312 ? 22.25803 3.54938 22.33208 1.000 23.93368 312 GLY A N 1
ATOM 2362 C CA . GLY A 1 312 ? 21.23508 2.52531 22.26620 1.000 27.24446 312 GLY A CA 1
ATOM 2363 C C . GLY A 1 312 ? 21.60399 1.29885 21.46471 1.000 27.59686 312 GLY A C 1
ATOM 2364 O O . GLY A 1 312 ? 20.72128 0.50626 21.14081 1.000 27.10990 312 GLY A O 1
ATOM 2365 N N . VAL A 1 313 ? 22.87163 1.10948 21.13079 1.000 25.01670 313 VAL A N 1
ATOM 2366 C CA . VAL A 1 313 ? 23.26847 0.04367 20.21965 1.000 24.35775 313 VAL A CA 1
ATOM 2367 C C . VAL A 1 313 ? 23.84415 -1.10140 21.03581 1.000 24.37473 313 VAL A C 1
ATOM 2368 O O . VAL A 1 313 ? 24.79766 -0.90706 21.79860 1.000 23.32161 313 VAL A O 1
ATOM 2372 N N . VAL A 1 314 ? 23.24459 -2.29225 20.89853 1.000 23.46941 314 VAL A N 1
ATOM 2373 C CA . VAL A 1 314 ? 23.75421 -3.52039 21.49894 1.000 22.34112 314 VAL A CA 1
ATOM 2374 C C . VAL A 1 314 ? 23.79908 -4.60327 20.43203 1.000 23.34933 314 VAL A C 1
ATOM 2375 O O . VAL A 1 314 ? 23.06246 -4.56911 19.44647 1.000 23.81403 314 VAL A O 1
ATOM 2379 N N . ALA A 1 315 ? 24.67249 -5.58549 20.65071 1.000 21.07576 315 ALA A N 1
ATOM 2380 C CA . ALA A 1 315 ? 24.75773 -6.69968 19.72606 1.000 19.69808 315 ALA A CA 1
ATOM 2381 C C . ALA A 1 315 ? 23.85339 -7.84947 20.17396 1.000 21.93289 315 ALA A C 1
ATOM 2382 O O . ALA A 1 315 ? 23.57060 -8.00140 21.37275 1.000 18.70520 315 ALA A O 1
ATOM 2384 N N . PRO A 1 316 ? 23.38854 -8.66308 19.22700 1.000 23.22054 316 PRO A N 1
ATOM 2385 C CA . PRO A 1 316 ? 22.64950 -9.87921 19.59059 1.000 22.97073 316 PRO A CA 1
ATOM 2386 C C . PRO A 1 316 ? 23.60000 -10.92461 20.14285 1.000 24.18861 316 PRO A C 1
ATOM 2387 O O . PRO A 1 316 ? 24.82463 -10.83198 20.02901 1.000 23.70512 316 PRO A O 1
ATOM 2391 N N . LEU A 1 317 ? 23.01116 -11.95784 20.72121 1.000 21.79590 317 LEU A N 1
ATOM 2392 C CA . LEU A 1 317 ? 23.82327 -12.95793 21.40189 1.000 24.27288 317 LEU A CA 1
ATOM 2393 C C . LEU A 1 317 ? 24.68751 -13.73802 20.43614 1.000 21.38273 317 LEU A C 1
ATOM 2394 O O . LEU A 1 317 ? 25.73745 -14.25511 20.83848 1.000 22.34522 317 LEU A O 1
ATOM 2399 N N . ASP A 1 318 ? 24.27468 -13.85179 19.16844 1.000 18.79639 318 ASP A N 1
ATOM 2400 C CA . ASP A 1 318 ? 25.03045 -14.65138 18.20769 1.000 20.42338 318 ASP A CA 1
ATOM 2401 C C . ASP A 1 318 ? 26.02316 -13.83410 17.39826 1.000 22.14602 318 ASP A C 1
ATOM 2402 O O . ASP A 1 318 ? 26.46176 -14.28818 16.33504 1.000 24.92474 318 ASP A O 1
ATOM 2407 N N . VAL A 1 319 ? 26.40841 -12.65477 17.88681 1.000 23.66934 319 VAL A N 1
ATOM 2408 C CA . VAL A 1 319 ? 27.31268 -11.80999 17.12520 1.000 23.86246 319 VAL A CA 1
ATOM 2409 C C . VAL A 1 319 ? 28.64970 -12.51965 16.96939 1.000 20.90510 319 VAL A C 1
ATOM 2410 O O . VAL A 1 319 ? 29.14489 -13.17963 17.89110 1.000 22.98615 319 VAL A O 1
ATOM 2414 N N . ASN A 1 320 ? 29.22349 -12.41756 15.77855 1.000 22.19759 320 ASN A N 1
ATOM 2415 C CA . ASN A 1 320 ? 30.36923 -13.21593 15.40877 1.000 24.55086 320 ASN A CA 1
ATOM 2416 C C . ASN A 1 320 ? 31.52920 -12.31239 15.00533 1.000 26.73088 320 ASN A C 1
ATOM 2417 O O . ASN A 1 320 ? 31.33944 -11.39510 14.19206 1.000 25.29030 320 ASN A O 1
ATOM 2422 N N . PRO A 1 321 ? 32.73181 -12.52625 15.53382 1.000 27.60322 321 PRO A N 1
ATOM 2423 C CA . PRO A 1 321 ? 33.87984 -11.72484 15.08940 1.000 25.85059 321 PRO A CA 1
ATOM 2424 C C . PRO A 1 321 ? 34.29086 -12.06800 13.66433 1.000 27.71121 321 PRO A C 1
ATOM 2425 O O . PRO A 1 321 ? 33.98553 -13.13772 13.13570 1.000 24.12612 321 PRO A O 1
ATOM 2429 N N . GLN A 1 322 ? 35.01168 -11.12706 13.04853 1.000 23.49556 322 GLN A N 1
ATOM 2430 C CA . GLN A 1 322 ? 35.54195 -11.22741 11.70331 1.000 24.62023 322 GLN A CA 1
ATOM 2431 C C . GLN A 1 322 ? 36.95114 -10.64688 11.66967 1.000 24.23830 322 GLN A C 1
ATOM 2432 O O . GLN A 1 322 ? 37.23121 -9.66381 12.37077 1.000 24.34088 322 GLN A O 1
ATOM 2438 N N . PRO A 1 323 ? 37.84808 -11.21499 10.85731 1.000 28.32766 323 PRO A N 1
ATOM 2439 C CA . PRO A 1 323 ? 39.24106 -10.73320 10.85149 1.000 23.64777 323 PRO A CA 1
ATOM 2440 C C . PRO A 1 323 ? 39.40663 -9.29009 10.40939 1.000 24.65508 323 PRO A C 1
ATOM 2441 O O . PRO A 1 323 ? 40.35507 -8.63177 10.86391 1.000 24.26929 323 PRO A O 1
ATOM 2445 N N . ASN A 1 324 ? 38.53642 -8.76861 9.54300 1.000 20.87373 324 ASN A N 1
ATOM 2446 C CA . ASN A 1 324 ? 38.81306 -7.44011 9.02135 1.000 31.31522 324 ASN A CA 1
ATOM 2447 C C . ASN A 1 324 ? 37.62109 -6.70061 8.42194 1.000 32.16964 324 ASN A C 1
ATOM 2448 O O . ASN A 1 324 ? 37.53579 -6.55582 7.19893 1.000 39.87988 324 ASN A O 1
ATOM 2453 N N . ILE A 1 325 ? 36.74862 -6.16077 9.25663 1.000 26.26797 325 ILE A N 1
ATOM 2454 C CA . ILE A 1 325 ? 35.77239 -5.18310 8.77420 1.000 25.36384 325 ILE A CA 1
ATOM 2455 C C . ILE A 1 325 ? 36.43200 -3.80711 8.75264 1.000 25.76944 325 ILE A C 1
ATOM 2456 O O . ILE A 1 325 ? 37.02269 -3.40192 9.76141 1.000 28.39842 325 ILE A O 1
ATOM 2461 N N . PRO A 1 326 ? 36.38042 -3.07010 7.64192 1.000 26.68889 326 PRO A N 1
ATOM 2462 C CA . PRO A 1 326 ? 36.96982 -1.72116 7.62781 1.000 26.47170 326 PRO A CA 1
ATOM 2463 C C . PRO A 1 326 ? 36.27644 -0.80122 8.62555 1.000 26.62425 326 PRO A C 1
ATOM 2464 O O . PRO A 1 326 ? 35.06231 -0.87799 8.82676 1.000 22.25700 326 PRO A O 1
ATOM 2468 N N . LEU A 1 327 ? 37.06987 0.07649 9.25144 1.000 23.55253 327 LEU A N 1
ATOM 2469 C CA . LEU A 1 327 ? 36.54720 0.99483 10.26883 1.000 22.73171 327 LEU A CA 1
ATOM 2470 C C . LEU A 1 327 ? 35.34050 1.78465 9.76545 1.000 23.68782 327 LEU A C 1
ATOM 2471 O O . LEU A 1 327 ? 34.32212 1.90482 10.46267 1.000 24.59385 327 LEU A O 1
ATOM 2476 N N . GLU A 1 328 ? 35.43418 2.32541 8.55075 1.000 23.34500 328 GLU A N 1
ATOM 2477 C CA . GLU A 1 328 ? 34.35193 3.15307 8.02888 1.000 24.05260 328 GLU A CA 1
ATOM 2478 C C . GLU A 1 328 ? 33.05716 2.35244 7.93980 1.000 27.30276 328 GLU A C 1
ATOM 2479 O O . GLU A 1 328 ? 32.00187 2.79445 8.41145 1.000 20.86866 328 GLU A O 1
ATOM 2485 N N . GLU A 1 329 ? 33.13259 1.15125 7.36345 1.000 26.64371 329 GLU A N 1
ATOM 2486 C CA . GLU A 1 329 ? 31.96310 0.28527 7.26457 1.000 27.55439 329 GLU A CA 1
ATOM 2487 C C . GLU A 1 329 ? 31.45949 -0.14461 8.64244 1.000 25.35631 329 GLU A C 1
ATOM 2488 O O . GLU A 1 329 ? 30.25013 -0.14925 8.89348 1.000 24.72473 329 GLU A O 1
ATOM 2494 N N . PHE A 1 330 ? 32.36455 -0.51730 9.55001 1.000 24.81987 330 PHE A N 1
ATOM 2495 C CA . PHE A 1 330 ? 31.93401 -0.90076 10.89635 1.000 24.07863 330 PHE A CA 1
ATOM 2496 C C . PHE A 1 330 ? 31.10965 0.20538 11.54975 1.000 22.56024 330 PHE A C 1
ATOM 2497 O O . PHE A 1 330 ? 30.04116 -0.04830 12.11775 1.000 23.50417 330 PHE A O 1
ATOM 2505 N N . GLY A 1 331 ? 31.58293 1.45108 11.46951 1.000 23.37019 331 GLY A N 1
ATOM 2506 C CA . GLY A 1 331 ? 30.84195 2.54615 12.08456 1.000 22.82998 331 GLY A CA 1
ATOM 2507 C C . GLY A 1 331 ? 29.42814 2.69716 11.54553 1.000 22.08452 331 GLY A C 1
ATOM 2508 O O . GLY A 1 331 ? 28.50005 2.98736 12.29783 1.000 21.07604 331 GLY A O 1
ATOM 2509 N N . ARG A 1 332 ? 29.24937 2.52344 10.22936 1.000 27.02098 332 ARG A N 1
ATOM 2510 C CA . ARG A 1 332 ? 27.91415 2.60392 9.63369 1.000 29.42508 332 ARG A CA 1
ATOM 2511 C C . ARG A 1 332 ? 27.02308 1.45759 10.09268 1.000 26.53940 332 ARG A C 1
ATOM 2512 O O . ARG A 1 332 ? 25.82939 1.65309 10.34013 1.000 29.16096 332 ARG A O 1
ATOM 2520 N N . ILE A 1 333 ? 27.58412 0.24811 10.15553 1.000 26.91555 333 ILE A N 1
ATOM 2521 C CA . ILE A 1 333 ? 26.83333 -0.93646 10.56217 1.000 27.58505 333 ILE A CA 1
ATOM 2522 C C . ILE A 1 333 ? 26.38544 -0.82124 12.00853 1.000 31.20518 333 ILE A C 1
ATOM 2523 O O . ILE A 1 333 ? 25.25746 -1.20214 12.35774 1.000 25.29034 333 ILE A O 1
ATOM 2528 N N . TRP A 1 334 ? 27.27621 -0.34325 12.88434 1.000 25.87001 334 TRP A N 1
ATOM 2529 C CA . TRP A 1 334 ? 27.07064 -0.45499 14.32266 1.000 24.12413 334 TRP A CA 1
ATOM 2530 C C . TRP A 1 334 ? 26.73854 0.86962 14.98380 1.000 25.26511 334 TRP A C 1
ATOM 2531 O O . TRP A 1 334 ? 26.76515 0.96427 16.21828 1.000 22.15263 334 TRP A O 1
ATOM 2542 N N . THR A 1 335 ? 26.41165 1.88719 14.19762 1.000 24.86176 335 THR A N 1
ATOM 2543 C CA . THR A 1 335 ? 26.04970 3.18376 14.73844 1.000 25.63992 335 THR A CA 1
ATOM 2544 C C . THR A 1 335 ? 25.15037 3.91364 13.74949 1.000 23.08697 335 THR A C 1
ATOM 2545 O O . THR A 1 335 ? 24.25632 4.63910 14.18567 1.000 27.75883 335 THR A O 1
ATOM 2549 N N . MET B 2 1 ? 23.18862 -33.64108 42.65833 1.000 30.85188 1 MET B N 1
ATOM 2550 C CA . MET B 2 1 ? 24.25741 -33.18142 41.78115 1.000 31.34609 1 MET B CA 1
ATOM 2551 C C . MET B 2 1 ? 23.74635 -33.00984 40.34815 1.000 33.45819 1 MET B C 1
ATOM 2552 O O . MET B 2 1 ? 23.31261 -33.97045 39.70890 1.000 33.04312 1 MET B O 1
ATOM 2557 N N . LYS B 2 2 ? 23.79901 -31.78071 39.85005 1.000 21.50747 2 LYS B N 1
ATOM 2558 C CA . LYS B 2 2 ? 23.33645 -31.45160 38.50807 1.000 24.48674 2 LYS B CA 1
ATOM 2559 C C . LYS B 2 2 ? 24.50772 -30.85565 37.73342 1.000 22.88793 2 LYS B C 1
ATOM 2560 O O . LYS B 2 2 ? 25.01331 -29.78628 38.09482 1.000 22.03585 2 LYS B O 1
ATOM 2566 N N . ILE B 2 3 ? 24.93661 -31.54263 36.68042 1.000 18.58124 3 ILE B N 1
ATOM 2567 C CA . ILE B 2 3 ? 26.12088 -31.16933 35.90690 1.000 18.55354 3 ILE B CA 1
ATOM 2568 C C . ILE B 2 3 ? 25.69203 -30.74067 34.51037 1.000 21.87921 3 ILE B C 1
ATOM 2569 O O . ILE B 2 3 ? 24.90129 -31.43777 33.85741 1.000 16.13401 3 ILE B O 1
ATOM 2574 N N . LEU B 2 4 ? 26.23098 -29.61100 34.03914 1.000 17.96543 4 LEU B N 1
ATOM 2575 C CA . LEU B 2 4 ? 26.11928 -29.21725 32.63742 1.000 15.98053 4 LEU B CA 1
ATOM 2576 C C . LEU B 2 4 ? 27.41152 -29.60552 31.92756 1.000 18.24249 4 LEU B C 1
ATOM 2577 O O . LEU B 2 4 ? 28.49939 -29.15605 32.31663 1.000 15.39662 4 LEU B O 1
ATOM 2582 N N . SER B 2 5 ? 27.29585 -30.45606 30.91200 1.000 15.08645 5 SER B N 1
ATOM 2583 C CA . SER B 2 5 ? 28.44334 -31.01388 30.20950 1.000 14.20072 5 SER B CA 1
ATOM 2584 C C . SER B 2 5 ? 28.40110 -30.53013 28.76941 1.000 16.00011 5 SER B C 1
ATOM 2585 O O . SER B 2 5 ? 27.36988 -30.65039 28.10992 1.000 17.10542 5 SER B O 1
ATOM 2588 N N . ILE B 2 6 ? 29.51840 -30.01778 28.26929 1.000 14.89240 6 ILE B N 1
ATOM 2589 C CA . ILE B 2 6 ? 29.56468 -29.37084 26.96155 1.000 13.39739 6 ILE B CA 1
ATOM 2590 C C . ILE B 2 6 ? 30.61018 -30.04277 26.08351 1.000 15.41727 6 ILE B C 1
ATOM 2591 O O . ILE B 2 6 ? 31.68142 -30.43512 26.55956 1.000 17.15484 6 ILE B O 1
ATOM 2596 N N . ASP B 2 7 ? 30.29472 -30.20063 24.80126 1.000 13.38162 7 ASP B N 1
ATOM 2597 C CA . ASP B 2 7 ? 31.25900 -30.72455 23.84243 1.000 16.32718 7 ASP B CA 1
ATOM 2598 C C . ASP B 2 7 ? 31.24268 -29.83126 22.61858 1.000 18.21681 7 ASP B C 1
ATOM 2599 O O . ASP B 2 7 ? 30.23342 -29.77337 21.90839 1.000 14.75505 7 ASP B O 1
ATOM 2604 N N . THR B 2 8 ? 32.35443 -29.12712 22.36931 1.000 16.12442 8 THR B N 1
ATOM 2605 C CA . THR B 2 8 ? 32.47979 -28.34698 21.14560 1.000 12.87157 8 THR B CA 1
ATOM 2606 C C . THR B 2 8 ? 33.60873 -28.87101 20.25053 1.000 18.43708 8 THR B C 1
ATOM 2607 O O . THR B 2 8 ? 34.23456 -28.10871 19.50921 1.000 16.64013 8 THR B O 1
ATOM 2611 N N . SER B 2 9 ? 33.85437 -30.18591 20.28263 1.000 13.14316 9 SER B N 1
ATOM 2612 C CA . SER B 2 9 ? 34.97817 -30.75229 19.54639 1.000 17.98116 9 SER B CA 1
ATOM 2613 C C . SER B 2 9 ? 34.74214 -30.75260 18.04017 1.000 18.35538 9 SER B C 1
ATOM 2614 O O . SER B 2 9 ? 35.69697 -30.61760 17.26911 1.000 17.27296 9 SER B O 1
ATOM 2617 N N . PHE B 2 10 ? 33.50398 -30.97762 17.59667 1.000 16.01309 10 PHE B N 1
ATOM 2618 C CA . PHE B 2 10 ? 33.22691 -31.16167 16.17462 1.000 16.12560 10 PHE B CA 1
ATOM 2619 C C . PHE B 2 10 ? 32.03777 -30.31265 15.76108 1.000 16.87852 10 PHE B C 1
ATOM 2620 O O . PHE B 2 10 ? 31.45548 -29.58071 16.56722 1.000 17.79766 10 PHE B O 1
ATOM 2628 N N . SER B 2 11 ? 31.68447 -30.40061 14.47721 1.000 18.47432 11 SER B N 1
ATOM 2629 C CA . SER B 2 11 ? 30.53524 -29.64916 13.99457 1.000 22.41391 11 SER B CA 1
ATOM 2630 C C . SER B 2 11 ? 29.23578 -30.18218 14.58416 1.000 20.39532 11 SER B C 1
ATOM 2631 O O . SER B 2 11 ? 28.22690 -29.47450 14.56848 1.000 19.72233 11 SER B O 1
ATOM 2634 N N . PHE B 2 12 ? 29.23380 -31.41275 15.09821 1.000 17.23071 12 PHE B N 1
ATOM 2635 C CA . PHE B 2 12 ? 28.10100 -31.88781 15.88445 1.000 20.89784 12 PHE B CA 1
ATOM 2636 C C . PHE B 2 12 ? 28.29832 -31.43415 17.33002 1.000 17.89387 12 PHE B C 1
ATOM 2637 O O . PHE B 2 12 ? 28.71151 -32.18592 18.21598 1.000 18.69199 12 PHE B O 1
ATOM 2645 N N . ILE B 2 13 ? 27.99253 -30.15834 17.56000 1.000 14.94319 13 ILE B N 1
ATOM 2646 C CA . ILE B 2 13 ? 28.02933 -29.61687 18.91177 1.000 17.50330 13 ILE B CA 1
ATOM 2647 C C . ILE B 2 13 ? 26.97504 -30.32455 19.75338 1.000 19.48853 13 ILE B C 1
ATOM 2648 O O . ILE B 2 13 ? 25.90109 -30.68652 19.25234 1.000 17.91961 13 ILE B O 1
ATOM 2653 N N . ASN B 2 14 ? 27.27310 -30.54865 21.03561 1.000 17.58260 14 ASN B N 1
ATOM 2654 C CA . ASN B 2 14 ? 26.25273 -31.16624 21.87650 1.000 18.53991 14 ASN B CA 1
ATOM 2655 C C . ASN B 2 14 ? 26.50057 -30.84499 23.34730 1.000 18.41466 14 ASN B C 1
ATOM 2656 O O . ASN B 2 14 ? 27.63507 -30.61873 23.77271 1.000 18.81976 14 ASN B O 1
ATOM 2661 N N . PHE B 2 15 ? 25.42374 -30.79598 24.11598 1.000 16.57647 15 PHE B N 1
ATOM 2662 C CA . PHE B 2 15 ? 25.54707 -30.63589 25.55682 1.000 16.36913 15 PHE B CA 1
ATOM 2663 C C . PHE B 2 15 ? 24.51518 -31.48550 26.26798 1.000 21.27926 15 PHE B C 1
ATOM 2664 O O . PHE B 2 15 ? 23.41856 -31.73987 25.74843 1.000 17.56823 15 PHE B O 1
ATOM 2672 N N . SER B 2 16 ? 24.87388 -31.88936 27.48525 1.000 17.07529 16 SER B N 1
ATOM 2673 C CA . SER B 2 16 ? 24.05543 -32.78315 28.29022 1.000 16.92025 16 SER B CA 1
ATOM 2674 C C . SER B 2 16 ? 23.93076 -32.23362 29.69974 1.000 18.90145 16 SER B C 1
ATOM 2675 O O . SER B 2 16 ? 24.77224 -31.46392 30.16654 1.000 15.68487 16 SER B O 1
ATOM 2678 N N . VAL B 2 17 ? 22.86929 -32.65991 30.38029 1.000 19.65268 17 VAL B N 1
ATOM 2679 C CA . VAL B 2 17 ? 22.68931 -32.44681 31.81466 1.000 17.02636 17 VAL B CA 1
ATOM 2680 C C . VAL B 2 17 ? 22.72839 -33.81787 32.46851 1.000 17.77896 17 VAL B C 1
ATOM 2681 O O . VAL B 2 17 ? 22.10214 -34.76312 31.97077 1.000 17.14478 17 VAL B O 1
ATOM 2685 N N . ILE B 2 18 ? 23.51842 -33.94929 33.53358 1.000 18.38448 18 ILE B N 1
ATOM 2686 C CA . ILE B 2 18 ? 23.64253 -35.19325 34.27923 1.000 17.22148 18 ILE B CA 1
ATOM 2687 C C . ILE B 2 18 ? 23.04250 -34.96022 35.65260 1.000 21.63290 18 ILE B C 1
ATOM 2688 O O . ILE B 2 18 ? 23.43304 -34.01754 36.34781 1.000 19.44130 18 ILE B O 1
ATOM 2693 N N . GLU B 2 19 ? 22.09931 -35.81056 36.04573 1.000 19.32014 19 GLU B N 1
ATOM 2694 C CA . GLU B 2 19 ? 21.56373 -35.76837 37.39868 1.000 24.59140 19 GLU B CA 1
ATOM 2695 C C . GLU B 2 19 ? 21.26143 -37.17951 37.83951 1.000 26.17074 19 GLU B C 1
ATOM 2696 O O . GLU B 2 19 ? 20.88177 -38.01634 37.02113 1.000 24.87712 19 GLU B O 1
ATOM 2702 N N . GLU B 2 20 ? 21.39064 -37.42225 39.14639 1.000 29.35108 20 GLU B N 1
ATOM 2703 C CA . GLU B 2 20 ? 21.13952 -38.74287 39.71370 1.000 32.87967 20 GLU B CA 1
ATOM 2704 C C . GLU B 2 20 ? 21.90929 -39.81647 38.95302 1.000 30.48926 20 GLU B C 1
ATOM 2705 O O . GLU B 2 20 ? 21.40036 -40.90892 38.70035 1.000 30.37566 20 GLU B O 1
ATOM 2711 N N . GLU B 2 21 ? 23.13843 -39.48253 38.55512 1.000 27.13143 21 GLU B N 1
ATOM 2712 C CA . GLU B 2 21 ? 24.05827 -40.36322 37.83297 1.000 28.54893 21 GLU B CA 1
ATOM 2713 C C . GLU B 2 21 ? 23.59312 -40.72347 36.41912 1.000 29.77696 21 GLU B C 1
ATOM 2714 O O . GLU B 2 21 ? 24.02942 -41.73927 35.87310 1.000 34.90570 21 GLU B O 1
ATOM 2720 N N . LYS B 2 22 ? 22.73331 -39.93359 35.78195 1.000 24.51056 22 LYS B N 1
ATOM 2721 C CA . LYS B 2 22 ? 22.22261 -40.32985 34.47812 1.000 25.23727 22 LYS B CA 1
ATOM 2722 C C . LYS B 2 22 ? 22.02240 -39.09728 33.61336 1.000 18.98246 22 LYS B C 1
ATOM 2723 O O . LYS B 2 22 ? 21.86929 -37.98574 34.11631 1.000 20.83306 22 LYS B O 1
ATOM 2729 N N . VAL B 2 23 ? 21.97726 -39.31945 32.30222 1.000 18.39319 23 VAL B N 1
ATOM 2730 C CA . VAL B 2 23 ? 21.65963 -38.24195 31.37025 1.000 18.14999 23 VAL B CA 1
ATOM 2731 C C . VAL B 2 23 ? 20.17104 -37.95465 31.44527 1.000 20.20817 23 VAL B C 1
ATOM 2732 O O . VAL B 2 23 ? 19.34513 -38.82029 31.12473 1.000 18.12229 23 VAL B O 1
ATOM 2736 N N . THR B 2 24 ? 19.82687 -36.73053 31.84332 1.000 18.06547 24 THR B N 1
ATOM 2737 C CA . THR B 2 24 ? 18.45200 -36.27062 31.85253 1.000 18.40606 24 THR B CA 1
ATOM 2738 C C . THR B 2 24 ? 18.15173 -35.31452 30.70843 1.000 18.73191 24 THR B C 1
ATOM 2739 O O . THR B 2 24 ? 16.99160 -34.96834 30.51256 1.000 15.11935 24 THR B O 1
ATOM 2743 N N . PHE B 2 25 ? 19.16698 -34.87296 29.96398 1.000 19.74756 25 PHE B N 1
ATOM 2744 C CA . PHE B 2 25 ? 18.98977 -33.94021 28.85840 1.000 16.34218 25 PHE B CA 1
ATOM 2745 C C . PHE B 2 25 ? 20.17816 -34.07136 27.91206 1.000 21.70044 25 PHE B C 1
ATOM 2746 O O . PHE B 2 25 ? 21.33111 -34.13617 28.35172 1.000 18.04995 25 PHE B O 1
ATOM 2754 N N . LEU B 2 26 ? 19.89833 -34.11548 26.61589 1.000 16.94172 26 LEU B N 1
ATOM 2755 C CA . LEU B 2 26 ? 20.97780 -34.06548 25.64234 1.000 15.11752 26 LEU B CA 1
ATOM 2756 C C . LEU B 2 26 ? 20.46417 -33.35368 24.40313 1.000 19.15883 26 LEU B C 1
ATOM 2757 O O . LEU B 2 26 ? 19.37061 -33.65556 23.90216 1.000 15.25286 26 LEU B O 1
ATOM 2762 N N . HIS B 2 27 ? 21.25429 -32.40815 23.91223 1.000 16.90963 27 HIS B N 1
ATOM 2763 C CA . HIS B 2 27 ? 20.92590 -31.68160 22.69328 1.000 15.84829 27 HIS B CA 1
ATOM 2764 C C . HIS B 2 27 ? 22.14415 -31.77790 21.80990 1.000 19.71678 27 HIS B C 1
ATOM 2765 O O . HIS B 2 27 ? 23.24945 -31.45344 22.25374 1.000 16.67545 27 HIS B O 1
ATOM 2772 N N . TYR B 2 28 ? 21.93925 -32.23152 20.57821 1.000 15.52350 28 TYR B N 1
ATOM 2773 C CA . TYR B 2 28 ? 23.01866 -32.57080 19.66375 1.000 17.43487 28 TYR B CA 1
ATOM 2774 C C . TYR B 2 28 ? 22.64115 -32.01552 18.29791 1.000 18.44451 28 TYR B C 1
ATOM 2775 O O . TYR B 2 28 ? 21.55827 -32.31739 17.78876 1.000 16.20506 28 TYR B O 1
ATOM 2784 N N . LEU B 2 29 ? 23.49176 -31.15872 17.73188 1.000 16.30646 29 LEU B N 1
ATOM 2785 C CA . LEU B 2 29 ? 23.17482 -30.45693 16.48619 1.000 17.77834 29 LEU B CA 1
ATOM 2786 C C . LEU B 2 29 ? 24.40051 -30.42211 15.59750 1.000 23.61917 29 LEU B C 1
ATOM 2787 O O . LEU B 2 29 ? 25.44154 -29.87738 15.99684 1.000 16.79089 29 LEU B O 1
ATOM 2792 N N . LYS B 2 30 ? 24.27178 -30.98116 14.39404 1.000 21.93023 30 LYS B N 1
ATOM 2793 C CA . LYS B 2 30 ? 25.29884 -30.84085 13.36302 1.000 24.71766 30 LYS B CA 1
ATOM 2794 C C . LYS B 2 30 ? 25.00825 -29.58776 12.55435 1.000 24.43913 30 LYS B C 1
ATOM 2795 O O . LYS B 2 30 ? 24.00473 -29.51213 11.84251 1.000 24.03140 30 LYS B O 1
ATOM 2801 N N . SER B 2 31 ? 25.90278 -28.62017 12.63289 1.000 23.79227 31 SER B N 1
ATOM 2802 C CA . SER B 2 31 ? 25.64235 -27.31042 12.06622 1.000 26.15086 31 SER B CA 1
ATOM 2803 C C . SER B 2 31 ? 26.89908 -26.81061 11.37214 1.000 28.47259 31 SER B C 1
ATOM 2804 O O . SER B 2 31 ? 28.01350 -27.06648 11.83675 1.000 27.97555 31 SER B O 1
ATOM 2807 N N . ASN B 2 32 ? 26.72113 -26.13419 10.24363 1.000 31.49615 32 ASN B N 1
ATOM 2808 C CA . ASN B 2 32 ? 27.81360 -25.40729 9.61021 1.000 35.22680 32 ASN B CA 1
ATOM 2809 C C . ASN B 2 32 ? 27.97000 -23.98821 10.16090 1.000 35.71180 32 ASN B C 1
ATOM 2810 O O . ASN B 2 32 ? 28.85313 -23.25389 9.70547 1.000 40.03083 32 ASN B O 1
ATOM 2815 N N . LYS B 2 33 ? 27.12276 -23.57547 11.10118 1.000 33.24419 33 LYS B N 1
ATOM 2816 C CA . LYS B 2 33 ? 27.29563 -22.27786 11.73282 1.000 30.11722 33 LYS B CA 1
ATOM 2817 C C . LYS B 2 33 ? 28.59938 -22.23501 12.51163 1.000 28.92449 33 LYS B C 1
ATOM 2818 O O . LYS B 2 33 ? 29.11142 -23.25727 12.97333 1.000 29.86773 33 LYS B O 1
ATOM 2824 N N . LYS B 2 34 ? 29.14090 -21.03383 12.66774 1.000 28.26574 34 LYS B N 1
ATOM 2825 C CA . LYS B 2 34 ? 30.37602 -20.93155 13.42414 1.000 27.59245 34 LYS B CA 1
ATOM 2826 C C . LYS B 2 34 ? 30.07651 -21.09265 14.91463 1.000 26.14590 34 LYS B C 1
ATOM 2827 O O . LYS B 2 34 ? 28.94790 -20.87708 15.37668 1.000 24.95081 34 LYS B O 1
ATOM 2833 N N . THR B 2 35 ? 31.09135 -21.52641 15.66276 1.000 23.92488 35 THR B N 1
ATOM 2834 C CA . THR B 2 35 ? 30.87138 -21.87226 17.06473 1.000 22.45318 35 THR B CA 1
ATOM 2835 C C . THR B 2 35 ? 30.28550 -20.69548 17.83883 1.000 23.89858 35 THR B C 1
ATOM 2836 O O . THR B 2 35 ? 29.34854 -20.87071 18.62640 1.000 22.48418 35 THR B O 1
ATOM 2840 N N . LEU B 2 36 ? 30.77030 -19.47724 17.57714 1.000 19.55044 36 LEU B N 1
ATOM 2841 C CA . LEU B 2 36 ? 30.24933 -18.29970 18.27844 1.000 21.44566 36 LEU B CA 1
ATOM 2842 C C . LEU B 2 36 ? 28.90266 -17.81429 17.73966 1.000 20.90030 36 LEU B C 1
ATOM 2843 O O . LEU B 2 36 ? 28.23280 -17.02601 18.41853 1.000 19.29228 36 LEU B O 1
ATOM 2848 N N . GLU B 2 37 ? 28.46897 -18.26923 16.56066 1.000 18.85043 37 GLU B N 1
ATOM 2849 C CA . GLU B 2 37 ? 27.07959 -18.02872 16.17148 1.000 24.12064 37 GLU B CA 1
ATOM 2850 C C . GLU B 2 37 ? 26.13150 -18.88794 16.99340 1.000 22.23280 37 GLU B C 1
ATOM 2851 O O . GLU B 2 37 ? 25.04377 -18.43462 17.37735 1.000 23.16395 37 GLU B O 1
ATOM 2857 N N . LEU B 2 38 ? 26.53162 -20.13405 17.26929 1.000 19.36848 38 LEU B N 1
ATOM 2858 C CA . LEU B 2 38 ? 25.72111 -21.05523 18.05674 1.000 18.33272 38 LEU B CA 1
ATOM 2859 C C . LEU B 2 38 ? 25.75944 -20.73729 19.54755 1.000 20.63800 38 LEU B C 1
ATOM 2860 O O . LEU B 2 38 ? 24.74258 -20.88016 20.22669 1.000 21.28725 38 LEU B O 1
ATOM 2865 N N . LEU B 2 39 ? 26.93083 -20.32463 20.09423 1.000 21.81979 39 LEU B N 1
ATOM 2866 C CA . LEU B 2 39 ? 27.05826 -20.09048 21.53886 1.000 17.76484 39 LEU B CA 1
ATOM 2867 C C . LEU B 2 39 ? 27.15669 -18.60350 21.83687 1.000 21.24762 39 LEU B C 1
ATOM 2868 O O . LEU B 2 39 ? 27.94826 -17.90644 21.18944 1.000 21.79507 39 LEU B O 1
ATOM 2873 N N . PRO B 2 40 ? 26.42034 -18.08506 22.83778 1.000 19.51128 40 PRO B N 1
ATOM 2874 C CA . PRO B 2 40 ? 25.54737 -18.84937 23.73729 1.000 19.61826 40 PRO B CA 1
ATOM 2875 C C . PRO B 2 40 ? 24.05040 -18.83469 23.36753 1.000 22.45932 40 PRO B C 1
ATOM 2876 O O . PRO B 2 40 ? 23.20237 -19.20899 24.20107 1.000 21.47086 40 PRO B O 1
ATOM 2880 N N . LYS B 2 41 ? 23.73333 -18.40465 22.14130 1.000 18.85533 41 LYS B N 1
ATOM 2881 C CA . LYS B 2 41 ? 22.33544 -18.29305 21.73021 1.000 19.63267 41 LYS B CA 1
ATOM 2882 C C . LYS B 2 41 ? 21.61028 -19.63226 21.86052 1.000 21.40755 41 LYS B C 1
ATOM 2883 O O . LYS B 2 41 ? 20.45975 -19.67713 22.29772 1.000 21.91512 41 LYS B O 1
ATOM 2889 N N . ILE B 2 42 ? 22.28183 -20.73941 21.53771 1.000 21.19459 42 ILE B N 1
ATOM 2890 C CA . ILE B 2 42 ? 21.61288 -22.03899 21.63455 1.000 24.83099 42 ILE B CA 1
ATOM 2891 C C . ILE B 2 42 ? 21.23313 -22.35167 23.07673 1.000 23.37000 42 ILE B C 1
ATOM 2892 O O . ILE B 2 42 ? 20.22051 -23.01739 23.32011 1.000 24.28032 42 ILE B O 1
ATOM 2897 N N . PHE B 2 43 ? 21.99994 -21.84834 24.05750 1.000 22.50082 43 PHE B N 1
ATOM 2898 C CA . PHE B 2 43 ? 21.63404 -22.07007 25.45414 1.000 19.20913 43 PHE B CA 1
ATOM 2899 C C . PHE B 2 43 ? 20.38024 -21.28734 25.80476 1.000 22.12442 43 PHE B C 1
ATOM 2900 O O . PHE B 2 43 ? 19.49694 -21.79074 26.51343 1.000 22.00948 43 PHE B O 1
ATOM 2908 N N . GLU B 2 44 ? 20.29524 -20.04299 25.33595 1.000 20.85616 44 GLU B N 1
ATOM 2909 C CA . GLU B 2 44 ? 19.11306 -19.23501 25.60807 1.000 23.60933 44 GLU B CA 1
ATOM 2910 C C . GLU B 2 44 ? 17.85968 -19.87227 25.02523 1.000 22.95306 44 GLU B C 1
ATOM 2911 O O . GLU B 2 44 ? 16.79865 -19.84426 25.65042 1.000 25.80241 44 GLU B O 1
ATOM 2917 N N . GLU B 2 45 ? 17.96977 -20.43405 23.81641 1.000 24.31904 45 GLU B N 1
ATOM 2918 C CA . GLU B 2 45 ? 16.85273 -21.11731 23.17077 1.000 26.51541 45 GLU B CA 1
ATOM 2919 C C . GLU B 2 45 ? 16.37246 -22.33012 23.95765 1.000 28.52099 45 GLU B C 1
ATOM 2920 O O . GLU B 2 45 ? 15.18841 -22.66646 23.90707 1.000 27.37578 45 GLU B O 1
ATOM 2926 N N . LEU B 2 46 ? 17.26445 -23.01306 24.66666 1.000 27.84326 46 LEU B N 1
ATOM 2927 C CA . LEU B 2 46 ? 16.89967 -24.20608 25.41809 1.000 23.82686 46 LEU B CA 1
ATOM 2928 C C . LEU B 2 46 ? 16.77552 -23.92729 26.90646 1.000 26.96605 46 LEU B C 1
ATOM 2929 O O . LEU B 2 46 ? 16.70433 -24.87070 27.70448 1.000 26.17209 46 LEU B O 1
ATOM 2934 N N . CYS B 2 47 ? 16.76481 -22.64915 27.29396 1.000 22.42074 47 CYS B N 1
ATOM 2935 C CA . CYS B 2 47 ? 16.59368 -22.23512 28.68361 1.000 23.48658 47 CYS B CA 1
ATOM 2936 C C . CYS B 2 47 ? 17.65315 -22.86008 29.59873 1.000 23.66769 47 CYS B C 1
ATOM 2937 O O . CYS B 2 47 ? 17.39697 -23.18539 30.75680 1.000 24.27193 47 CYS B O 1
ATOM 2940 N N . ILE B 2 48 ? 18.87012 -22.98832 29.09540 1.000 22.67402 48 ILE B N 1
ATOM 2941 C CA . ILE B 2 48 ? 19.98886 -23.49925 29.88179 1.000 22.62664 48 ILE B CA 1
ATOM 2942 C C . ILE B 2 48 ? 20.75174 -22.31340 30.45671 1.000 24.00606 48 ILE B C 1
ATOM 2943 O O . ILE B 2 48 ? 21.23199 -21.44632 29.71144 1.000 20.67801 48 ILE B O 1
ATOM 2948 N N . ARG B 2 49 ? 20.81237 -22.24659 31.78706 1.000 21.83878 49 ARG B N 1
ATOM 2949 C CA . ARG B 2 49 ? 21.39202 -21.12644 32.50167 1.000 25.39478 49 ARG B CA 1
ATOM 2950 C C . ARG B 2 49 ? 22.47625 -21.63859 33.43456 1.000 21.99963 49 ARG B C 1
ATOM 2951 O O . ARG B 2 49 ? 22.22537 -22.56854 34.21509 1.000 22.18246 49 ARG B O 1
ATOM 2959 N N . PRO B 2 50 ? 23.68075 -21.06200 33.39899 1.000 22.86610 50 PRO B N 1
ATOM 2960 C CA . PRO B 2 50 ? 24.78788 -21.65267 34.17744 1.000 24.50314 50 PRO B CA 1
ATOM 2961 C C . PRO B 2 50 ? 24.53735 -21.66590 35.68664 1.000 21.35661 50 PRO B C 1
ATOM 2962 O O . PRO B 2 50 ? 24.99908 -22.58116 36.36770 1.000 15.58447 50 PRO B O 1
ATOM 2966 N N . GLU B 2 51 ? 23.80421 -20.69780 36.22866 1.000 19.39494 51 GLU B N 1
ATOM 2967 C CA . GLU B 2 51 ? 23.57676 -20.68008 37.66959 1.000 23.16800 51 GLU B CA 1
ATOM 2968 C C . GLU B 2 51 ? 22.71098 -21.83527 38.15585 1.000 23.48101 51 GLU B C 1
ATOM 2969 O O . GLU B 2 51 ? 22.54175 -21.98475 39.36946 1.000 24.50391 51 GLU B O 1
ATOM 2975 N N . ASN B 2 52 ? 22.16742 -22.66366 37.27177 1.000 21.40207 52 ASN B N 1
ATOM 2976 C CA . ASN B 2 52 ? 21.27724 -23.72387 37.71105 1.000 22.53045 52 ASN B CA 1
ATOM 2977 C C . ASN B 2 52 ? 22.00525 -25.03054 37.96847 1.000 22.36431 52 ASN B C 1
ATOM 2978 O O . ASN B 2 52 ? 21.35647 -26.01239 38.33466 1.000 26.01811 52 ASN B O 1
ATOM 2983 N N . PHE B 2 53 ? 23.32608 -25.07081 37.79890 1.000 19.40253 53 PHE B N 1
ATOM 2984 C CA . PHE B 2 53 ? 24.08057 -26.31394 37.85043 1.000 20.06099 53 PHE B CA 1
ATOM 2985 C C . PHE B 2 53 ? 25.04228 -26.32014 39.03111 1.000 21.37019 53 PHE B C 1
ATOM 2986 O O . PHE B 2 53 ? 25.50291 -25.27158 39.48468 1.000 20.70717 53 PHE B O 1
ATOM 2994 N N . ASP B 2 54 ? 25.32656 -27.51917 39.54286 1.000 19.47907 54 ASP B N 1
ATOM 2995 C CA . ASP B 2 54 ? 26.27787 -27.69547 40.63455 1.000 20.43426 54 ASP B CA 1
ATOM 2996 C C . ASP B 2 54 ? 27.71531 -27.78909 40.15545 1.000 21.11995 54 ASP B C 1
ATOM 2997 O O . ASP B 2 54 ? 28.64346 -27.59179 40.95664 1.000 21.75881 54 ASP B O 1
ATOM 3002 N N . ALA B 2 55 ? 27.91298 -28.10210 38.88170 1.000 16.92887 55 ALA B N 1
ATOM 3003 C CA . ALA B 2 55 ? 29.22316 -28.45656 38.35696 1.000 18.48553 55 ALA B CA 1
ATOM 3004 C C . ALA B 2 55 ? 29.12936 -28.47304 36.83880 1.000 20.49569 55 ALA B C 1
ATOM 3005 O O . ALA B 2 55 ? 28.03487 -28.51859 36.26192 1.000 17.40417 55 ALA B O 1
ATOM 3007 N N . PHE B 2 56 ? 30.29054 -28.42524 36.20235 1.000 14.31243 56 PHE B N 1
ATOM 3008 C CA . PHE B 2 56 ? 30.39288 -28.33565 34.75906 1.000 16.06609 56 PHE B CA 1
ATOM 3009 C C . PHE B 2 56 ? 31.40288 -29.36137 34.29034 1.000 17.18230 56 PHE B C 1
ATOM 3010 O O . PHE B 2 56 ? 32.32229 -29.71921 35.02824 1.000 20.61634 56 PHE B O 1
ATOM 3018 N N . ALA B 2 57 ? 31.21844 -29.84230 33.06079 1.000 17.17402 57 ALA B N 1
ATOM 3019 C CA . ALA B 2 57 ? 32.16318 -30.73489 32.40840 1.000 16.10547 57 ALA B CA 1
ATOM 3020 C C . ALA B 2 57 ? 32.38428 -30.21855 30.99888 1.000 15.38684 57 ALA B C 1
ATOM 3021 O O . ALA B 2 57 ? 31.48047 -29.62581 30.41592 1.000 14.49315 57 ALA B O 1
ATOM 3023 N N . VAL B 2 58 ? 33.57687 -30.44628 30.43720 1.000 14.45958 58 VAL B N 1
ATOM 3024 C CA . VAL B 2 58 ? 33.82993 -29.96478 29.07767 1.000 16.87950 58 VAL B CA 1
ATOM 3025 C C . VAL B 2 58 ? 34.84775 -30.86292 28.39034 1.000 17.56583 58 VAL B C 1
ATOM 3026 O O . VAL B 2 58 ? 35.79846 -31.34290 29.00756 1.000 15.92218 58 VAL B O 1
ATOM 3030 N N . SER B 2 59 ? 34.62734 -31.11180 27.10026 1.000 18.13275 59 SER B N 1
ATOM 3031 C CA . SER B 2 59 ? 35.59508 -31.87221 26.32283 1.000 16.40051 59 SER B CA 1
ATOM 3032 C C . SER B 2 59 ? 36.83841 -31.02204 26.04783 1.000 16.02763 59 SER B C 1
ATOM 3033 O O . SER B 2 59 ? 36.74373 -29.85093 25.67610 1.000 13.50260 59 SER B O 1
ATOM 3036 N N . VAL B 2 60 ? 38.01334 -31.61658 26.22375 1.000 19.02858 60 VAL B N 1
ATOM 3037 C CA . VAL B 2 60 ? 39.25424 -30.99078 25.78341 1.000 19.80532 60 VAL B CA 1
ATOM 3038 C C . VAL B 2 60 ? 39.77939 -31.65428 24.51203 1.000 22.23119 60 VAL B C 1
ATOM 3039 O O . VAL B 2 60 ? 40.92319 -31.39729 24.09961 1.000 24.16283 60 VAL B O 1
ATOM 3043 N N . GLY B 2 61 ? 38.95513 -32.46942 23.85201 1.000 17.65405 61 GLY B N 1
ATOM 3044 C CA . GLY B 2 61 ? 39.30925 -33.02631 22.55208 1.000 16.25461 61 GLY B CA 1
ATOM 3045 C C . GLY B 2 61 ? 39.73216 -34.48377 22.64190 1.000 17.96593 61 GLY B C 1
ATOM 3046 O O . GLY B 2 61 ? 39.55466 -35.14006 23.67026 1.000 15.37725 61 GLY B O 1
ATOM 3047 N N . VAL B 2 62 ? 40.33673 -34.99194 21.55651 1.000 18.89396 62 VAL B N 1
ATOM 3048 C CA . VAL B 2 62 ? 40.77111 -34.21407 20.37996 1.000 18.74557 62 VAL B CA 1
ATOM 3049 C C . VAL B 2 62 ? 39.60038 -33.71453 19.55998 1.000 23.57088 62 VAL B C 1
ATOM 3050 O O . VAL B 2 62 ? 38.52946 -34.34174 19.52137 1.000 18.98378 62 VAL B O 1
ATOM 3054 N N . GLY B 2 63 ? 39.81819 -32.57803 18.91456 1.000 18.49854 63 GLY B N 1
ATOM 3055 C CA . GLY B 2 63 ? 38.76672 -31.92945 18.15285 1.000 18.96936 63 GLY B CA 1
ATOM 3056 C C . GLY B 2 63 ? 39.33185 -30.69736 17.48945 1.000 19.26084 63 GLY B C 1
ATOM 3057 O O . GLY B 2 63 ? 40.53879 -30.45829 17.52831 1.000 15.38792 63 GLY B O 1
ATOM 3058 N N . TYR B 2 64 ? 38.45642 -29.92116 16.86898 1.000 17.31942 64 TYR B N 1
ATOM 3059 C CA . TYR B 2 64 ? 38.89766 -28.68611 16.22793 1.000 17.08483 64 TYR B CA 1
ATOM 3060 C C . TYR B 2 64 ? 39.29278 -27.66194 17.28837 1.000 20.52578 64 TYR B C 1
ATOM 3061 O O . TYR B 2 64 ? 38.54944 -27.41858 18.24519 1.000 19.51799 64 TYR B O 1
ATOM 3070 N N . LEU B 2 65 ? 40.47870 -27.06334 17.11770 1.000 19.18477 65 LEU B N 1
ATOM 3071 C CA . LEU B 2 65 ? 41.10285 -26.34924 18.22376 1.000 19.55356 65 LEU B CA 1
ATOM 3072 C C . LEU B 2 65 ? 40.38241 -25.04685 18.52780 1.000 15.40385 65 LEU B C 1
ATOM 3073 O O . LEU B 2 65 ? 40.24627 -24.67950 19.69393 1.000 17.19091 65 LEU B O 1
ATOM 3078 N N . THR B 2 66 ? 39.93373 -24.31447 17.51106 1.000 14.71176 66 THR B N 1
ATOM 3079 C CA . THR B 2 66 ? 39.24891 -23.07011 17.83003 1.000 18.92471 66 THR B CA 1
ATOM 3080 C C . THR B 2 66 ? 37.92876 -23.33515 18.54735 1.000 18.74090 66 THR B C 1
ATOM 3081 O O . THR B 2 66 ? 37.60959 -22.67511 19.53903 1.000 16.39280 66 THR B O 1
ATOM 3085 N N . SER B 2 67 ? 37.16275 -24.31388 18.08030 1.000 16.43073 67 SER B N 1
ATOM 3086 C CA . SER B 2 67 ? 35.89816 -24.59538 18.73807 1.000 15.63962 67 SER B CA 1
ATOM 3087 C C . SER B 2 67 ? 36.12559 -25.18969 20.13156 1.000 16.02327 67 SER B C 1
ATOM 3088 O O . SER B 2 67 ? 35.36833 -24.89535 21.06110 1.000 14.80442 67 SER B O 1
ATOM 3091 N N . LEU B 2 68 ? 37.23111 -25.91155 20.33713 1.000 17.22510 68 LEU B N 1
ATOM 3092 C CA . LEU B 2 68 ? 37.54935 -26.36964 21.68568 1.000 15.53126 68 LEU B CA 1
ATOM 3093 C C . LEU B 2 68 ? 37.91484 -25.19666 22.59591 1.000 17.57934 68 LEU B C 1
ATOM 3094 O O . LEU B 2 68 ? 37.41371 -25.08753 23.72223 1.000 16.63586 68 LEU B O 1
ATOM 3099 N N . ARG B 2 69 ? 38.77713 -24.29778 22.12397 1.000 17.42850 69 ARG B N 1
ATOM 3100 C CA . ARG B 2 69 ? 39.10965 -23.11918 22.92035 1.000 16.91604 69 ARG B CA 1
ATOM 3101 C C . ARG B 2 69 ? 37.86054 -22.33083 23.29858 1.000 14.36168 69 ARG B C 1
ATOM 3102 O O . ARG B 2 69 ? 37.73533 -21.85720 24.43391 1.000 16.58682 69 ARG B O 1
ATOM 3110 N N . ILE B 2 70 ? 36.91730 -22.19546 22.37144 1.000 14.15331 70 ILE B N 1
ATOM 3111 C CA . ILE B 2 70 ? 35.69544 -21.43488 22.65531 1.000 16.26856 70 ILE B CA 1
ATOM 3112 C C . ILE B 2 70 ? 34.86739 -22.12274 23.74024 1.000 17.27030 70 ILE B C 1
ATOM 3113 O O . ILE B 2 70 ? 34.43789 -21.48474 24.71296 1.000 16.14911 70 ILE B O 1
ATOM 3118 N N . GLY B 2 71 ? 34.64293 -23.43587 23.60681 1.000 16.05459 71 GLY B N 1
ATOM 3119 C CA . GLY B 2 71 ? 33.82627 -24.12650 24.59627 1.000 14.39926 71 GLY B CA 1
ATOM 3120 C C . GLY B 2 71 ? 34.47678 -24.14275 25.96588 1.000 16.38290 71 GLY B C 1
ATOM 3121 O O . GLY B 2 71 ? 33.83665 -23.84075 26.97761 1.000 16.32715 71 GLY B O 1
ATOM 3122 N N . VAL B 2 72 ? 35.77428 -24.43490 26.01018 1.000 14.23302 72 VAL B N 1
ATOM 3123 C CA . VAL B 2 72 ? 36.50805 -24.42921 27.26662 1.000 14.65949 72 VAL B CA 1
ATOM 3124 C C . VAL B 2 72 ? 36.45439 -23.04827 27.93476 1.000 16.72293 72 VAL B C 1
ATOM 3125 O O . VAL B 2 72 ? 36.33004 -22.93768 29.16195 1.000 15.26624 72 VAL B O 1
ATOM 3129 N N . THR B 2 73 ? 36.50375 -21.97819 27.14628 1.000 12.65869 73 THR B N 1
ATOM 3130 C CA . THR B 2 73 ? 36.45962 -20.63856 27.73733 1.000 16.42492 73 THR B CA 1
ATOM 3131 C C . THR B 2 73 ? 35.07761 -20.31136 28.31026 1.000 14.85603 73 THR B C 1
ATOM 3132 O O . THR B 2 73 ? 34.97189 -19.71190 29.39318 1.000 14.26220 73 THR B O 1
ATOM 3136 N N . PHE B 2 74 ? 34.00766 -20.68440 27.60288 1.000 16.88643 74 PHE B N 1
ATOM 3137 C CA . PHE B 2 74 ? 32.66641 -20.57017 28.18319 1.000 14.37684 74 PHE B CA 1
ATOM 3138 C C . PHE B 2 74 ? 32.60242 -21.23562 29.54871 1.000 14.76957 74 PHE B C 1
ATOM 3139 O O . PHE B 2 74 ? 32.19854 -20.61775 30.54074 1.000 17.16824 74 PHE B O 1
ATOM 3147 N N . VAL B 2 75 ? 33.04509 -22.49517 29.62336 1.000 13.95803 75 VAL B N 1
ATOM 3148 C CA . VAL B 2 75 ? 32.82847 -23.30426 30.81132 1.000 16.00266 75 VAL B CA 1
ATOM 3149 C C . VAL B 2 75 ? 33.73088 -22.84628 31.95221 1.000 16.08716 75 VAL B C 1
ATOM 3150 O O . VAL B 2 75 ? 33.29613 -22.76199 33.10790 1.000 16.77416 75 VAL B O 1
ATOM 3154 N N . LYS B 2 76 ? 35.00655 -22.57462 31.66525 1.000 16.50859 76 LYS B N 1
ATOM 3155 C CA . LYS B 2 76 ? 35.88385 -22.05723 32.71722 1.000 15.73248 76 LYS B CA 1
ATOM 3156 C C . LYS B 2 76 ? 35.34535 -20.75926 33.29709 1.000 16.05839 76 LYS B C 1
ATOM 3157 O O . LYS B 2 76 ? 35.39860 -20.54105 34.51117 1.000 19.85582 76 LYS B O 1
ATOM 3163 N N . THR B 2 77 ? 34.81973 -19.88397 32.45126 1.000 15.07947 77 THR B N 1
ATOM 3164 C CA . THR B 2 77 ? 34.30411 -18.61306 32.94652 1.000 17.86929 77 THR B CA 1
ATOM 3165 C C . THR B 2 77 ? 33.13268 -18.82572 33.90329 1.000 17.79250 77 THR B C 1
ATOM 3166 O O . THR B 2 77 ? 33.07671 -18.21436 34.98323 1.000 18.57450 77 THR B O 1
ATOM 3170 N N . TRP B 2 78 ? 32.19799 -19.70018 33.52293 1.000 14.99578 78 TRP B N 1
ATOM 3171 C CA . TRP B 2 78 ? 31.05822 -20.03072 34.37810 1.000 17.44736 78 TRP B CA 1
ATOM 3172 C C . TRP B 2 78 ? 31.50715 -20.72541 35.65904 1.000 17.06146 78 TRP B C 1
ATOM 3173 O O . TRP B 2 78 ? 31.07610 -20.36421 36.75627 1.000 18.70094 78 TRP B O 1
ATOM 3184 N N . ALA B 2 79 ? 32.37152 -21.73788 35.54088 1.000 17.26093 79 ALA B N 1
ATOM 3185 C CA . ALA B 2 79 ? 32.78912 -22.48310 36.73022 1.000 19.44989 79 ALA B CA 1
ATOM 3186 C C . ALA B 2 79 ? 33.56254 -21.59709 37.69541 1.000 20.24287 79 ALA B C 1
ATOM 3187 O O . ALA B 2 79 ? 33.33923 -21.64253 38.91145 1.000 19.56587 79 ALA B O 1
ATOM 3189 N N . TYR B 2 80 ? 34.46187 -20.76820 37.17586 1.000 19.16930 80 TYR B N 1
ATOM 3190 C CA . TYR B 2 80 ? 35.24094 -19.91202 38.06350 1.000 20.32101 80 TYR B CA 1
ATOM 3191 C C . TYR B 2 80 ? 34.35801 -18.86161 38.75264 1.000 22.39527 80 TYR B C 1
ATOM 3192 O O . TYR B 2 80 ? 34.44294 -18.67345 39.97223 1.000 22.64862 80 TYR B O 1
ATOM 3201 N N . THR B 2 81 ? 33.51048 -18.15947 37.99727 1.000 18.67703 81 THR B N 1
ATOM 3202 C CA . THR B 2 81 ? 32.73861 -17.08074 38.61956 1.000 21.57134 81 THR B CA 1
ATOM 3203 C C . THR B 2 81 ? 31.69723 -17.60437 39.59574 1.000 22.21160 81 THR B C 1
ATOM 3204 O O . THR B 2 81 ? 31.39281 -16.92784 40.58053 1.000 25.37962 81 THR B O 1
ATOM 3208 N N . LEU B 2 82 ? 31.12566 -18.78291 39.34173 1.000 18.93595 82 LEU B N 1
ATOM 3209 C CA . LEU B 2 82 ? 30.10568 -19.32556 40.23223 1.000 24.05680 82 LEU B CA 1
ATOM 3210 C C . LEU B 2 82 ? 30.69332 -20.12169 41.38260 1.000 22.94978 82 LEU B C 1
ATOM 3211 O O . LEU B 2 82 ? 29.94084 -20.54499 42.26416 1.000 25.69095 82 LEU B O 1
ATOM 3216 N N . GLY B 2 83 ? 32.00373 -20.34811 41.38272 1.000 23.43267 83 GLY B N 1
ATOM 3217 C CA . GLY B 2 83 ? 32.63496 -21.17788 42.39137 1.000 22.26293 83 GLY B CA 1
ATOM 3218 C C . GLY B 2 83 ? 32.20042 -22.62643 42.34298 1.000 24.37655 83 GLY B C 1
ATOM 3219 O O . GLY B 2 83 ? 32.04759 -23.25889 43.39914 1.000 24.37555 83 GLY B O 1
ATOM 3220 N N . LYS B 2 84 ? 31.99687 -23.17401 41.13897 1.000 21.53523 84 LYS B N 1
ATOM 3221 C CA . LYS B 2 84 ? 31.52027 -24.54669 40.98240 1.000 20.70797 84 LYS B CA 1
ATOM 3222 C C . LYS B 2 84 ? 32.61564 -25.43315 40.40827 1.000 23.07616 84 LYS B C 1
ATOM 3223 O O . LYS B 2 84 ? 33.47625 -24.96210 39.65025 1.000 22.63775 84 LYS B O 1
ATOM 3229 N N . PRO B 2 85 ? 32.60688 -26.72305 40.73045 1.000 22.24919 85 PRO B N 1
ATOM 3230 C CA . PRO B 2 85 ? 33.64326 -27.61213 40.19314 1.000 22.45584 85 PRO B CA 1
ATOM 3231 C C . PRO B 2 85 ? 33.49380 -27.79062 38.69254 1.000 21.08160 85 PRO B C 1
ATOM 3232 O O . PRO B 2 85 ? 32.40922 -27.63403 38.12921 1.000 21.24937 85 PRO B O 1
ATOM 3236 N N . VAL B 2 86 ? 34.61126 -28.09619 38.04268 1.000 17.87989 86 VAL B N 1
ATOM 3237 C CA . VAL B 2 86 ? 34.63358 -28.36702 36.61537 1.000 18.91798 86 VAL B CA 1
ATOM 3238 C C . VAL B 2 86 ? 35.52716 -29.57227 36.36287 1.000 19.46445 86 VAL B C 1
ATOM 3239 O O . VAL B 2 86 ? 36.57567 -29.72321 36.99336 1.000 22.90976 86 VAL B O 1
ATOM 3243 N N . VAL B 2 87 ? 35.09658 -30.44182 35.44911 1.000 20.06513 87 VAL B N 1
ATOM 3244 C CA . VAL B 2 87 ? 35.82563 -31.64525 35.07015 1.000 19.41673 87 VAL B CA 1
ATOM 3245 C C . VAL B 2 87 ? 36.02439 -31.64933 33.55451 1.000 20.85112 87 VAL B C 1
ATOM 3246 O O . VAL B 2 87 ? 35.05353 -31.54442 32.79310 1.000 19.79419 87 VAL B O 1
ATOM 3250 N N . SER B 2 88 ? 37.27408 -31.79359 33.11652 1.000 18.52649 88 SER B N 1
ATOM 3251 C CA . SER B 2 88 ? 37.58273 -32.01063 31.71171 1.000 19.78209 88 SER B CA 1
ATOM 3252 C C . SER B 2 88 ? 37.47736 -33.50220 31.40292 1.000 17.90746 88 SER B C 1
ATOM 3253 O O . SER B 2 88 ? 37.59138 -34.34991 32.29398 1.000 21.60088 88 SER B O 1
ATOM 3256 N N . TYR B 2 89 ? 37.23173 -33.82436 30.13165 1.000 16.51532 89 TYR B N 1
ATOM 3257 C CA . TYR B 2 89 ? 37.20607 -35.22388 29.70965 1.000 17.05056 89 TYR B CA 1
ATOM 3258 C C . TYR B 2 89 ? 37.75370 -35.30750 28.29072 1.000 17.83079 89 TYR B C 1
ATOM 3259 O O . TYR B 2 89 ? 37.77931 -34.31571 27.55588 1.000 15.38395 89 TYR B O 1
ATOM 3268 N N . LYS B 2 90 ? 38.20291 -36.50783 27.91738 1.000 16.58912 90 LYS B N 1
ATOM 3269 C CA . LYS B 2 90 ? 38.92275 -36.76233 26.67391 1.000 18.81395 90 LYS B CA 1
ATOM 3270 C C . LYS B 2 90 ? 38.14329 -37.71737 25.77866 1.000 17.92250 90 LYS B C 1
ATOM 3271 O O . LYS B 2 90 ? 37.77401 -38.80559 26.21886 1.000 17.17949 90 LYS B O 1
ATOM 3277 N N . ASN B 2 91 ? 37.99245 -37.34274 24.50054 1.000 17.40872 91 ASN B N 1
ATOM 3278 C CA . ASN B 2 91 ? 37.09136 -38.03396 23.57442 1.000 18.69729 91 ASN B CA 1
ATOM 3279 C C . ASN B 2 91 ? 37.57220 -39.44547 23.23470 1.000 20.78552 91 ASN B C 1
ATOM 3280 O O . ASN B 2 91 ? 36.77266 -40.39313 23.19478 1.000 19.60819 91 ASN B O 1
ATOM 3285 N N . LEU B 2 92 ? 38.86394 -39.59819 22.92867 1.000 20.37392 92 LEU B N 1
ATOM 3286 C CA . LEU B 2 92 ? 39.37702 -40.90414 22.51498 1.000 22.17895 92 LEU B CA 1
ATOM 3287 C C . LEU B 2 92 ? 39.40180 -41.88933 23.67045 1.000 22.87582 92 LEU B C 1
ATOM 3288 O O . LEU B 2 92 ? 39.18650 -43.09045 23.45712 1.000 21.32952 92 LEU B O 1
ATOM 3293 N N . GLU B 2 93 ? 39.68011 -41.40766 24.89439 1.000 20.72751 93 GLU B N 1
ATOM 3294 C CA . GLU B 2 93 ? 39.56746 -42.26218 26.07487 1.000 17.93854 93 GLU B CA 1
ATOM 3295 C C . GLU B 2 93 ? 38.13508 -42.74968 26.27817 1.000 21.69616 93 GLU B C 1
ATOM 3296 O O . GLU B 2 93 ? 37.91699 -43.92949 26.56879 1.000 19.67281 93 GLU B O 1
ATOM 3302 N N . LEU B 2 94 ? 37.14610 -41.84860 26.15946 1.000 19.20772 94 LEU B N 1
ATOM 3303 C CA . LEU B 2 94 ? 35.75190 -42.27251 26.26900 1.000 22.04613 94 LEU B CA 1
ATOM 3304 C C . LEU B 2 94 ? 35.38154 -43.28605 25.18555 1.000 18.46408 94 LEU B C 1
ATOM 3305 O O . LEU B 2 94 ? 34.67276 -44.25969 25.46024 1.000 23.09942 94 LEU B O 1
ATOM 3310 N N . LEU B 2 95 ? 35.82288 -43.06222 23.94509 1.000 16.89287 95 LEU B N 1
ATOM 3311 C CA . LEU B 2 95 ? 35.49092 -43.98983 22.86757 1.000 18.05210 95 LEU B CA 1
ATOM 3312 C C . LEU B 2 95 ? 36.02689 -45.39278 23.14361 1.000 21.82411 95 LEU B C 1
ATOM 3313 O O . LEU B 2 95 ? 35.37083 -46.39423 22.82893 1.000 21.88227 95 LEU B O 1
ATOM 3318 N N . ALA B 2 96 ? 37.23022 -45.48765 23.70132 1.000 21.92852 96 ALA B N 1
ATOM 3319 C CA . ALA B 2 96 ? 37.79535 -46.79037 24.02638 1.000 22.89230 96 ALA B CA 1
ATOM 3320 C C . ALA B 2 96 ? 37.08626 -47.40486 25.22334 1.000 25.56638 96 ALA B C 1
ATOM 3321 O O . ALA B 2 96 ? 36.68605 -48.57514 25.18569 1.000 25.40577 96 ALA B O 1
ATOM 3323 N N . LYS B 2 97 ? 36.91850 -46.62258 26.29951 1.000 21.12345 97 LYS B N 1
ATOM 3324 C CA . LYS B 2 97 ? 36.38559 -47.17818 27.53743 1.000 25.92876 97 LYS B CA 1
ATOM 3325 C C . LYS B 2 97 ? 34.94111 -47.65062 27.38151 1.000 24.48398 97 LYS B C 1
ATOM 3326 O O . LYS B 2 97 ? 34.53726 -48.61593 28.03795 1.000 25.01072 97 LYS B O 1
ATOM 3332 N N . LYS B 2 98 ? 34.15953 -47.00667 26.51608 1.000 23.20325 98 LYS B N 1
ATOM 3333 C CA . LYS B 2 98 ? 32.73480 -47.29141 26.40192 1.000 22.49187 98 LYS B CA 1
ATOM 3334 C C . LYS B 2 98 ? 32.39643 -48.24666 25.27127 1.000 24.45571 98 LYS B C 1
ATOM 3335 O O . LYS B 2 98 ? 31.21268 -48.56055 25.08981 1.000 25.01551 98 LYS B O 1
ATOM 3341 N N . THR B 2 99 ? 33.38998 -48.70617 24.49959 1.000 22.18133 99 THR B N 1
ATOM 3342 C CA . THR B 2 99 ? 33.13621 -49.62762 23.39999 1.000 20.01227 99 THR B CA 1
ATOM 3343 C C . THR B 2 99 ? 33.61526 -51.02063 23.77932 1.000 27.70102 99 THR B C 1
ATOM 3344 O O . THR B 2 99 ? 34.82413 -51.21497 23.98775 1.000 26.74112 99 THR B O 1
ATOM 3348 N N . PRO B 2 100 ? 32.69925 -52.02895 23.86451 1.000 21.11279 100 PRO B N 1
ATOM 3349 C CA . PRO B 2 100 ? 33.07112 -53.34112 24.41113 1.000 23.58896 100 PRO B CA 1
ATOM 3350 C C . PRO B 2 100 ? 33.68472 -54.28899 23.38790 1.000 26.45833 100 PRO B C 1
ATOM 3351 O O . PRO B 2 100 ? 33.31709 -55.46345 23.34104 1.000 30.62587 100 PRO B O 1
ATOM 3355 N N . VAL B 2 101 ? 34.58476 -53.80706 22.54066 1.000 26.69898 101 VAL B N 1
ATOM 3356 C CA . VAL B 2 101 ? 35.27681 -54.68445 21.60120 1.000 26.72597 101 VAL B CA 1
ATOM 3357 C C . VAL B 2 101 ? 36.51959 -55.19576 22.32276 1.000 28.23975 101 VAL B C 1
ATOM 3358 O O . VAL B 2 101 ? 36.84153 -54.68940 23.40996 1.000 28.70843 101 VAL B O 1
ATOM 3362 N N . PRO B 2 102 ? 37.21804 -56.20860 21.80667 1.000 28.68549 102 PRO B N 1
ATOM 3363 C CA . PRO B 2 102 ? 38.41141 -56.70387 22.50127 1.000 33.77017 102 PRO B CA 1
ATOM 3364 C C . PRO B 2 102 ? 39.59411 -55.75332 22.34027 1.000 32.74491 102 PRO B C 1
ATOM 3365 O O . PRO B 2 102 ? 39.61906 -54.86950 21.48269 1.000 30.94294 102 PRO B O 1
ATOM 3369 N N . PHE B 2 103 ? 40.60558 -55.96882 23.18747 1.000 32.69757 103 PHE B N 1
ATOM 3370 C CA . PHE B 2 103 ? 41.86808 -55.25103 23.07756 1.000 33.32119 103 PHE B CA 1
ATOM 3371 C C . PHE B 2 103 ? 42.72939 -55.84239 21.96133 1.000 35.20055 103 PHE B C 1
ATOM 3372 O O . PHE B 2 103 ? 42.58805 -57.01523 21.61489 1.000 37.17824 103 PHE B O 1
ATOM 3380 N N . PRO B 2 104 ? 43.62087 -55.04095 21.35863 1.000 37.86018 104 PRO B N 1
ATOM 3381 C CA . PRO B 2 104 ? 43.79565 -53.60238 21.61621 1.000 34.72346 104 PRO B CA 1
ATOM 3382 C C . PRO B 2 104 ? 42.72061 -52.77070 20.93238 1.000 31.07264 104 PRO B C 1
ATOM 3383 O O . PRO B 2 104 ? 42.25271 -53.14725 19.85221 1.000 29.21891 104 PRO B O 1
ATOM 3387 N N . LYS B 2 105 ? 42.33293 -51.66639 21.56803 1.000 25.07795 105 LYS B N 1
ATOM 3388 C CA . LYS B 2 105 ? 41.32145 -50.75719 21.04275 1.000 24.74460 105 LYS B CA 1
ATOM 3389 C C . LYS B 2 105 ? 42.00782 -49.55242 20.42166 1.000 23.06784 105 LYS B C 1
ATOM 3390 O O . LYS B 2 105 ? 42.88911 -48.95330 21.04303 1.000 25.39386 105 LYS B O 1
ATOM 3396 N N . ILE B 2 106 ? 41.60339 -49.20121 19.20695 1.000 23.85012 106 ILE B N 1
ATOM 3397 C CA . ILE B 2 106 ? 42.18772 -48.07386 18.49299 1.000 24.09874 106 ILE B CA 1
ATOM 3398 C C . ILE B 2 106 ? 41.11387 -47.03321 18.18333 1.000 24.04204 106 ILE B C 1
ATOM 3399 O O . ILE B 2 106 ? 40.66266 -46.93120 17.03127 1.000 24.16438 106 ILE B O 1
ATOM 3404 N N . PRO B 2 107 ? 40.69176 -46.22203 19.15535 1.000 22.11338 107 PRO B N 1
ATOM 3405 C CA . PRO B 2 107 ? 39.77611 -45.12034 18.83032 1.000 21.77193 107 PRO B CA 1
ATOM 3406 C C . PRO B 2 107 ? 40.45544 -44.10689 17.92678 1.000 23.40708 107 PRO B C 1
ATOM 3407 O O . PRO B 2 107 ? 41.65007 -43.81962 18.07088 1.000 23.24973 107 PRO B O 1
ATOM 3411 N N . TYR B 2 108 ? 39.69744 -43.57622 16.97105 1.000 20.65020 108 TYR B N 1
ATOM 3412 C CA . TYR B 2 108 ? 40.26807 -42.52795 16.14022 1.000 21.74298 108 TYR B CA 1
ATOM 3413 C C . TYR B 2 108 ? 39.21441 -41.52495 15.71196 1.000 21.69419 108 TYR B C 1
ATOM 3414 O O . TYR B 2 108 ? 38.02733 -41.84479 15.59406 1.000 20.77346 108 TYR B O 1
ATOM 3423 N N . LEU B 2 109 ? 39.67329 -40.29733 15.48644 1.000 19.24689 109 LEU B N 1
ATOM 3424 C CA . LEU B 2 109 ? 38.82083 -39.20997 15.03602 1.000 22.77772 109 LEU B CA 1
ATOM 3425 C C . LEU B 2 109 ? 39.61883 -38.38694 14.03965 1.000 22.40326 109 LEU B C 1
ATOM 3426 O O . LEU B 2 109 ? 40.83949 -38.28361 14.15313 1.000 27.95832 109 LEU B O 1
ATOM 3431 N N . LYS B 2 110 ? 38.93308 -37.82791 13.05045 1.000 20.14055 110 LYS B N 1
ATOM 3432 C CA . LYS B 2 110 ? 39.56721 -37.00190 12.02936 1.000 23.12533 110 LYS B CA 1
ATOM 3433 C C . LYS B 2 110 ? 39.28435 -35.52643 12.30115 1.000 26.17742 110 LYS B C 1
ATOM 3434 O O . LYS B 2 110 ? 38.12365 -35.13651 12.50931 1.000 23.25021 110 LYS B O 1
ATOM 3440 N N . VAL B 2 111 ? 40.34113 -34.71459 12.27515 1.000 22.16023 111 VAL B N 1
ATOM 3441 C CA . VAL B 2 111 ? 40.26737 -33.25987 12.44860 1.000 26.01291 111 VAL B CA 1
ATOM 3442 C C . VAL B 2 111 ? 41.03929 -32.62191 11.29932 1.000 27.57525 111 VAL B C 1
ATOM 3443 O O . VAL B 2 111 ? 42.27190 -32.72844 11.24307 1.000 26.94176 111 VAL B O 1
ATOM 3447 N N . GLY B 2 112 ? 40.32274 -31.94562 10.39954 1.000 29.60428 112 GLY B N 1
ATOM 3448 C CA . GLY B 2 112 ? 40.92892 -31.41213 9.18688 1.000 25.75014 112 GLY B CA 1
ATOM 3449 C C . GLY B 2 112 ? 41.52875 -32.53865 8.36901 1.000 32.46068 112 GLY B C 1
ATOM 3450 O O . GLY B 2 112 ? 40.86140 -33.52956 8.04139 1.000 33.92687 112 GLY B O 1
ATOM 3451 N N . SER B 2 113 ? 42.81822 -32.42776 8.06578 1.000 32.78425 113 SER B N 1
ATOM 3452 C CA . SER B 2 113 ? 43.50765 -33.44324 7.27647 1.000 39.87007 113 SER B CA 1
ATOM 3453 C C . SER B 2 113 ? 44.21945 -34.49500 8.12261 1.000 36.67153 113 SER B C 1
ATOM 3454 O O . SER B 2 113 ? 44.82094 -35.41683 7.56299 1.000 41.53421 113 SER B O 1
ATOM 3457 N N . ASN B 2 114 ? 44.15045 -34.41482 9.44624 1.000 34.47340 114 ASN B N 1
ATOM 3458 C CA . ASN B 2 114 ? 44.80059 -35.40123 10.29817 1.000 25.67609 114 ASN B CA 1
ATOM 3459 C C . ASN B 2 114 ? 43.79144 -36.38155 10.87123 1.000 28.76121 114 ASN B C 1
ATOM 3460 O O . ASN B 2 114 ? 42.70957 -35.98681 11.30825 1.000 25.73617 114 ASN B O 1
ATOM 3465 N N . VAL B 2 115 ? 44.16915 -37.65558 10.88186 1.000 25.50522 115 VAL B N 1
ATOM 3466 C CA . VAL B 2 115 ? 43.46192 -38.69863 11.60493 1.000 22.76077 115 VAL B CA 1
ATOM 3467 C C . VAL B 2 115 ? 44.25499 -38.94296 12.88152 1.000 25.68243 115 VAL B C 1
ATOM 3468 O O . VAL B 2 115 ? 45.37918 -39.44646 12.82634 1.000 25.10078 115 VAL B O 1
ATOM 3472 N N . PHE B 2 116 ? 43.69150 -38.54992 14.02747 1.000 20.81262 116 PHE B N 1
ATOM 3473 C CA . PHE B 2 116 ? 44.30747 -38.76494 15.33068 1.000 19.77011 116 PHE B CA 1
ATOM 3474 C C . PHE B 2 116 ? 43.80904 -40.07395 15.92476 1.000 23.96755 116 PHE B C 1
ATOM 3475 O O . PHE B 2 116 ? 42.61283 -40.36433 15.89449 1.000 24.98476 116 PHE B O 1
ATOM 3483 N N . TYR B 2 117 ? 44.71769 -40.86974 16.47009 1.000 23.06662 117 TYR B N 1
ATOM 3484 C CA . TYR B 2 117 ? 44.30683 -42.13180 17.05841 1.000 20.26946 117 TYR B CA 1
ATOM 3485 C C . TYR B 2 117 ? 45.12077 -42.39413 18.31649 1.000 23.14115 117 TYR B C 1
ATOM 3486 O O . TYR B 2 117 ? 46.13806 -41.75006 18.57389 1.000 23.82436 117 TYR B O 1
ATOM 3495 N N . GLN B 2 118 ? 44.64606 -43.33421 19.11943 1.000 21.31939 118 GLN B N 1
ATOM 3496 C CA . GLN B 2 118 ? 45.32722 -43.69047 20.35350 1.000 21.93208 118 GLN B CA 1
ATOM 3497 C C . GLN B 2 118 ? 45.12051 -45.18719 20.57908 1.000 26.39430 118 GLN B C 1
ATOM 3498 O O . GLN B 2 118 ? 44.08692 -45.74135 20.19345 1.000 22.30129 118 GLN B O 1
ATOM 3504 N N . ILE B 2 119 ? 46.11038 -45.84766 21.17896 1.000 23.69767 119 ILE B N 1
ATOM 3505 C CA . ILE B 2 119 ? 46.09540 -47.30348 21.32385 1.000 24.32521 119 ILE B CA 1
ATOM 3506 C C . ILE B 2 119 ? 45.90573 -47.64582 22.79294 1.000 25.34865 119 ILE B C 1
ATOM 3507 O O . ILE B 2 119 ? 46.68096 -47.20152 23.65225 1.000 26.67430 119 ILE B O 1
ATOM 3512 N N . PHE B 2 120 ? 44.87967 -48.44720 23.07688 1.000 24.48878 120 PHE B N 1
ATOM 3513 C CA . PHE B 2 120 ? 44.51799 -48.81084 24.43571 1.000 23.89589 120 PHE B CA 1
ATOM 3514 C C . PHE B 2 120 ? 44.67331 -50.31437 24.60918 1.000 29.42787 120 PHE B C 1
ATOM 3515 O O . PHE B 2 120 ? 44.08165 -51.10344 23.86171 1.000 27.18961 120 PHE B O 1
ATOM 3523 N N . GLU B 2 121 ? 45.48218 -50.70051 25.57950 1.000 31.01201 121 GLU B N 1
ATOM 3524 C CA . GLU B 2 121 ? 45.53871 -52.06689 26.05386 1.000 36.34075 121 GLU B CA 1
ATOM 3525 C C . GLU B 2 121 ? 44.83028 -52.09779 27.39261 1.000 35.72713 121 GLU B C 1
ATOM 3526 O O . GLU B 2 121 ? 44.37853 -51.07002 27.90161 1.000 34.33530 121 GLU B O 1
ATOM 3532 N N . GLU B 2 122 ? 44.75861 -53.28533 27.98566 1.000 41.35614 122 GLU B N 1
ATOM 3533 C CA . GLU B 2 122 ? 44.02456 -53.42780 29.23604 1.000 41.89007 122 GLU B CA 1
ATOM 3534 C C . GLU B 2 122 ? 44.61016 -52.54397 30.33334 1.000 42.14717 122 GLU B C 1
ATOM 3535 O O . GLU B 2 122 ? 43.86842 -51.88686 31.07372 1.000 40.27664 122 GLU B O 1
ATOM 3541 N N . SER B 2 123 ? 45.93930 -52.48920 30.44297 1.000 45.17138 123 SER B N 1
ATOM 3542 C CA . SER B 2 123 ? 46.56917 -51.77966 31.55066 1.000 42.78745 123 SER B CA 1
ATOM 3543 C C . SER B 2 123 ? 47.55430 -50.69139 31.11808 1.000 49.82216 123 SER B C 1
ATOM 3544 O O . SER B 2 123 ? 48.25005 -50.13741 31.97791 1.000 49.15828 123 SER B O 1
ATOM 3547 N N . SER B 2 124 ? 47.63074 -50.35625 29.82752 1.000 43.57681 124 SER B N 1
ATOM 3548 C CA . SER B 2 124 ? 48.43952 -49.22427 29.39003 1.000 38.02824 124 SER B CA 1
ATOM 3549 C C . SER B 2 124 ? 47.82160 -48.60833 28.14642 1.000 33.68484 124 SER B C 1
ATOM 3550 O O . SER B 2 124 ? 46.98213 -49.21553 27.48189 1.000 36.48289 124 SER B O 1
ATOM 3553 N N . SER B 2 125 ? 48.26566 -47.39678 27.82154 1.000 38.23804 125 SER B N 1
ATOM 3554 C CA . SER B 2 125 ? 47.80590 -46.73184 26.61132 1.000 33.02768 125 SER B CA 1
ATOM 3555 C C . SER B 2 125 ? 48.90879 -45.84138 26.04633 1.000 32.63507 125 SER B C 1
ATOM 3556 O O . SER B 2 125 ? 49.80555 -45.38265 26.76005 1.000 32.15492 125 SER B O 1
ATOM 3559 N N . SER B 2 126 ? 48.81263 -45.58940 24.74742 1.000 28.44206 126 SER B N 1
ATOM 3560 C CA . SER B 2 126 ? 49.75773 -44.75702 24.02822 1.000 26.74008 126 SER B CA 1
ATOM 3561 C C . SER B 2 126 ? 49.37708 -43.27930 24.13932 1.000 31.11779 126 SER B C 1
ATOM 3562 O O . SER B 2 126 ? 48.33613 -42.90621 24.69905 1.000 27.08040 126 SER B O 1
ATOM 3565 N N . GLU B 2 127 ? 50.26095 -42.43273 23.61305 1.000 26.02313 127 GLU B N 1
ATOM 3566 C CA . GLU B 2 127 ? 49.97302 -41.04387 23.30316 1.000 26.10554 127 GLU B CA 1
ATOM 3567 C C . GLU B 2 127 ? 49.03209 -40.97371 22.10506 1.000 27.26213 127 GLU B C 1
ATOM 3568 O O . GLU B 2 127 ? 48.86127 -41.94837 21.36026 1.000 26.07557 127 GLU B O 1
ATOM 3574 N N . VAL B 2 128 ? 48.42175 -39.80417 21.91549 1.000 19.82079 128 VAL B N 1
ATOM 3575 C CA . VAL B 2 128 ? 47.62966 -39.57596 20.70845 1.000 23.81799 128 VAL B CA 1
ATOM 3576 C C . VAL B 2 128 ? 48.57625 -39.43036 19.52283 1.000 21.78264 128 VAL B C 1
ATOM 3577 O O . VAL B 2 128 ? 49.41046 -38.52039 19.49694 1.000 23.96404 128 VAL B O 1
ATOM 3581 N N . LYS B 2 129 ? 48.41851 -40.29258 18.52387 1.000 21.84208 129 LYS B N 1
ATOM 3582 C CA . LYS B 2 129 ? 49.26846 -40.36966 17.34042 1.000 22.07489 129 LYS B CA 1
ATOM 3583 C C . LYS B 2 129 ? 48.54222 -39.82424 16.11975 1.000 26.33740 129 LYS B C 1
ATOM 3584 O O . LYS B 2 129 ? 47.31547 -39.67559 16.09936 1.000 24.71164 129 LYS B O 1
ATOM 3590 N N . VAL B 2 130 ? 49.31355 -39.56735 15.06881 1.000 27.42289 130 VAL B N 1
ATOM 3591 C CA . VAL B 2 130 ? 48.78174 -39.11738 13.78479 1.000 29.27287 130 VAL B CA 1
ATOM 3592 C C . VAL B 2 130 ? 48.94671 -40.26010 12.79417 1.000 31.25808 130 VAL B C 1
ATOM 3593 O O . VAL B 2 130 ? 50.06993 -40.70445 12.54261 1.000 31.49757 130 VAL B O 1
ATOM 3597 N N . PHE B 2 131 ? 47.83558 -40.72403 12.22072 1.000 31.17214 131 PHE B N 1
ATOM 3598 C CA . PHE B 2 131 ? 47.86163 -41.87332 11.31678 1.000 33.00235 131 PHE B CA 1
ATOM 3599 C C . PHE B 2 131 ? 48.54975 -41.53249 9.99710 1.000 36.69343 131 PHE B C 1
ATOM 3600 O O . PHE B 2 131 ? 48.26890 -40.49710 9.38506 1.000 32.60363 131 PHE B O 1
ATOM 3608 N N . LYS B 2 132 ? 49.43771 -42.42401 9.54668 1.000 36.40460 132 LYS B N 1
ATOM 3609 C CA . LYS B 2 132 ? 50.18173 -42.23903 8.30244 1.000 42.95479 132 LYS B CA 1
ATOM 3610 C C . LYS B 2 132 ? 49.99575 -43.40193 7.33019 1.000 47.14827 132 LYS B C 1
ATOM 3611 O O . LYS B 2 132 ? 50.72844 -43.49140 6.33642 1.000 46.31776 132 LYS B O 1
ATOM 3617 N N . GLY B 2 133 ? 49.03541 -44.28878 7.58317 1.000 38.64737 133 GLY B N 1
ATOM 3618 C CA . GLY B 2 133 ? 48.78149 -45.42345 6.72160 1.000 43.64370 133 GLY B CA 1
ATOM 3619 C C . GLY B 2 133 ? 49.23385 -46.74445 7.29406 1.000 47.10459 133 GLY B C 1
ATOM 3620 O O . GLY B 2 133 ? 49.02957 -47.78053 6.65050 1.000 46.63920 133 GLY B O 1
ATOM 3621 N N . GLU B 2 134 ? 49.81863 -46.74319 8.48970 1.000 42.40971 134 GLU B N 1
ATOM 3622 C CA . GLU B 2 134 ? 50.42274 -47.94327 9.03422 1.000 36.45924 134 GLU B CA 1
ATOM 3623 C C . GLU B 2 134 ? 49.37270 -49.02589 9.27494 1.000 46.47980 134 GLU B C 1
ATOM 3624 O O . GLU B 2 134 ? 48.21515 -48.74812 9.60969 1.000 43.72269 134 GLU B O 1
ATOM 3630 N N . GLU B 2 135 ? 49.78111 -50.27374 9.05170 1.000 41.55142 135 GLU B N 1
ATOM 3631 C CA . GLU B 2 135 ? 48.97851 -51.41466 9.46153 1.000 42.53467 135 GLU B CA 1
ATOM 3632 C C . GLU B 2 135 ? 48.99116 -51.50895 10.97633 1.000 42.53115 135 GLU B C 1
ATOM 3633 O O . GLU B 2 135 ? 50.05239 -51.43228 11.60296 1.000 44.66031 135 GLU B O 1
ATOM 3639 N N . LEU B 2 136 ? 47.81616 -51.65481 11.57471 1.000 36.77619 136 LEU B N 1
ATOM 3640 C CA . LEU B 2 136 ? 47.70403 -51.61573 13.02093 1.000 34.37075 136 LEU B CA 1
ATOM 3641 C C . LEU B 2 136 ? 47.01776 -52.87742 13.48769 1.000 32.68964 136 LEU B C 1
ATOM 3642 O O . LEU B 2 136 ? 46.07348 -53.34731 12.84993 1.000 40.07059 136 LEU B O 1
ATOM 3647 N N . ARG B 2 137 ? 47.50420 -53.42376 14.59553 1.000 32.94505 137 ARG B N 1
ATOM 3648 C CA . ARG B 2 137 ? 46.90412 -54.59878 15.20067 1.000 39.76574 137 ARG B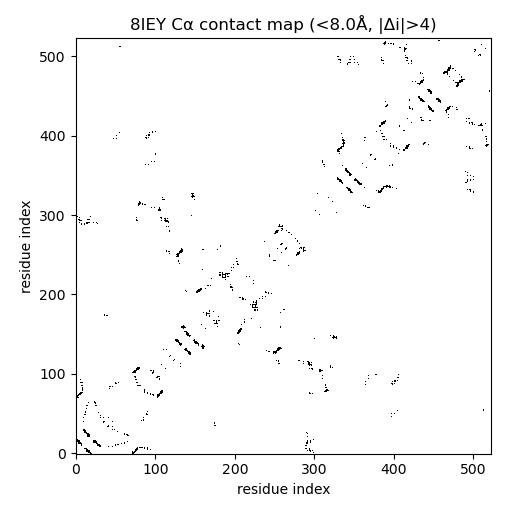 CA 1
ATOM 3649 C C . ARG B 2 137 ? 45.77552 -54.17631 16.13427 1.000 38.02267 137 ARG B C 1
ATOM 3650 O O . ARG B 2 137 ? 45.97469 -53.32287 17.00276 1.000 32.65750 137 ARG B O 1
ATOM 3658 N N . GLY B 2 138 ? 44.59418 -54.77800 15.95765 1.000 34.49364 138 GLY B N 1
ATOM 3659 C CA . GLY B 2 138 ? 43.50150 -54.55728 16.89243 1.000 34.28192 138 GLY B CA 1
ATOM 3660 C C . GLY B 2 138 ? 42.25194 -53.95747 16.28086 1.000 32.52895 138 GLY B C 1
ATOM 3661 O O . GLY B 2 138 ? 42.10748 -53.94015 15.05290 1.000 31.67950 138 GLY B O 1
ATOM 3662 N N . TYR B 2 139 ? 41.36183 -53.42074 17.12701 1.000 30.72502 139 TYR B N 1
ATOM 3663 C CA . TYR B 2 139 ? 40.00642 -53.04073 16.73202 1.000 28.84720 139 TYR B CA 1
ATOM 3664 C C . TYR B 2 139 ? 39.88335 -51.51753 16.64845 1.000 25.30499 139 TYR B C 1
ATOM 3665 O O . TYR B 2 139 ? 39.92378 -50.82771 17.67084 1.000 23.59720 139 TYR B O 1
ATOM 3674 N N . GLY B 2 140 ? 39.71300 -51.00378 15.43358 1.000 23.08358 140 GLY B N 1
ATOM 3675 C CA . GLY B 2 140 ? 39.45063 -49.58424 15.26217 1.000 23.82572 140 GLY B CA 1
ATOM 3676 C C . GLY B 2 140 ? 38.05176 -49.21553 15.73658 1.000 26.50851 140 GLY B C 1
ATOM 3677 O O . GLY B 2 140 ? 37.08720 -49.96604 15.54746 1.000 23.36664 140 GLY B O 1
ATOM 3678 N N . ILE B 2 141 ? 37.94947 -48.03196 16.35237 1.000 23.15749 141 ILE B N 1
ATOM 3679 C CA . ILE B 2 141 ? 36.71135 -47.51465 16.92520 1.000 21.36093 141 ILE B CA 1
ATOM 3680 C C . ILE B 2 141 ? 36.56269 -46.07074 16.48359 1.000 24.80220 141 ILE B C 1
ATOM 3681 O O . ILE B 2 141 ? 37.40879 -45.22721 16.81796 1.000 18.70570 141 ILE B O 1
ATOM 3686 N N . SER B 2 142 ? 35.47968 -45.76664 15.77883 1.000 20.27236 142 SER B N 1
ATOM 3687 C CA . SER B 2 142 ? 35.27055 -44.37539 15.40054 1.000 20.24131 142 SER B CA 1
ATOM 3688 C C . SER B 2 142 ? 33.77056 -44.10672 15.30143 1.000 22.41805 142 SER B C 1
ATOM 3689 O O . SER B 2 142 ? 32.95223 -44.85043 15.85309 1.000 19.37285 142 SER B O 1
ATOM 3692 N N . LEU B 2 143 ? 33.42658 -43.03576 14.59634 1.000 20.77029 143 LEU B N 1
ATOM 3693 C CA . LEU B 2 143 ? 32.07516 -42.54854 14.38819 1.000 21.49421 143 LEU B CA 1
ATOM 3694 C C . LEU B 2 143 ? 31.65839 -42.79526 12.94710 1.000 22.33093 143 LEU B C 1
ATOM 3695 O O . LEU B 2 143 ? 32.49143 -42.86066 12.03964 1.000 22.40538 143 LEU B O 1
ATOM 3700 N N . LYS B 2 144 ? 30.34511 -42.89196 12.74037 1.000 21.39746 144 LYS B N 1
ATOM 3701 C CA . LYS B 2 144 ? 29.82924 -43.04852 11.38833 1.000 23.48764 144 LYS B CA 1
ATOM 3702 C C . LYS B 2 144 ? 30.28449 -41.91786 10.47737 1.000 24.45793 144 LYS B C 1
ATOM 3703 O O . LYS B 2 144 ? 30.47088 -42.13111 9.27499 1.000 23.33653 144 LYS B O 1
ATOM 3709 N N . GLU B 2 145 ? 30.43497 -40.70883 11.02244 1.000 23.95543 145 GLU B N 1
ATOM 3710 C CA . GLU B 2 145 ? 30.92991 -39.58191 10.23998 1.000 26.11257 145 GLU B CA 1
ATOM 3711 C C . GLU B 2 145 ? 32.23067 -39.91829 9.52689 1.000 26.49946 145 GLU B C 1
ATOM 3712 O O . GLU B 2 145 ? 32.51981 -39.36260 8.46189 1.000 32.13745 145 GLU B O 1
ATOM 3718 N N . PHE B 2 146 ? 33.03456 -40.80631 10.10879 1.000 23.78588 146 PHE B N 1
ATOM 3719 C CA . PHE B 2 146 ? 34.37153 -41.12426 9.61648 1.000 26.57313 146 PHE B CA 1
ATOM 3720 C C . PHE B 2 146 ? 34.45587 -42.55621 9.09266 1.000 28.53300 146 PHE B C 1
ATOM 3721 O O . PHE B 2 146 ? 35.53397 -43.15487 9.06107 1.000 25.22593 146 PHE B O 1
ATOM 3729 N N . GLU B 2 147 ? 33.30559 -43.10740 8.68300 1.000 29.29709 147 GLU B N 1
ATOM 3730 C CA . GLU B 2 147 ? 33.20058 -44.49841 8.25021 1.000 26.95588 147 GLU B CA 1
ATOM 3731 C C . GLU B 2 147 ? 34.11019 -44.82407 7.07196 1.000 29.67999 147 GLU B C 1
ATOM 3732 O O . GLU B 2 147 ? 34.47040 -45.99778 6.87883 1.000 26.33766 147 GLU B O 1
ATOM 3738 N N . ASP B 2 148 ? 34.46554 -43.82223 6.26577 1.000 29.14528 148 ASP B N 1
ATOM 3739 C CA . ASP B 2 148 ? 35.33246 -44.03625 5.11314 1.000 33.29508 148 ASP B CA 1
ATOM 3740 C C . ASP B 2 148 ? 36.80105 -44.22136 5.48412 1.000 33.08556 148 ASP B C 1
ATOM 3741 O O . ASP B 2 148 ? 37.62227 -44.41712 4.58567 1.000 36.57866 148 ASP B O 1
ATOM 3746 N N . ILE B 2 149 ? 37.15524 -44.19809 6.76643 1.000 31.45858 149 ILE B N 1
ATOM 3747 C CA . ILE B 2 149 ? 38.54660 -44.25800 7.20960 1.000 29.16318 149 ILE B CA 1
ATOM 3748 C C . ILE B 2 149 ? 38.70809 -45.52822 8.02441 1.000 27.40881 149 ILE B C 1
ATOM 3749 O O . ILE B 2 149 ? 37.97257 -45.74417 8.99540 1.000 28.74538 149 ILE B O 1
ATOM 3754 N N . LYS B 2 150 ? 39.65338 -46.37460 7.62852 1.000 28.87038 150 LYS B N 1
ATOM 3755 C CA . LYS B 2 150 ? 39.82457 -47.70078 8.21668 1.000 28.18171 150 LYS B CA 1
ATOM 3756 C C . LYS B 2 150 ? 41.14793 -47.76069 8.97272 1.000 30.35532 150 LYS B C 1
ATOM 3757 O O . LYS B 2 150 ? 42.20795 -47.52158 8.38581 1.000 30.48946 150 LYS B O 1
ATOM 3763 N N . LEU B 2 151 ? 41.08524 -48.09760 10.26554 1.000 27.72423 151 LEU B N 1
ATOM 3764 C CA . LEU B 2 151 ? 42.26813 -48.30470 11.08832 1.000 28.36989 151 LEU B CA 1
ATOM 3765 C C . LEU B 2 151 ? 42.12148 -49.64060 11.79569 1.000 31.62622 151 LEU B C 1
ATOM 3766 O O . LEU B 2 151 ? 41.00928 -50.04229 12.14788 1.000 32.94967 151 LEU B O 1
ATOM 3771 N N . GLY B 2 152 ? 43.23750 -50.33771 11.98295 1.000 30.77288 152 GLY B N 1
ATOM 3772 C CA . GLY B 2 152 ? 43.21231 -51.61826 12.66268 1.000 33.08310 152 GLY B CA 1
ATOM 3773 C C . GLY B 2 152 ? 42.75301 -52.75110 11.76555 1.000 29.23221 152 GLY B C 1
ATOM 3774 O O . GLY B 2 152 ? 42.52803 -52.58394 10.56209 1.000 27.97533 152 GLY B O 1
ATOM 3775 N N . GLU B 2 153 ? 42.61227 -53.93216 12.38297 1.000 29.61457 153 GLU B N 1
ATOM 3776 C CA . GLU B 2 153 ? 42.24654 -55.15280 11.66116 1.000 34.91608 153 GLU B CA 1
ATOM 3777 C C . GLU B 2 153 ? 40.74135 -55.25407 11.43723 1.000 39.92642 153 GLU B C 1
ATOM 3778 O O . GLU B 2 153 ? 40.29507 -55.79484 10.41554 1.000 32.02275 153 GLU B O 1
ATOM 3784 N N . LYS B 2 154 ? 39.95281 -54.79410 12.40806 1.000 37.59227 154 LYS B N 1
ATOM 3785 C CA . LYS B 2 154 ? 38.51442 -54.62385 12.26882 1.000 35.30086 154 LYS B CA 1
ATOM 3786 C C . LYS B 2 154 ? 38.17080 -53.20517 12.69512 1.000 34.57572 154 LYS B C 1
ATOM 3787 O O . LYS B 2 154 ? 38.95598 -52.53797 13.37979 1.000 31.30660 154 LYS B O 1
ATOM 3793 N N . GLN B 2 155 ? 36.98737 -52.75031 12.28472 1.000 26.65056 155 GLN B N 1
ATOM 3794 C CA . GLN B 2 155 ? 36.50312 -51.42001 12.62162 1.000 26.95099 155 GLN B CA 1
ATOM 3795 C C . GLN B 2 155 ? 35.08816 -51.50402 13.16295 1.000 27.71495 155 GLN B C 1
ATOM 3796 O O . GLN B 2 155 ? 34.26236 -52.25815 12.63951 1.000 26.04887 155 GLN B O 1
ATOM 3802 N N . PHE B 2 156 ? 34.83610 -50.75366 14.23503 1.000 26.72331 156 PHE B N 1
ATOM 3803 C CA . PHE B 2 156 ? 33.49668 -50.48327 14.73981 1.000 25.65009 156 PHE B CA 1
ATOM 3804 C C . PHE B 2 156 ? 33.21169 -48.99148 14.62432 1.000 23.76099 156 PHE B C 1
ATOM 3805 O O . PHE B 2 156 ? 34.02740 -48.16434 15.05501 1.000 22.16160 156 PHE B O 1
ATOM 3813 N N . PHE B 2 157 ? 32.04765 -48.65226 14.07766 1.000 20.92294 157 PHE B N 1
ATOM 3814 C CA . PHE B 2 157 ? 31.62400 -47.26418 13.92994 1.000 21.80970 157 PHE B CA 1
ATOM 3815 C C . PHE B 2 157 ? 30.34035 -47.03261 14.71370 1.000 26.22784 157 PHE B C 1
ATOM 3816 O O . PHE B 2 157 ? 29.32898 -47.70087 14.46525 1.000 27.34012 157 PHE B O 1
ATOM 3824 N N . HIS B 2 158 ? 30.39141 -46.09935 15.66648 1.000 21.05612 158 HIS B N 1
ATOM 3825 C CA . HIS B 2 158 ? 29.20554 -45.66415 16.38626 1.000 23.11520 158 HIS B CA 1
ATOM 3826 C C . HIS B 2 158 ? 28.30992 -44.83604 15.46899 1.000 21.60429 158 HIS B C 1
ATOM 3827 O O . HIS B 2 158 ? 28.74292 -43.80868 14.93480 1.000 21.56057 158 HIS B O 1
ATOM 3834 N N . ASP B 2 159 ? 27.04405 -45.23820 15.32312 1.000 20.90012 159 ASP B N 1
ATOM 3835 C CA . ASP B 2 159 ? 26.09846 -44.37705 14.61024 1.000 20.30048 159 ASP B CA 1
ATOM 3836 C C . ASP B 2 159 ? 26.09829 -42.97189 15.18418 1.000 20.70146 159 ASP B C 1
ATOM 3837 O O . ASP B 2 159 ? 25.99888 -41.98349 14.44176 1.000 23.80537 159 ASP B O 1
ATOM 3842 N N . ILE B 2 160 ? 26.20048 -42.87411 16.51052 1.000 17.84625 160 ILE B N 1
ATOM 3843 C CA . ILE B 2 160 ? 26.23431 -41.61418 17.23153 1.000 21.19010 160 ILE B CA 1
ATOM 3844 C C . ILE B 2 160 ? 26.97356 -41.86876 18.53470 1.000 22.79826 160 ILE B C 1
ATOM 3845 O O . ILE B 2 160 ? 26.95189 -42.98008 19.07147 1.000 20.19980 160 ILE B O 1
ATOM 3850 N N . PHE B 2 161 ? 27.67286 -40.84481 19.02607 1.000 23.55150 161 PHE B N 1
ATOM 3851 C CA . PHE B 2 161 ? 28.43892 -40.96060 20.26844 1.000 21.09491 161 PHE B CA 1
ATOM 3852 C C . PHE B 2 161 ? 28.61230 -39.56906 20.84480 1.000 21.64238 161 PHE B C 1
ATOM 3853 O O . PHE B 2 161 ? 29.67391 -38.95444 20.70982 1.000 23.33062 161 PHE B O 1
ATOM 3861 N N . PRO B 2 162 ? 27.54411 -39.00498 21.47898 1.000 22.86768 162 PRO B N 1
ATOM 3862 C CA . PRO B 2 162 ? 27.63474 -37.62157 21.96558 1.000 18.65676 162 PRO B CA 1
ATOM 3863 C C . PRO B 2 162 ? 28.57983 -37.52108 23.14518 1.000 18.80842 162 PRO B C 1
ATOM 3864 O O . PRO B 2 162 ? 28.22699 -37.90430 24.26221 1.000 17.46818 162 PRO B O 1
ATOM 3868 N N . PHE B 2 163 ? 29.78209 -36.98847 22.90237 1.000 16.77690 163 PHE B N 1
ATOM 3869 C CA . PHE B 2 163 ? 30.80978 -36.96874 23.93110 1.000 16.34973 163 PHE B CA 1
ATOM 3870 C C . PHE B 2 163 ? 30.34860 -36.27569 25.21441 1.000 12.88692 163 PHE B C 1
ATOM 3871 O O . PHE B 2 163 ? 30.77103 -36.67692 26.30704 1.000 16.50765 163 PHE B O 1
ATOM 3879 N N . SER B 2 164 ? 29.49759 -35.24135 25.11770 1.000 13.01892 164 SER B N 1
ATOM 3880 C CA . SER B 2 164 ? 29.05241 -34.53237 26.32477 1.000 14.89513 164 SER B CA 1
ATOM 3881 C C . SER B 2 164 ? 28.24379 -35.42794 27.25996 1.000 18.66499 164 SER B C 1
ATOM 3882 O O . SER B 2 164 ? 28.26507 -35.23445 28.48159 1.000 16.90624 164 SER B O 1
ATOM 3885 N N . ALA B 2 165 ? 27.52071 -36.40904 26.71966 1.000 17.84314 165 ALA B N 1
ATOM 3886 C CA . ALA B 2 165 ? 26.79703 -37.32998 27.58792 1.000 15.85712 165 ALA B CA 1
ATOM 3887 C C . ALA B 2 165 ? 27.76538 -38.24572 28.33137 1.000 15.53849 165 ALA B C 1
ATOM 3888 O O . ALA B 2 165 ? 27.71760 -38.35221 29.56259 1.000 16.29845 165 ALA B O 1
ATOM 3890 N N . TYR B 2 166 ? 28.66808 -38.90310 27.60245 1.000 17.61369 166 TYR B N 1
ATOM 3891 C CA . TYR B 2 166 ? 29.64016 -39.76948 28.26287 1.000 18.79981 166 TYR B CA 1
ATOM 3892 C C . TYR B 2 166 ? 30.56366 -38.97046 29.17278 1.000 19.84735 166 TYR B C 1
ATOM 3893 O O . TYR B 2 166 ? 30.91081 -39.42671 30.27163 1.000 19.37555 166 TYR B O 1
ATOM 3902 N N . GLY B 2 167 ? 30.96976 -37.77504 28.74051 1.000 17.95979 167 GLY B N 1
ATOM 3903 C CA . GLY B 2 167 ? 31.81781 -36.96174 29.59088 1.000 15.44502 167 GLY B CA 1
ATOM 3904 C C . GLY B 2 167 ? 31.11610 -36.52162 30.85189 1.000 16.38075 167 GLY B C 1
ATOM 3905 O O . GLY B 2 167 ? 31.73923 -36.42507 31.90759 1.000 18.26256 167 GLY B O 1
ATOM 3906 N N . GLY B 2 168 ? 29.80738 -36.27116 30.77171 1.000 19.79083 168 GLY B N 1
ATOM 3907 C CA . GLY B 2 168 ? 29.07970 -35.85924 31.95622 1.000 16.76037 168 GLY B CA 1
ATOM 3908 C C . GLY B 2 168 ? 28.90228 -36.98087 32.96161 1.000 20.27033 168 GLY B C 1
ATOM 3909 O O . GLY B 2 168 ? 28.94904 -36.75398 34.17637 1.000 21.62478 168 GLY B O 1
ATOM 3910 N N . ILE B 2 169 ? 28.65733 -38.19777 32.47700 1.000 18.51540 169 ILE B N 1
ATOM 3911 C CA . ILE B 2 169 ? 28.59091 -39.35017 33.37430 1.000 18.24758 169 ILE B CA 1
ATOM 3912 C C . ILE B 2 169 ? 29.94757 -39.55899 34.05422 1.000 21.71559 169 ILE B C 1
ATOM 3913 O O . ILE B 2 169 ? 30.03871 -39.75865 35.27691 1.000 20.70280 169 ILE B O 1
ATOM 3918 N N . TYR B 2 170 ? 31.02379 -39.48647 33.26934 1.000 20.08214 170 TYR B N 1
ATOM 3919 C CA . TYR B 2 170 ? 32.37057 -39.57311 33.83132 1.000 19.28439 170 TYR B CA 1
ATOM 3920 C C . TYR B 2 170 ? 32.61279 -38.47805 34.87014 1.000 23.61684 170 TYR B C 1
ATOM 3921 O O . TYR B 2 170 ? 33.14765 -38.74020 35.94945 1.000 21.21890 170 TYR B O 1
ATOM 3930 N N . ALA B 2 171 ? 32.22979 -37.23405 34.56246 1.000 21.63523 171 ALA B N 1
ATOM 3931 C CA . ALA B 2 171 ? 32.43266 -36.16484 35.53346 1.000 20.45947 171 ALA B CA 1
ATOM 3932 C C . ALA B 2 171 ? 31.67218 -36.44153 36.82536 1.000 23.42157 171 ALA B C 1
ATOM 3933 O O . ALA B 2 171 ? 32.17193 -36.15827 37.92089 1.000 21.64935 171 ALA B O 1
ATOM 3935 N N . TYR B 2 172 ? 30.45564 -36.99325 36.71454 1.000 24.56689 172 TYR B N 1
ATOM 3936 C CA . TYR B 2 172 ? 29.68025 -37.36132 37.89695 1.000 23.84318 172 TYR B CA 1
ATOM 3937 C C . TYR B 2 172 ? 30.44605 -38.35121 38.76719 1.000 22.77762 172 TYR B C 1
ATOM 3938 O O . TYR B 2 172 ? 30.54160 -38.18122 39.98809 1.000 27.09624 172 TYR B O 1
ATOM 3947 N N . GLU B 2 173 ? 31.00009 -39.39545 38.15292 1.000 22.97387 173 GLU B N 1
ATOM 3948 C CA . GLU B 2 173 ? 31.82926 -40.34062 38.89604 1.000 24.44078 173 GLU B CA 1
ATOM 3949 C C . GLU B 2 173 ? 33.05655 -39.64331 39.47734 1.000 28.09924 173 GLU B C 1
ATOM 3950 O O . GLU B 2 173 ? 33.40804 -39.84741 40.64761 1.000 28.82267 173 GLU B O 1
ATOM 3956 N N . PHE B 2 174 ? 33.70087 -38.79284 38.67695 1.000 23.78709 174 PHE B N 1
ATOM 3957 C CA . PHE B 2 174 ? 34.91530 -38.11001 39.11104 1.000 21.62686 174 PHE B CA 1
ATOM 3958 C C . PHE B 2 174 ? 34.66087 -37.31845 40.38726 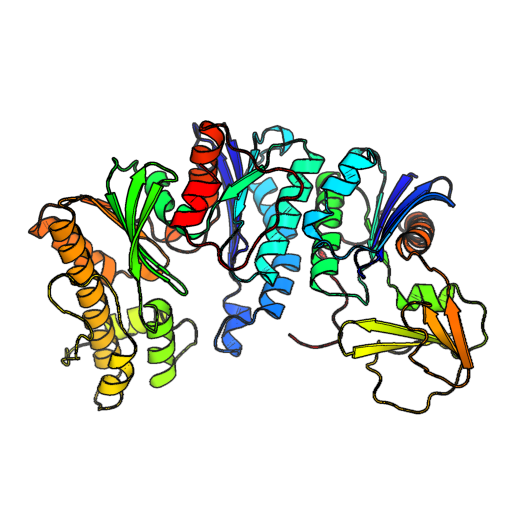1.000 25.57402 174 PHE B C 1
ATOM 3959 O O . PHE B 2 174 ? 35.43359 -37.39991 41.34984 1.000 26.86028 174 PHE B O 1
ATOM 3967 N N . LEU B 2 175 ? 33.55874 -36.56281 40.42242 1.000 24.22395 175 LEU B N 1
ATOM 3968 C CA . LEU B 2 175 ? 33.28547 -35.68081 41.54806 1.000 26.86282 175 LEU B CA 1
ATOM 3969 C C . LEU B 2 175 ? 32.89371 -36.43055 42.81786 1.000 30.02915 175 LEU B C 1
ATOM 3970 O O . LEU B 2 175 ? 32.86053 -35.81722 43.89135 1.000 28.90985 175 LEU B O 1
ATOM 3975 N N . LYS B 2 176 ? 32.56622 -37.72189 42.72815 1.000 30.56186 176 LYS B N 1
ATOM 3976 C CA . LYS B 2 176 ? 32.28138 -38.47552 43.94229 1.000 31.65605 176 LYS B CA 1
ATOM 3977 C C . LYS B 2 176 ? 33.54749 -38.64550 44.77284 1.000 31.89504 176 LYS B C 1
ATOM 3978 O O . LYS B 2 176 ? 33.52503 -38.45072 45.99221 1.000 36.15733 176 LYS B O 1
ATOM 3984 N N . GLU B 2 177 ? 34.67317 -38.93476 44.11876 1.000 29.64368 177 GLU B N 1
ATOM 3985 C CA . GLU B 2 177 ? 35.95618 -39.08627 44.79426 1.000 33.31247 177 GLU B CA 1
ATOM 3986 C C . GLU B 2 177 ? 36.74488 -37.78361 44.89369 1.000 38.53935 177 GLU B C 1
ATOM 3987 O O . GLU B 2 177 ? 37.54786 -37.63106 45.82248 1.000 39.72557 177 GLU B O 1
ATOM 3989 N N . ASN B 2 178 ? 36.54491 -36.83778 43.96393 1.000 34.46381 178 ASN B N 1
ATOM 3990 C CA . ASN B 2 178 ? 37.24150 -35.54693 43.97069 1.000 32.93573 178 ASN B CA 1
ATOM 3991 C C . ASN B 2 178 ? 36.21039 -34.43571 43.84179 1.000 29.49876 178 ASN B C 1
ATOM 3992 O O . ASN B 2 178 ? 36.04899 -33.83773 42.76703 1.000 27.36769 178 ASN B O 1
ATOM 3997 N N . PRO B 2 179 ? 35.50982 -34.11674 44.93287 1.000 30.18518 179 PRO B N 1
ATOM 3998 C CA . PRO B 2 179 ? 34.42703 -33.12246 44.85566 1.000 30.39071 179 PRO B CA 1
ATOM 3999 C C . PRO B 2 179 ? 34.88439 -31.74679 44.41171 1.000 29.56284 179 PRO B C 1
ATOM 4000 O O . PRO B 2 179 ? 34.05485 -30.95183 43.95850 1.000 26.16353 179 PRO B O 1
ATOM 4004 N N . GLU B 2 180 ? 36.16482 -31.42755 44.53751 1.000 29.63427 180 GLU B N 1
ATOM 4005 C CA . GLU B 2 180 ? 36.62913 -30.10370 44.14746 1.000 31.75758 180 GLU B CA 1
ATOM 4006 C C . GLU B 2 180 ? 36.84335 -29.99639 42.64278 1.000 25.96638 180 GLU B C 1
ATOM 4007 O O . GLU B 2 180 ? 37.05604 -28.89217 42.13479 1.000 25.80139 180 GLU B O 1
ATOM 4013 N N . GLY B 2 181 ? 36.79190 -31.11473 41.91997 1.000 27.56574 181 GLY B N 1
ATOM 4014 C CA . GLY B 2 181 ? 36.98661 -31.09106 40.48701 1.000 25.89640 181 GLY B CA 1
ATOM 4015 C C . GLY B 2 181 ? 38.44307 -30.84482 40.12039 1.000 28.24778 181 GLY B C 1
ATOM 4016 O O . GLY B 2 181 ? 39.35909 -31.05666 40.90687 1.000 25.27181 181 GLY B O 1
ATOM 4017 N N . GLU B 2 182 ? 38.64367 -30.39943 38.88608 1.000 26.13530 182 GLU B N 1
ATOM 4018 C CA . GLU B 2 182 ? 39.96709 -30.09079 38.37173 1.000 22.61958 182 GLU B CA 1
ATOM 4019 C C . GLU B 2 182 ? 40.20850 -28.58685 38.43840 1.000 23.78330 182 GLU B C 1
ATOM 4020 O O . GLU B 2 182 ? 39.27359 -27.78558 38.50089 1.000 20.35682 182 GLU B O 1
ATOM 4026 N N . ASN B 2 183 ? 41.48496 -28.21775 38.45790 1.000 22.14616 183 ASN B N 1
ATOM 4027 C CA . ASN B 2 183 ? 41.86904 -26.82082 38.55192 1.000 21.88976 183 ASN B CA 1
ATOM 4028 C C . ASN B 2 183 ? 41.37558 -26.05863 37.33259 1.000 19.28983 183 ASN B C 1
ATOM 4029 O O . ASN B 2 183 ? 41.79682 -26.33492 36.20880 1.000 21.80978 183 ASN B O 1
ATOM 4034 N N . VAL B 2 184 ? 40.51931 -25.06043 37.56183 1.000 21.30738 184 VAL B N 1
ATOM 4035 C CA . VAL B 2 184 ? 39.84372 -24.39175 36.45359 1.000 21.77862 184 VAL B CA 1
ATOM 4036 C C . VAL B 2 184 ? 40.83135 -23.62718 35.58822 1.000 19.08222 184 VAL B C 1
ATOM 4037 O O . VAL B 2 184 ? 40.65962 -23.55104 34.36486 1.000 22.01960 184 VAL B O 1
ATOM 4041 N N . PHE B 2 185 ? 41.87975 -23.06181 36.18807 1.000 21.65438 185 PHE B N 1
ATOM 4042 C CA . PHE B 2 185 ? 42.85307 -22.29493 35.41632 1.000 20.83078 185 PHE B CA 1
ATOM 4043 C C . PHE B 2 185 ? 43.67996 -23.16575 34.48144 1.000 22.88794 185 PHE B C 1
ATOM 4044 O O . PHE B 2 185 ? 44.24154 -22.64976 33.50464 1.000 27.61016 185 PHE B O 1
ATOM 4052 N N . GLU B 2 186 ? 43.74206 -24.46893 34.72969 1.000 23.30979 186 GLU B N 1
ATOM 4053 C CA . GLU B 2 186 ? 44.58454 -25.36719 33.94897 1.000 28.44019 186 GLU B CA 1
ATOM 4054 C C . GLU B 2 186 ? 43.84572 -26.11666 32.85074 1.000 22.93351 186 GLU B C 1
ATOM 4055 O O . GLU B 2 186 ? 44.47226 -26.90740 32.14408 1.000 29.00965 186 GLU B O 1
ATOM 4061 N N . ILE B 2 187 ? 42.53918 -25.91016 32.69052 1.000 23.11761 187 ILE B N 1
ATOM 4062 C CA . ILE B 2 187 ? 41.81027 -26.63537 31.65486 1.000 25.66627 187 ILE B CA 1
ATOM 4063 C C . ILE B 2 187 ? 42.15293 -26.04659 30.28880 1.000 24.14449 187 ILE B C 1
ATOM 4064 O O . ILE B 2 187 ? 41.94855 -24.85420 30.04190 1.000 22.56935 187 ILE B O 1
ATOM 4069 N N . GLU B 2 188 ? 42.66172 -26.88583 29.38947 1.000 24.18423 188 GLU B N 1
ATOM 4070 C CA . GLU B 2 188 ? 43.12860 -26.46195 28.07416 1.000 25.79763 188 GLU B CA 1
ATOM 4071 C C . GLU B 2 188 ? 42.76661 -27.56861 27.09138 1.000 19.40063 188 GLU B C 1
ATOM 4072 O O . GLU B 2 188 ? 42.76047 -28.73939 27.48007 1.000 18.14893 188 GLU B O 1
ATOM 4078 N N . PRO B 2 189 ? 42.49809 -27.24029 25.81749 1.000 15.84430 189 PRO B N 1
ATOM 4079 C CA . PRO B 2 189 ? 42.40190 -28.29892 24.80305 1.000 19.02827 189 PRO B CA 1
ATOM 4080 C C . PRO B 2 189 ? 43.69671 -29.09500 24.74437 1.000 22.60976 189 PRO B C 1
ATOM 4081 O O . PRO B 2 189 ? 44.77623 -28.57490 25.02918 1.000 22.75187 189 PRO B O 1
ATOM 4085 N N . ILE B 2 190 ? 43.57568 -30.36398 24.35184 1.000 15.68892 190 ILE B N 1
ATOM 4086 C CA . ILE B 2 190 ? 44.73889 -31.19419 24.05466 1.000 19.02901 190 ILE B CA 1
ATOM 4087 C C . ILE B 2 190 ? 45.37074 -30.72192 22.75946 1.000 19.50938 190 ILE B C 1
ATOM 4088 O O . ILE B 2 190 ? 44.68827 -30.57899 21.73907 1.000 21.44904 190 ILE B O 1
ATOM 4093 N N . TYR B 2 191 ? 46.66917 -30.46048 22.79169 1.000 20.70545 191 TYR B N 1
ATOM 4094 C CA . TYR B 2 191 ? 47.40250 -30.08456 21.59321 1.000 24.23365 191 TYR B CA 1
ATOM 4095 C C . TYR B 2 191 ? 48.33083 -31.24096 21.23672 1.000 25.00218 191 TYR B C 1
ATOM 4096 O O . TYR B 2 191 ? 49.11147 -31.69646 22.07858 1.000 26.08439 191 TYR B O 1
ATOM 4105 N N . VAL B 2 192 ? 48.19506 -31.75768 20.02098 1.000 24.33596 192 VAL B N 1
ATOM 4106 C CA . VAL B 2 192 ? 49.03731 -32.84175 19.53848 1.000 25.69885 192 VAL B CA 1
ATOM 4107 C C . VAL B 2 192 ? 50.21166 -32.30503 18.72900 1.000 31.92237 192 VAL B C 1
ATOM 4108 O O . VAL B 2 192 ? 51.35247 -32.70478 18.94108 1.000 31.66540 192 VAL B O 1
ATOM 4112 N N . LYS B 2 193 ? 49.94528 -31.38424 17.79910 1.000 36.35240 193 LYS B N 1
ATOM 4113 C CA . LYS B 2 193 ? 50.91900 -30.70695 16.95520 1.000 41.89609 193 LYS B CA 1
ATOM 4114 C C . LYS B 2 193 ? 51.42328 -29.42287 17.61082 1.000 44.89242 193 LYS B C 1
ATOM 4115 O O . LYS B 2 193 ? 50.76987 -28.85430 18.49719 1.000 42.43804 193 LYS B O 1
ATOM 4121 N N . PRO B 2 194 ? 52.60009 -28.94540 17.20418 1.000 49.09234 194 PRO B N 1
ATOM 4122 C CA . PRO B 2 194 ? 53.12303 -27.66677 17.73472 1.000 44.04967 194 PRO B CA 1
ATOM 4123 C C . PRO B 2 194 ? 52.48627 -26.48517 17.02243 1.000 46.01145 194 PRO B C 1
ATOM 4124 O O . PRO B 2 194 ? 51.80999 -26.66327 15.99631 1.000 48.87246 194 PRO B O 1
ATOM 4128 N N . PRO B 2 195 ? 52.67136 -25.25035 17.53233 1.000 44.52362 195 PRO B N 1
ATOM 4129 C CA . PRO B 2 195 ? 52.01253 -24.07766 16.92862 1.000 49.47190 195 PRO B CA 1
ATOM 4130 C C . PRO B 2 195 ? 52.57788 -23.66929 15.55987 1.000 53.08800 195 PRO B C 1
ATOM 4131 O O . PRO B 2 195 ? 53.61272 -24.18449 15.12784 1.000 56.61319 195 PRO B O 1
#

Nearest PDB structures (foldseek):
  8iey-assembly1_A-2  TM=1.003E+00  e=3.863E-68  Aquifex aeolicus
  8ifx-assembly1_A-2  TM=9.944E-01  e=3.052E-63  Aquifex aeolicus
  4ydu-assembly2_B  TM=9.711E-01  e=1.540E-40  Escherichia coli
  3zeu-assembly2_B  TM=9.701E-01  e=1.540E-40  Salmonella enterica subsp. enterica serovar Typhimurium str. ST4/74
  8up5-assembly1_K  TM=8.730E-01  e=9.724E-27  Methanocaldococcus jannaschii